Protein AF-A0A3R6DAA0-F1 (afdb_monomer_lite)

Sequence (620 aa):
MNKKFSTLMTGALLVGSITVASAQHANKSDWEVPFRTQDVTAAKLDQADVAKINKFDSNKYYQLVVNEKTGAEAEGAEVKVLVQDRDYTTGKLYLKVVALSEAEENGAKLTSSLWKIDVQPDASNGVNFKFVNKETGYPLTFDHENAVDGGTLTSESVKAGATKTLVDGCIDRWTWYNVAKLTKGTFGAQKLWAFVHDTKVAVALAQNDNGEVVAVKYSDADAGVNMADQNVIALTPVVAGAKVLSADDINSMIDADGSWEYGNSVAGDNWNKAMFDMFHSGKTAEVALADAYSYFVREKGYVAEEHTLLENGASTAYAGFNIVLNVKKVSTSEPDSVLMVSTEAYEADKLNPEKSPNLKLVNAPAPANYANLTAYNARSIFKFTYFPTQDSLVIEPLNASSMSVAEYQANTAWTATTLANATIDQFYNSVNEGKARGTGALTAADNTGVKKAAQEPVAITIAYLSDGSVVPTVGRARTYAGDEFANAGLTVQDKANGKAYVTNKQADMLIRIGFDHDYSYLARASKVDGTYFVRLSTTKAASQGEKRVDGSYIVSDFAGHMYYDVKENEQDFNHMPATQWVVKQLGCDNRTAPQDNETPRVKITNREFDNIAFEVSFTM

Radius of gyration: 29.08 Å; chains: 1; bounding box: 67×54×110 Å

Secondary structure (DSSP, 8-state):
----------------------SS-SS-TTSSSPPPP--SBPPP--GGG--B-SB--TT--EEEEES---GGGGTTPPPEEEEEEE-TTT--EEEEEEE--SS-TTSPBTTTTEEEEEEEEETTTEEEEEEEETTT--B--B-GGGPEE--SPPTT-B-TTPPPPBS-SSB--BB--S-SB-SSS----EE-EEEETTTTEEEEEEE-TTSBEEEEEEEHHHH-GGGTTS-PPEEEEEPPPPEEPPHHHHHTTTT--SGGGGS---TT-----B-EEEEE-S-TTS-PBPHHHHHHHTSS-EEEEE----SSS-SGGGTT--EEEEEPPSSTTSPPEEEEEEEEETTTTTS-TTT---EEEEEEEPPS-SSS--TTGGGGEEEEEEETTTTEEEEEES------HHHHHTT--GGGSGGGG--GGGS-SSSS-BEE--SS---SSEEESS-B-TT--EEEEEEE-TTS-EEEEEEEPB--SSS-----S---B--GGGPPPB-----B-SEEEEE--------B----SEEE--B----PPP-TT---STTPEEEE-TTS-EEEE---TT--GGG-GGG-EEEEE-S-TT--STTB-SS--EEEEETTT--EEEEE--B-

pLDDT: mean 76.22, std 17.66, range [22.09, 96.56]

Structure (mmCIF, N/CA/C/O backbone):
data_AF-A0A3R6DAA0-F1
#
_entry.id   AF-A0A3R6DAA0-F1
#
loop_
_atom_site.group_PDB
_atom_site.id
_atom_site.type_symbol
_atom_site.label_atom_id
_atom_site.label_alt_id
_atom_site.label_comp_id
_atom_site.label_asym_id
_atom_site.label_entity_id
_atom_site.label_seq_id
_atom_site.pdbx_PDB_ins_code
_atom_site.Cartn_x
_atom_site.Cartn_y
_atom_site.Cartn_z
_atom_site.occupancy
_atom_site.B_iso_or_equiv
_atom_site.auth_seq_id
_atom_site.auth_comp_id
_atom_site.auth_asym_id
_atom_site.auth_atom_id
_atom_site.pdbx_PDB_model_num
ATOM 1 N N . MET A 1 1 ? 29.980 26.574 66.756 1.00 28.38 1 MET A N 1
ATOM 2 C CA . MET A 1 1 ? 29.920 28.017 66.438 1.00 28.38 1 MET A CA 1
ATOM 3 C C . MET A 1 1 ? 29.654 28.190 64.946 1.00 28.38 1 MET A C 1
ATOM 5 O O . MET A 1 1 ? 30.472 27.774 64.151 1.00 28.38 1 MET A O 1
ATOM 9 N N . ASN A 1 2 ? 28.470 28.720 64.625 1.00 25.70 2 ASN A N 1
ATOM 10 C CA . ASN A 1 2 ? 28.070 29.574 63.492 1.00 25.70 2 ASN A CA 1
ATOM 11 C C . ASN A 1 2 ? 28.891 29.664 62.171 1.00 25.70 2 ASN A C 1
ATOM 13 O O . ASN A 1 2 ? 30.022 30.135 62.203 1.00 25.70 2 ASN A O 1
ATOM 17 N N . LYS A 1 3 ? 28.120 29.567 61.054 1.00 26.62 3 LYS A N 1
ATOM 18 C CA . LYS A 1 3 ? 28.036 30.507 59.887 1.00 26.62 3 LYS A CA 1
ATOM 19 C C . LYS A 1 3 ? 29.122 30.335 58.781 1.00 26.62 3 LYS A C 1
ATOM 21 O O . LYS A 1 3 ? 30.287 30.282 59.122 1.00 26.62 3 LYS A O 1
ATOM 26 N N . LYS A 1 4 ? 28.876 30.289 57.450 1.00 30.27 4 LYS A N 1
ATOM 27 C CA . LYS A 1 4 ? 27.830 30.833 56.540 1.00 30.27 4 LYS A CA 1
ATOM 28 C C . LYS A 1 4 ? 27.826 30.149 55.138 1.00 30.27 4 LYS A C 1
ATOM 30 O O . LYS A 1 4 ? 28.884 29.773 54.664 1.00 30.27 4 LYS A O 1
ATOM 35 N N . PHE A 1 5 ? 26.644 30.144 54.501 1.00 25.16 5 PHE A N 1
ATOM 36 C CA . PHE A 1 5 ? 26.274 30.494 53.103 1.00 25.16 5 PHE A CA 1
ATOM 37 C C . PHE A 1 5 ? 26.999 29.962 51.836 1.00 25.16 5 PHE A C 1
ATOM 39 O O . PHE A 1 5 ? 28.122 30.344 51.548 1.00 25.16 5 PHE A O 1
ATOM 46 N N . SER A 1 6 ? 26.172 29.302 51.000 1.00 26.77 6 SER A N 1
ATOM 47 C CA . SER A 1 6 ? 25.884 29.505 49.558 1.00 26.77 6 SER A CA 1
ATOM 48 C C . SER A 1 6 ? 27.003 29.439 48.509 1.00 26.77 6 SER A C 1
ATOM 50 O O . SER A 1 6 ? 27.845 30.326 48.422 1.00 26.77 6 SER A O 1
ATOM 52 N N . THR A 1 7 ? 26.863 28.510 47.556 1.00 27.19 7 THR A N 1
ATOM 53 C CA . THR A 1 7 ? 27.033 28.833 46.128 1.00 27.19 7 THR A CA 1
ATOM 54 C C . THR A 1 7 ? 26.031 28.028 45.301 1.00 27.19 7 THR A C 1
ATOM 56 O O . THR A 1 7 ? 26.192 26.840 45.048 1.00 27.19 7 THR A O 1
ATOM 59 N N . LEU A 1 8 ? 24.969 28.734 44.929 1.00 25.62 8 LEU A N 1
ATOM 60 C CA . LEU A 1 8 ? 24.084 28.483 43.804 1.00 25.62 8 LEU A CA 1
ATOM 61 C C . LEU A 1 8 ? 24.939 28.392 42.522 1.00 25.62 8 LEU A C 1
ATOM 63 O O . LEU A 1 8 ? 25.510 29.394 42.100 1.00 25.62 8 LEU A O 1
ATOM 67 N N . MET A 1 9 ? 25.051 27.210 41.918 1.00 24.20 9 MET A N 1
ATOM 68 C CA . MET A 1 9 ? 25.500 27.053 40.530 1.00 24.20 9 MET A CA 1
ATOM 69 C C . MET A 1 9 ? 24.263 26.752 39.696 1.00 24.20 9 MET A C 1
ATOM 71 O O . MET A 1 9 ? 23.814 25.616 39.571 1.00 24.20 9 MET A O 1
ATOM 75 N N . THR A 1 10 ? 23.698 27.831 39.168 1.00 26.36 10 THR A N 1
ATOM 76 C CA . THR A 1 10 ? 22.786 27.849 38.032 1.00 26.36 10 THR A CA 1
ATOM 77 C C . THR A 1 10 ? 23.538 27.297 36.818 1.00 26.36 10 THR A C 1
ATOM 79 O O . THR A 1 10 ? 24.140 28.046 36.056 1.00 26.36 10 THR A O 1
ATOM 82 N N . GLY A 1 11 ? 23.566 25.974 36.672 1.00 22.09 11 GLY A N 1
ATOM 83 C CA . GLY A 1 11 ? 23.908 25.300 35.425 1.00 22.09 11 GLY A CA 1
ATOM 84 C C . GLY A 1 11 ? 22.606 24.957 34.721 1.00 22.09 11 GLY A C 1
ATOM 85 O O . GLY A 1 11 ? 21.804 24.203 35.264 1.00 22.09 11 GLY A O 1
ATOM 86 N N . ALA A 1 12 ? 22.366 25.560 33.561 1.00 24.80 12 ALA A N 1
ATOM 87 C CA . ALA A 1 12 ? 21.200 25.297 32.731 1.00 24.80 12 ALA A CA 1
ATOM 88 C C . ALA A 1 12 ? 21.170 23.815 32.309 1.00 24.80 12 ALA A C 1
ATOM 90 O O . ALA A 1 12 ? 21.759 23.433 31.303 1.00 24.80 12 ALA A O 1
ATOM 91 N N . LEU A 1 13 ? 20.495 22.976 33.094 1.00 22.25 13 LEU A N 1
ATOM 92 C CA . LEU A 1 13 ? 20.001 21.686 32.634 1.00 22.25 13 LEU A CA 1
ATOM 93 C C . LEU A 1 13 ? 18.844 21.986 31.686 1.00 22.25 13 LEU A C 1
ATOM 95 O O . LEU A 1 13 ? 17.854 22.595 32.093 1.00 22.25 13 LEU A O 1
ATOM 99 N N . LEU A 1 14 ? 18.987 21.592 30.419 1.00 23.81 14 LEU A N 1
ATOM 100 C CA . LEU A 1 14 ? 17.857 21.508 29.503 1.00 23.81 14 LEU A CA 1
ATOM 101 C C . LEU A 1 14 ? 16.801 20.614 30.164 1.00 23.81 14 LEU A C 1
ATOM 103 O O . LEU A 1 14 ? 16.968 19.401 30.279 1.00 23.81 14 LEU A O 1
ATOM 107 N N . VAL A 1 15 ? 15.736 21.245 30.648 1.00 25.47 15 VAL A N 1
ATOM 108 C CA . VAL A 1 15 ? 14.577 20.588 31.241 1.00 25.47 15 VAL A CA 1
ATOM 109 C C . VAL A 1 15 ? 13.803 19.931 30.102 1.00 25.47 15 VAL A C 1
ATOM 111 O O . VAL A 1 15 ? 12.999 20.573 29.428 1.00 25.47 15 VAL A O 1
ATOM 114 N N . GLY A 1 16 ? 14.075 18.650 29.857 1.00 29.27 16 GLY A N 1
ATOM 115 C CA . GLY A 1 16 ? 13.236 17.796 29.022 1.00 29.27 16 GLY A CA 1
ATOM 116 C C . GLY A 1 16 ? 11.947 17.473 29.769 1.00 29.27 16 GLY A C 1
ATOM 117 O O . GLY A 1 16 ? 11.837 16.424 30.391 1.00 29.27 16 GLY A O 1
ATOM 118 N N . SER A 1 17 ? 11.003 18.411 29.767 1.00 25.98 17 SER A N 1
ATOM 119 C CA . SER A 1 17 ? 9.627 18.137 30.182 1.00 25.98 17 SER A CA 1
ATOM 120 C C . SER A 1 17 ? 9.001 17.137 29.204 1.00 25.98 17 SER A C 1
ATOM 122 O O . SER A 1 17 ? 9.190 17.255 27.994 1.00 25.98 17 SER A O 1
ATOM 124 N N . ILE A 1 18 ? 8.280 16.133 29.716 1.00 37.28 18 ILE A N 1
ATOM 125 C CA . ILE A 1 18 ? 7.509 15.205 28.878 1.00 37.28 18 ILE A CA 1
ATOM 126 C C . ILE A 1 18 ? 6.281 15.962 28.361 1.00 37.28 18 ILE A C 1
ATOM 128 O O . ILE A 1 18 ? 5.233 15.989 29.004 1.00 37.28 18 ILE A O 1
ATOM 132 N N . THR A 1 19 ? 6.412 16.631 27.218 1.00 32.34 19 THR A N 1
ATOM 133 C CA . THR A 1 19 ? 5.271 17.168 26.477 1.00 32.34 19 THR A CA 1
ATOM 134 C C . THR A 1 19 ? 4.796 16.120 25.479 1.00 32.34 19 THR A C 1
ATOM 136 O O . THR A 1 19 ? 5.378 15.936 24.415 1.00 32.34 19 THR A O 1
ATOM 139 N N . VAL A 1 20 ? 3.681 15.455 25.783 1.00 40.12 20 VAL A N 1
ATOM 140 C CA . VAL A 1 20 ? 2.864 14.821 24.738 1.00 40.12 20 VAL A CA 1
ATOM 141 C C . VAL A 1 20 ? 1.948 15.918 24.192 1.00 40.12 20 VAL A C 1
ATOM 143 O O . VAL A 1 20 ? 0.794 16.050 24.587 1.00 40.12 20 VAL A O 1
ATOM 146 N N . ALA A 1 21 ? 2.524 16.823 23.401 1.00 30.12 21 ALA A N 1
ATOM 147 C CA . ALA A 1 21 ? 1.805 17.923 22.766 1.00 30.12 21 ALA A CA 1
ATOM 148 C C . ALA A 1 21 ? 2.305 18.077 21.332 1.00 30.12 21 ALA A C 1
ATOM 150 O O . ALA A 1 21 ? 3.227 18.828 21.019 1.00 30.12 21 ALA A O 1
ATOM 151 N N . SER A 1 22 ? 1.686 17.290 20.470 1.00 46.78 22 SER A N 1
ATOM 152 C CA . SER A 1 22 ? 1.896 17.247 19.036 1.00 46.78 22 SER A CA 1
ATOM 153 C C . SER A 1 22 ? 1.081 18.337 18.363 1.00 46.78 22 SER A C 1
ATOM 155 O O . SER A 1 22 ? -0.149 18.323 18.361 1.00 46.78 22 SER A O 1
ATOM 157 N N . ALA A 1 23 ? 1.799 19.267 17.758 1.00 29.44 23 ALA A N 1
ATOM 158 C CA . ALA A 1 23 ? 1.349 20.056 16.631 1.00 29.44 23 ALA A CA 1
ATOM 159 C C . ALA A 1 23 ? 2.618 20.539 15.917 1.00 29.44 23 ALA A C 1
ATOM 161 O O . ALA A 1 23 ? 3.489 21.138 16.539 1.00 29.44 23 ALA A O 1
ATOM 162 N N . GLN A 1 24 ? 2.704 20.261 14.617 1.00 30.17 24 GLN A N 1
ATOM 163 C CA . GLN A 1 24 ? 3.666 20.776 13.627 1.00 30.17 24 GLN A CA 1
ATOM 164 C C . GLN A 1 24 ? 4.907 19.957 13.235 1.00 30.17 24 GLN A C 1
ATOM 166 O O . GLN A 1 24 ? 5.470 20.283 12.196 1.00 30.17 24 GLN A O 1
ATOM 171 N N . HIS A 1 25 ? 5.322 18.881 13.916 1.00 36.66 25 HIS A N 1
ATOM 172 C CA . HIS A 1 25 ? 6.495 18.104 13.456 1.00 36.66 25 HIS A CA 1
ATOM 173 C C . HIS A 1 25 ? 6.425 16.613 13.843 1.00 36.66 25 HIS A C 1
ATOM 175 O O . HIS A 1 25 ? 7.072 16.200 14.799 1.00 36.66 25 HIS A O 1
ATOM 181 N N . ALA A 1 26 ? 5.650 15.806 13.110 1.00 35.66 26 ALA A N 1
ATOM 182 C CA . ALA A 1 26 ? 5.449 14.375 13.389 1.00 35.66 26 ALA A CA 1
ATOM 183 C C . ALA A 1 26 ? 6.662 13.461 13.082 1.00 35.66 26 ALA A C 1
ATOM 185 O O . ALA A 1 26 ? 6.620 12.293 13.442 1.00 35.66 26 ALA A O 1
ATOM 186 N N . ASN A 1 27 ? 7.750 13.985 12.500 1.00 43.00 27 ASN A N 1
ATOM 187 C CA . ASN A 1 27 ? 8.922 13.215 12.051 1.00 43.00 27 ASN A CA 1
ATOM 188 C C . ASN A 1 27 ? 10.250 13.906 12.428 1.00 43.00 27 ASN A C 1
ATOM 190 O O . ASN A 1 27 ? 11.050 14.252 11.565 1.00 43.00 27 ASN A O 1
ATOM 194 N N . LYS A 1 28 ? 10.488 14.200 13.713 1.00 43.12 28 LYS A N 1
ATOM 195 C CA . LYS A 1 28 ? 11.811 14.666 14.180 1.00 43.12 28 LYS A CA 1
ATOM 196 C C . LYS A 1 28 ? 12.462 13.623 15.081 1.00 43.12 28 LYS A C 1
ATOM 198 O O . LYS A 1 28 ? 11.799 13.059 15.947 1.00 43.12 28 LYS A O 1
ATOM 203 N N . SER A 1 29 ? 13.779 13.470 14.929 1.00 41.44 29 SER A N 1
ATOM 204 C CA . SER A 1 29 ? 14.699 12.569 15.654 1.00 41.44 29 SER A CA 1
ATOM 205 C C . SER A 1 29 ? 14.660 12.642 17.188 1.00 41.44 29 SER A C 1
ATOM 207 O O . SER A 1 29 ? 15.349 11.878 17.860 1.00 41.44 29 SER A O 1
ATOM 209 N N . ASP A 1 30 ? 13.896 13.574 17.756 1.00 41.59 30 ASP A N 1
ATOM 210 C CA . ASP A 1 30 ? 13.834 13.807 19.196 1.00 41.59 30 ASP A CA 1
ATOM 211 C C . ASP A 1 30 ? 12.720 12.999 19.887 1.00 41.59 30 ASP A C 1
ATOM 213 O O . ASP A 1 30 ? 12.754 12.860 21.115 1.00 41.59 30 ASP A O 1
ATOM 217 N N . TRP A 1 31 ? 11.774 12.429 19.129 1.00 48.81 31 TRP A N 1
ATOM 218 C CA . TRP A 1 31 ? 10.646 11.646 19.653 1.00 48.81 31 TRP A CA 1
ATOM 219 C C . TRP A 1 31 ? 11.021 10.178 19.893 1.00 48.81 31 TRP A C 1
ATOM 221 O O . TRP A 1 31 ? 11.940 9.644 19.284 1.00 48.81 31 TRP A O 1
ATOM 231 N N . GLU A 1 32 ? 10.332 9.531 20.834 1.00 51.78 32 GLU A N 1
ATOM 232 C CA . GLU A 1 32 ? 10.636 8.149 21.253 1.00 51.78 32 GLU A CA 1
ATOM 233 C C . GLU A 1 32 ? 10.100 7.095 20.292 1.00 51.78 32 GLU A C 1
ATOM 235 O O . GLU A 1 32 ? 10.657 6.004 20.224 1.00 51.78 32 GLU A O 1
ATOM 240 N N . VAL A 1 33 ? 9.047 7.431 19.542 1.00 56.00 33 VAL A N 1
ATOM 241 C CA . VAL A 1 33 ? 8.439 6.561 18.537 1.00 56.00 33 VAL A CA 1
ATOM 242 C C . VAL A 1 33 ? 7.976 7.436 17.367 1.00 56.00 33 VAL A C 1
ATOM 244 O O . VAL A 1 33 ? 7.047 8.226 17.555 1.00 56.00 33 VAL A O 1
ATOM 247 N N . PRO A 1 34 ? 8.599 7.341 16.181 1.00 59.16 34 PRO A N 1
ATOM 248 C CA . PRO A 1 34 ? 8.074 7.989 14.986 1.00 59.16 34 PRO A CA 1
ATOM 249 C C . PRO A 1 34 ? 6.772 7.303 14.545 1.00 59.16 34 PRO A C 1
ATOM 251 O O . PRO A 1 34 ? 6.611 6.088 14.673 1.00 59.16 34 PRO A O 1
ATOM 254 N N . PHE A 1 35 ? 5.810 8.083 14.052 1.00 67.38 35 PHE A N 1
ATOM 255 C CA . PHE A 1 35 ? 4.592 7.533 13.456 1.00 67.38 35 PHE A CA 1
ATOM 256 C C . PHE A 1 35 ? 4.772 7.376 11.949 1.00 67.38 35 PHE A C 1
ATOM 258 O O . PHE A 1 35 ? 5.554 8.091 11.330 1.00 67.38 35 PHE A O 1
ATOM 265 N N . ARG A 1 36 ? 4.005 6.467 11.343 1.00 71.50 36 ARG A N 1
ATOM 266 C CA . ARG A 1 36 ? 3.973 6.357 9.883 1.00 71.50 36 ARG A CA 1
ATOM 267 C C . ARG A 1 36 ? 3.416 7.628 9.257 1.00 71.50 36 ARG A C 1
ATOM 269 O O . ARG A 1 36 ? 2.472 8.232 9.786 1.00 71.50 36 ARG A O 1
ATOM 276 N N . THR A 1 37 ? 3.965 7.978 8.102 1.00 67.69 37 THR A N 1
ATOM 277 C CA . THR A 1 37 ? 3.407 9.032 7.261 1.00 67.69 37 THR A CA 1
ATOM 278 C C . THR A 1 37 ? 2.054 8.600 6.687 1.00 67.69 37 THR A C 1
ATOM 280 O O . THR A 1 37 ? 1.789 7.422 6.429 1.00 67.69 37 THR A O 1
ATOM 283 N N . GLN A 1 38 ? 1.160 9.572 6.525 1.00 72.31 38 GLN A N 1
ATOM 284 C CA . GLN A 1 38 ? -0.165 9.410 5.917 1.00 72.31 38 GLN A CA 1
ATOM 285 C C . GLN A 1 38 ? -0.297 10.312 4.676 1.00 72.31 38 GLN A C 1
ATOM 287 O O . GLN A 1 38 ? -1.380 10.789 4.332 1.00 72.31 38 GLN A O 1
ATOM 292 N N . ASP A 1 39 ? 0.822 10.560 4.000 1.00 76.25 39 ASP A N 1
ATOM 293 C CA . ASP A 1 39 ? 0.898 11.552 2.924 1.00 76.25 39 ASP A CA 1
ATOM 294 C C . ASP A 1 39 ? 0.283 11.021 1.621 1.00 76.25 39 ASP A C 1
ATOM 296 O O . ASP A 1 39 ? -0.281 11.776 0.828 1.00 76.25 39 ASP A O 1
ATOM 300 N N . VAL A 1 40 ? 0.291 9.697 1.446 1.00 84.25 40 VAL A N 1
ATOM 301 C CA . VAL A 1 40 ? -0.200 9.027 0.242 1.00 84.25 40 VAL A CA 1
ATOM 302 C C . VAL A 1 40 ? -1.703 8.750 0.339 1.00 84.25 40 VAL A C 1
ATOM 304 O O . VAL A 1 40 ? -2.167 7.982 1.185 1.00 84.25 40 VAL A O 1
ATOM 307 N N . THR A 1 41 ? -2.489 9.332 -0.567 1.00 87.62 41 THR A N 1
ATOM 308 C CA . THR A 1 41 ? -3.933 9.061 -0.705 1.00 87.62 41 THR A CA 1
ATOM 309 C C . THR A 1 41 ? -4.201 7.751 -1.443 1.00 87.62 41 THR A C 1
ATOM 311 O O . THR A 1 41 ? -3.454 7.364 -2.347 1.00 87.62 41 THR A O 1
ATOM 314 N N . ALA A 1 42 ? -5.284 7.060 -1.083 1.00 85.19 42 ALA A N 1
ATOM 315 C CA . ALA A 1 42 ? -5.731 5.870 -1.793 1.00 85.19 42 ALA A CA 1
ATOM 316 C C . ALA A 1 42 ? -6.173 6.204 -3.226 1.00 85.19 42 ALA A C 1
ATOM 318 O O . ALA A 1 42 ? -6.752 7.259 -3.481 1.00 85.19 42 ALA A O 1
ATOM 319 N N . ALA A 1 43 ? -5.928 5.282 -4.160 1.00 79.44 43 ALA A N 1
ATOM 320 C CA . ALA A 1 43 ? -6.432 5.418 -5.520 1.00 79.44 43 ALA A CA 1
ATOM 321 C C . ALA A 1 43 ? -7.967 5.406 -5.529 1.00 79.44 43 ALA A C 1
ATOM 323 O O . ALA A 1 43 ? -8.599 4.643 -4.790 1.00 79.44 43 ALA A O 1
ATOM 324 N N . LYS A 1 44 ? -8.567 6.229 -6.393 1.00 73.56 44 LYS A N 1
ATOM 325 C CA . LYS A 1 44 ? -10.016 6.215 -6.595 1.00 73.56 44 LYS A CA 1
ATOM 326 C C . LYS A 1 44 ? -10.447 4.853 -7.149 1.00 73.56 44 LYS A C 1
ATOM 328 O O . LYS A 1 44 ? -9.829 4.332 -8.074 1.00 73.56 44 LYS A O 1
ATOM 333 N N . LEU A 1 45 ? -11.541 4.322 -6.614 1.00 65.88 45 LEU A N 1
ATOM 334 C CA . LEU A 1 45 ? -12.274 3.200 -7.191 1.00 65.88 45 LEU A CA 1
ATOM 335 C C . LEU A 1 45 ? -13.589 3.731 -7.762 1.00 65.88 45 LEU A C 1
ATOM 337 O O . LEU A 1 45 ? -14.301 4.458 -7.068 1.00 65.88 45 LEU A O 1
ATOM 341 N N . ASP A 1 46 ? -13.923 3.374 -8.998 1.00 57.28 46 ASP A N 1
ATOM 342 C CA . ASP A 1 46 ? -15.271 3.604 -9.516 1.00 57.28 46 ASP A CA 1
ATOM 343 C C . ASP A 1 46 ? -16.196 2.496 -8.986 1.00 57.28 46 ASP A C 1
ATOM 345 O O . ASP A 1 46 ? -15.829 1.321 -8.997 1.00 57.28 46 ASP A O 1
ATOM 349 N N . GLN A 1 47 ? -17.387 2.854 -8.483 1.00 54.62 47 GLN A N 1
ATOM 350 C CA . GLN A 1 47 ? -18.255 1.913 -7.752 1.00 54.62 47 GLN A CA 1
ATOM 351 C C . GLN A 1 47 ? -18.692 0.707 -8.602 1.00 54.62 47 GLN A C 1
ATOM 353 O O . GLN A 1 47 ? -18.865 -0.390 -8.073 1.00 54.62 47 GLN A O 1
ATOM 358 N N . ALA A 1 48 ? -18.810 0.892 -9.920 1.00 53.22 48 ALA A N 1
ATOM 359 C CA . ALA A 1 48 ? -19.110 -0.173 -10.876 1.00 53.22 48 ALA A CA 1
ATOM 360 C C . ALA A 1 48 ? -17.947 -1.170 -11.081 1.00 53.22 48 ALA A C 1
ATOM 362 O O . ALA A 1 48 ? -18.194 -2.310 -11.470 1.00 53.22 48 ALA A O 1
ATOM 363 N N . ASP A 1 49 ? -16.711 -0.765 -10.768 1.00 58.38 49 ASP A N 1
ATOM 364 C CA . ASP A 1 49 ? -15.469 -1.512 -11.015 1.00 58.38 49 ASP A CA 1
ATOM 365 C C . ASP A 1 49 ? -14.790 -1.999 -9.725 1.00 58.38 49 ASP A C 1
ATOM 367 O O . ASP A 1 49 ? -13.646 -2.465 -9.734 1.00 58.38 49 ASP A O 1
ATOM 371 N N . VAL A 1 50 ? -15.483 -1.900 -8.588 1.00 67.19 50 VAL A N 1
ATOM 372 C CA . VAL A 1 50 ? -14.986 -2.390 -7.303 1.00 67.19 50 VAL A CA 1
ATOM 373 C C . VAL A 1 50 ? -14.780 -3.906 -7.383 1.00 67.19 50 VAL A C 1
ATOM 375 O O . VAL A 1 50 ? -15.726 -4.698 -7.390 1.00 67.19 50 VAL A O 1
ATOM 378 N N . ALA A 1 51 ? -13.516 -4.325 -7.417 1.00 79.06 51 ALA A N 1
ATOM 379 C CA . ALA A 1 51 ? -13.140 -5.729 -7.494 1.00 79.06 51 ALA A CA 1
ATOM 380 C C . ALA A 1 51 ? -13.368 -6.426 -6.142 1.00 79.06 51 ALA A C 1
ATOM 382 O O . ALA A 1 51 ? -12.539 -6.383 -5.230 1.00 79.06 51 ALA A O 1
ATOM 383 N N . LYS A 1 52 ? -14.523 -7.082 -6.011 1.00 86.12 52 LYS A N 1
ATOM 384 C CA . LYS A 1 52 ? -14.897 -7.862 -4.825 1.00 86.12 52 LYS A CA 1
ATOM 385 C C . LYS A 1 52 ? -14.157 -9.191 -4.775 1.00 86.12 52 LYS A C 1
ATOM 387 O O . LYS A 1 52 ? -13.831 -9.793 -5.797 1.00 86.12 52 LYS A O 1
ATOM 392 N N . ILE A 1 53 ? -13.954 -9.690 -3.563 1.00 88.31 53 ILE A N 1
ATOM 393 C CA . ILE A 1 53 ? -13.267 -10.962 -3.334 1.00 88.31 53 ILE A CA 1
ATOM 394 C C . ILE A 1 53 ? -14.260 -12.103 -3.100 1.00 88.31 53 ILE A C 1
ATOM 396 O O . ILE A 1 53 ? -15.410 -11.894 -2.717 1.00 88.31 53 ILE A O 1
ATOM 400 N N . ASN A 1 54 ? -13.806 -13.338 -3.308 1.00 90.69 54 ASN A N 1
ATOM 401 C CA . ASN A 1 54 ? -14.560 -14.558 -2.990 1.00 90.69 54 ASN A CA 1
ATOM 402 C C . ASN A 1 54 ? -13.886 -15.422 -1.911 1.00 90.69 54 ASN A C 1
ATOM 404 O O . ASN A 1 54 ? -14.431 -16.448 -1.502 1.00 90.69 54 ASN A O 1
ATOM 408 N N . LYS A 1 55 ? -12.690 -15.026 -1.468 1.00 91.62 55 LYS A N 1
ATOM 409 C CA . LYS A 1 55 ? -11.873 -15.725 -0.481 1.00 91.62 55 LYS A CA 1
ATOM 410 C C . LYS A 1 55 ? -11.006 -14.709 0.254 1.00 91.62 55 LYS A C 1
ATOM 412 O O . LYS A 1 55 ? -10.343 -13.904 -0.398 1.00 91.62 55 LYS A O 1
ATOM 417 N N . PHE A 1 56 ? -10.961 -14.809 1.578 1.00 90.81 56 PHE A N 1
ATOM 418 C CA . PHE A 1 56 ? -10.001 -14.065 2.389 1.00 90.81 56 PHE A CA 1
ATOM 419 C C . PHE A 1 56 ? -8.614 -14.721 2.346 1.00 90.81 56 PHE A C 1
ATOM 421 O O . PHE A 1 56 ? -8.473 -15.948 2.337 1.00 90.81 56 PHE A O 1
ATOM 428 N N . ASP A 1 57 ? -7.585 -13.884 2.312 1.00 89.31 57 ASP A N 1
ATOM 429 C CA . ASP A 1 57 ? -6.175 -14.276 2.318 1.00 89.31 57 ASP A CA 1
ATOM 430 C C . ASP A 1 57 ? -5.462 -13.439 3.377 1.00 89.31 57 ASP A C 1
ATOM 432 O O . ASP A 1 57 ? -5.473 -12.210 3.291 1.00 89.31 57 ASP A O 1
ATOM 436 N N . SER A 1 58 ? -4.869 -14.108 4.365 1.00 85.50 58 SER A N 1
ATOM 437 C CA . SER A 1 58 ? -4.211 -13.481 5.516 1.00 85.50 58 SER A CA 1
ATOM 438 C C . SER A 1 58 ? -2.964 -12.678 5.137 1.00 85.50 58 SER A C 1
ATOM 440 O O . SER A 1 58 ? -2.505 -11.845 5.916 1.00 85.50 58 SER A O 1
ATOM 442 N N . ASN A 1 59 ? -2.407 -12.917 3.945 1.00 86.19 59 ASN A N 1
ATOM 443 C CA . ASN A 1 59 ? -1.221 -12.218 3.453 1.00 86.19 59 ASN A CA 1
ATOM 444 C C . ASN A 1 59 ? -1.556 -10.954 2.651 1.00 86.19 59 ASN A C 1
ATOM 446 O O . ASN A 1 59 ? -0.639 -10.272 2.198 1.00 86.19 59 ASN A O 1
ATOM 450 N N . LYS A 1 60 ? -2.843 -10.642 2.462 1.00 90.81 60 LYS A N 1
ATOM 451 C CA . LYS A 1 60 ? -3.307 -9.510 1.656 1.00 90.81 60 LYS A CA 1
ATOM 452 C C . LYS A 1 60 ? -3.990 -8.453 2.510 1.00 90.81 60 LYS A C 1
ATOM 454 O O . LYS A 1 60 ? -4.551 -8.749 3.565 1.00 90.81 60 LYS A O 1
ATOM 459 N N . TYR A 1 61 ? -3.972 -7.228 2.001 1.00 93.00 61 TYR A N 1
ATOM 460 C CA . TYR A 1 61 ? -4.726 -6.112 2.560 1.00 93.00 61 TYR A CA 1
ATOM 461 C C . TYR A 1 61 ? -5.970 -5.825 1.720 1.00 93.00 61 TYR A C 1
ATOM 463 O O . TYR A 1 61 ? -5.959 -5.946 0.495 1.00 93.00 61 TYR A O 1
ATOM 471 N N . TYR A 1 62 ? -7.046 -5.402 2.363 1.00 94.50 62 TYR A N 1
ATOM 472 C CA . TYR A 1 62 ? -8.301 -5.067 1.702 1.00 94.50 62 TYR A CA 1
ATOM 473 C C . TYR A 1 62 ? -8.756 -3.679 2.122 1.00 94.50 62 TYR A C 1
ATOM 475 O O . TYR A 1 62 ? -8.446 -3.224 3.223 1.00 94.50 62 TYR A O 1
ATOM 483 N N . GLN A 1 63 ? -9.512 -3.025 1.248 1.00 93.75 63 GLN A N 1
ATOM 484 C CA . GLN A 1 63 ? -10.324 -1.883 1.645 1.00 93.75 63 GLN A CA 1
ATOM 485 C C . GLN A 1 63 ? -11.718 -2.378 2.034 1.00 93.75 63 GLN A C 1
ATOM 487 O O . GLN A 1 63 ? -12.203 -3.395 1.529 1.00 93.75 63 GLN A O 1
ATOM 492 N N . LEU A 1 64 ? -12.349 -1.665 2.963 1.00 95.62 64 LEU A N 1
ATOM 493 C CA . LEU A 1 64 ? -13.684 -1.977 3.460 1.00 95.62 64 LEU A CA 1
ATOM 494 C C . LEU A 1 64 ? -14.630 -0.879 2.985 1.00 95.62 64 LEU A C 1
ATOM 496 O O . LEU A 1 64 ? -14.652 0.203 3.570 1.00 95.62 64 LEU A O 1
ATOM 500 N N . VAL A 1 65 ? -15.367 -1.140 1.903 1.00 93.75 65 VAL A N 1
ATOM 501 C CA . VAL A 1 65 ? -16.351 -0.192 1.361 1.00 93.75 65 VAL A CA 1
ATOM 502 C C . VAL A 1 65 ? -17.552 -0.139 2.293 1.00 93.75 65 VAL A C 1
ATOM 504 O O . VAL A 1 65 ? -18.089 -1.181 2.664 1.00 93.75 65 VAL A O 1
ATOM 507 N N . VAL A 1 66 ? -17.959 1.070 2.667 1.00 94.12 66 VAL A N 1
ATOM 508 C CA . VAL A 1 66 ? -19.043 1.331 3.618 1.00 94.12 66 VAL A CA 1
ATOM 509 C C . VAL A 1 66 ? -20.340 1.588 2.863 1.00 94.12 66 VAL A C 1
ATOM 511 O O . VAL A 1 66 ? -20.367 2.422 1.960 1.00 94.12 66 VAL A O 1
ATOM 514 N N . ASN A 1 67 ? -21.413 0.901 3.263 1.00 91.31 67 ASN A N 1
ATOM 515 C CA . ASN A 1 67 ? -22.773 1.071 2.745 1.00 91.31 67 ASN A CA 1
ATOM 516 C C . ASN A 1 67 ? -22.817 1.094 1.209 1.00 91.31 67 ASN A C 1
ATOM 518 O O . ASN A 1 67 ? -23.380 2.000 0.593 1.00 91.31 67 ASN A O 1
ATOM 522 N N . GLU A 1 68 ? -22.175 0.092 0.601 1.00 87.81 68 GLU A N 1
ATOM 523 C CA . GLU A 1 68 ? -22.045 -0.030 -0.848 1.00 87.81 68 GLU A CA 1
ATOM 524 C C . GLU A 1 68 ? -23.405 0.097 -1.559 1.00 87.81 68 GLU A C 1
ATOM 526 O O . GLU A 1 68 ? -24.348 -0.640 -1.263 1.00 87.81 68 GLU A O 1
ATOM 531 N N . LYS A 1 69 ? -23.489 1.014 -2.528 1.00 84.19 69 LYS A N 1
ATOM 532 C CA . LYS A 1 69 ? -24.669 1.215 -3.372 1.00 84.19 69 LYS A CA 1
ATOM 533 C C . LYS A 1 69 ? -24.634 0.252 -4.555 1.00 84.19 69 LYS A C 1
ATOM 535 O O . LYS A 1 69 ? -23.565 -0.111 -5.043 1.00 84.19 69 LYS A O 1
ATOM 540 N N . THR A 1 70 ? -25.805 -0.180 -5.021 1.00 80.12 70 THR A N 1
ATOM 541 C CA . THR A 1 70 ? -25.929 -1.133 -6.138 1.00 80.12 70 THR A CA 1
ATOM 542 C C . THR A 1 70 ? -27.005 -0.695 -7.129 1.00 80.12 70 THR A C 1
ATOM 544 O O . THR A 1 70 ? -27.909 0.067 -6.791 1.00 80.12 70 THR A O 1
ATOM 547 N N . GLY A 1 71 ? -26.917 -1.172 -8.374 1.00 78.06 71 GLY A N 1
ATOM 548 C CA . GLY A 1 71 ? -27.877 -0.818 -9.421 1.00 78.06 71 GLY A CA 1
ATOM 549 C C . GLY A 1 71 ? -27.828 0.671 -9.775 1.00 78.06 71 GLY A C 1
ATOM 550 O O . GLY A 1 71 ? -26.749 1.248 -9.862 1.00 78.06 71 GLY A O 1
ATOM 551 N N . ALA A 1 72 ? -28.994 1.292 -9.969 1.00 74.88 72 ALA A N 1
ATOM 552 C CA . ALA A 1 72 ? -29.097 2.707 -10.342 1.00 74.88 72 ALA A CA 1
ATOM 553 C C . ALA A 1 72 ? -28.529 3.667 -9.278 1.00 74.88 72 ALA A C 1
ATOM 555 O O . ALA A 1 72 ? -28.111 4.767 -9.615 1.00 74.88 72 ALA A O 1
ATOM 556 N N . GLU A 1 73 ? -28.473 3.256 -8.006 1.00 74.44 73 GLU A N 1
ATOM 557 C CA . GLU A 1 73 ? -27.913 4.077 -6.923 1.00 74.44 73 GLU A CA 1
ATOM 558 C C . GLU A 1 73 ? -26.378 4.136 -6.937 1.00 74.44 73 GLU A C 1
ATOM 560 O O . GLU A 1 73 ? -25.800 4.982 -6.262 1.00 74.44 73 GLU A O 1
ATOM 565 N N . ALA A 1 74 ? -25.713 3.240 -7.676 1.00 75.19 74 ALA A N 1
ATOM 566 C CA . ALA A 1 74 ? -24.255 3.222 -7.798 1.00 75.19 74 ALA A CA 1
ATOM 567 C C . ALA A 1 74 ? -23.732 4.206 -8.860 1.00 75.19 74 ALA A C 1
ATOM 569 O O . ALA A 1 74 ? -22.547 4.538 -8.871 1.00 75.19 74 ALA A O 1
ATOM 570 N N . GLU A 1 75 ? -24.587 4.658 -9.781 1.00 69.81 75 GLU A N 1
ATOM 571 C CA . GLU A 1 75 ? -24.167 5.521 -10.883 1.00 69.81 75 GLU A CA 1
ATOM 572 C C . GLU A 1 75 ? -23.828 6.927 -10.364 1.00 69.81 75 GLU A C 1
ATOM 574 O O . GLU A 1 75 ? -24.684 7.651 -9.861 1.00 69.81 75 GLU A O 1
ATOM 579 N N . GLY A 1 76 ? -22.550 7.308 -10.455 1.00 67.50 76 GLY A N 1
ATOM 580 C CA . GLY A 1 76 ? -22.051 8.599 -9.968 1.00 67.50 76 GLY A CA 1
ATOM 581 C C . GLY A 1 76 ? -21.907 8.706 -8.445 1.00 67.50 76 GLY A C 1
ATOM 582 O O . GLY A 1 76 ? -21.503 9.762 -7.957 1.00 67.50 76 GLY A O 1
ATOM 583 N N . ALA A 1 77 ? -22.201 7.640 -7.696 1.00 75.25 77 ALA A N 1
ATOM 584 C CA . ALA A 1 77 ? -22.017 7.612 -6.254 1.00 75.25 77 ALA A CA 1
ATOM 585 C C . ALA A 1 77 ? -20.531 7.500 -5.881 1.00 75.25 77 ALA A C 1
ATOM 587 O O . ALA A 1 77 ? -19.737 6.787 -6.499 1.00 75.25 77 ALA A O 1
ATOM 588 N N . GLU A 1 78 ? -20.151 8.244 -4.848 1.00 80.25 78 GLU A N 1
ATOM 589 C CA . GLU A 1 78 ? -18.793 8.243 -4.330 1.00 80.25 78 GLU A CA 1
ATOM 590 C C . GLU A 1 78 ? -18.548 7.009 -3.458 1.00 80.25 78 GLU A C 1
ATOM 592 O O . GLU A 1 78 ? -19.298 6.725 -2.520 1.00 80.25 78 GLU A O 1
ATOM 597 N N . VAL A 1 79 ? -17.465 6.284 -3.744 1.00 85.44 79 VAL A N 1
ATOM 598 C CA . VAL A 1 79 ? -17.061 5.133 -2.935 1.00 85.44 79 VAL A CA 1
ATOM 599 C C . VAL A 1 79 ? -16.425 5.627 -1.640 1.00 85.44 79 VAL A C 1
ATOM 601 O O . VAL A 1 79 ? -15.401 6.313 -1.659 1.00 85.44 79 VAL A O 1
ATOM 604 N N . LYS A 1 80 ? -17.012 5.232 -0.509 1.00 91.44 80 LYS A N 1
ATOM 605 C CA . LYS A 1 80 ? -16.494 5.519 0.832 1.00 91.44 80 LYS A CA 1
ATOM 606 C C . LYS A 1 80 ? -15.943 4.260 1.481 1.00 91.44 80 LYS A C 1
ATOM 608 O O . LYS A 1 80 ? -16.511 3.179 1.328 1.00 91.44 80 LYS A O 1
ATOM 613 N N . VAL A 1 81 ? -14.854 4.408 2.224 1.00 94.25 81 VAL A N 1
ATOM 614 C CA . VAL A 1 81 ? -14.156 3.315 2.902 1.00 94.25 81 VAL A CA 1
ATOM 615 C C . VAL A 1 81 ? -13.974 3.598 4.387 1.00 94.25 81 VAL A C 1
ATOM 617 O O . VAL A 1 81 ? -13.933 4.752 4.819 1.00 94.25 81 VAL A O 1
ATOM 620 N N . LEU A 1 82 ? -13.859 2.527 5.170 1.00 96.56 82 LEU A N 1
ATOM 621 C CA . LEU A 1 82 ? -13.537 2.601 6.589 1.00 96.56 82 LEU A CA 1
ATOM 622 C C . LEU A 1 82 ? -12.036 2.854 6.785 1.00 96.56 82 LEU A C 1
ATOM 624 O O . LEU A 1 82 ? -11.196 2.069 6.336 1.00 96.56 82 LEU A O 1
ATOM 628 N N . VAL A 1 83 ? -11.718 3.924 7.506 1.00 95.06 83 VAL A N 1
ATOM 629 C CA . VAL A 1 83 ? -10.358 4.374 7.808 1.00 95.06 83 VAL A CA 1
ATOM 630 C C . VAL A 1 83 ? -10.139 4.364 9.316 1.00 95.06 83 VAL A C 1
ATOM 632 O O . VAL A 1 83 ? -11.012 4.814 10.060 1.00 95.06 83 VAL A O 1
ATOM 635 N N . GLN A 1 84 ? -8.976 3.887 9.766 1.00 92.88 84 GLN A N 1
ATOM 636 C CA . GLN A 1 84 ? -8.519 4.103 11.138 1.00 92.88 84 GLN A CA 1
ATOM 637 C C . GLN A 1 84 ? -7.660 5.356 11.206 1.00 92.88 84 GLN A C 1
ATOM 639 O O . GLN A 1 84 ? -6.542 5.377 10.715 1.00 92.88 84 GLN A O 1
ATOM 644 N N . ASP A 1 85 ? -8.205 6.398 11.808 1.00 86.44 85 ASP A N 1
ATOM 645 C CA . ASP A 1 85 ? -7.550 7.686 11.938 1.00 86.44 85 ASP A CA 1
ATOM 646 C C . ASP A 1 85 ? -6.809 7.781 13.272 1.00 86.44 85 ASP A C 1
ATOM 648 O O . ASP A 1 85 ? -7.327 7.375 14.320 1.00 86.44 85 ASP A O 1
ATOM 652 N N . ARG A 1 86 ? -5.605 8.346 13.240 1.00 82.12 86 ARG A N 1
ATOM 653 C CA . ARG A 1 86 ? -4.801 8.602 14.431 1.00 82.12 86 ARG A CA 1
ATOM 654 C C . ARG A 1 86 ? -4.819 10.088 14.720 1.00 82.12 86 ARG A C 1
ATOM 656 O O . ARG A 1 86 ? -4.359 10.902 13.929 1.00 82.12 86 ARG A O 1
ATOM 663 N N . ASP A 1 87 ? -5.268 10.436 15.916 1.00 77.62 87 ASP A N 1
ATOM 664 C CA . ASP A 1 87 ? -5.005 11.759 16.454 1.00 77.62 87 ASP A CA 1
ATOM 665 C C . ASP A 1 87 ? -3.510 11.855 16.774 1.00 77.62 87 ASP A C 1
ATOM 667 O O . ASP A 1 87 ? -3.039 11.306 17.769 1.00 77.62 87 ASP A O 1
ATOM 671 N N . TYR A 1 88 ? -2.753 12.540 15.921 1.00 69.88 88 TYR A N 1
ATOM 672 C CA . TYR A 1 88 ? -1.318 12.726 16.109 1.00 69.88 88 TYR A CA 1
ATOM 673 C C . TYR A 1 88 ? -0.992 13.523 17.379 1.00 69.88 88 TYR A C 1
ATOM 675 O O . TYR A 1 88 ? 0.100 13.335 17.911 1.00 69.88 88 TYR A O 1
ATOM 683 N N . THR A 1 89 ? -1.916 14.345 17.906 1.00 65.69 89 THR A N 1
ATOM 684 C CA . THR A 1 89 ? -1.769 15.084 19.175 1.00 65.69 89 THR A CA 1
ATOM 685 C C . THR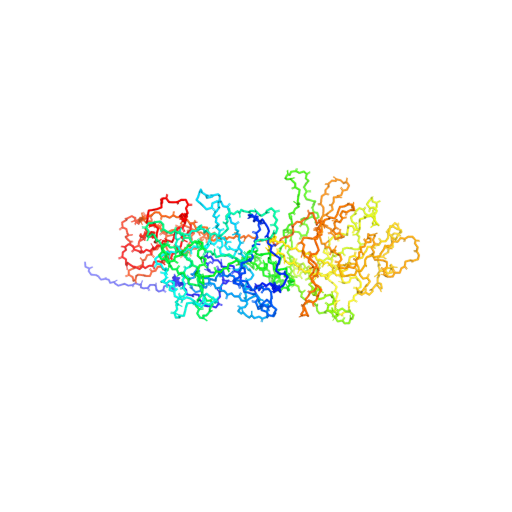 A 1 89 ? -1.776 14.161 20.389 1.00 65.69 89 THR A C 1
ATOM 687 O O . THR A 1 89 ? -0.994 14.341 21.320 1.00 65.69 89 THR A O 1
ATOM 690 N N . THR A 1 90 ? -2.652 13.159 20.388 1.00 68.12 90 THR A N 1
ATOM 691 C CA . THR A 1 90 ? -2.890 12.319 21.575 1.00 68.12 90 THR A CA 1
ATOM 692 C C . THR A 1 90 ? -2.483 10.856 21.401 1.00 68.12 90 THR A C 1
ATOM 694 O O . THR A 1 90 ? -2.480 10.096 22.367 1.00 68.12 90 THR A O 1
ATOM 697 N N . GLY A 1 91 ? -2.172 10.432 20.176 1.00 71.50 91 GLY A N 1
ATOM 698 C CA . GLY A 1 91 ? -1.953 9.039 19.785 1.00 71.50 91 GLY A CA 1
ATOM 699 C C . GLY A 1 91 ? -3.226 8.181 19.766 1.00 71.50 91 GLY A C 1
ATOM 700 O O . GLY A 1 91 ? -3.136 6.981 19.486 1.00 71.50 91 GLY A O 1
ATOM 701 N N . LYS A 1 92 ? -4.396 8.761 20.074 1.00 78.25 92 LYS A N 1
ATOM 702 C CA . LYS A 1 92 ? -5.683 8.055 20.129 1.00 78.25 92 LYS A CA 1
ATOM 703 C C . LYS A 1 92 ? -6.137 7.634 18.737 1.00 78.25 92 LYS A C 1
ATOM 705 O O . LYS A 1 92 ? -5.924 8.348 17.761 1.00 78.25 92 LYS A O 1
ATOM 710 N N . LEU A 1 93 ? -6.779 6.472 18.670 1.00 86.44 93 LEU A N 1
ATOM 711 C CA . LEU A 1 93 ? -7.247 5.876 17.424 1.00 86.44 93 LEU A CA 1
ATOM 712 C C . LEU A 1 93 ? -8.762 5.988 17.326 1.00 86.44 93 LEU A C 1
ATOM 714 O O . LEU A 1 93 ? -9.478 5.609 18.248 1.00 86.44 93 LEU A O 1
ATOM 718 N N . TYR A 1 94 ? -9.244 6.478 16.196 1.00 91.69 94 TYR A N 1
ATOM 719 C CA . TYR A 1 94 ? -10.657 6.627 15.878 1.00 91.69 94 TYR A CA 1
ATOM 720 C C . TYR A 1 94 ? -10.942 5.986 14.523 1.00 91.69 94 TYR A C 1
ATOM 722 O O . TYR A 1 94 ? -10.026 5.659 13.773 1.00 91.69 94 TYR A O 1
ATOM 730 N N . LEU A 1 95 ? -12.214 5.806 14.191 1.00 95.50 95 LEU A N 1
ATOM 731 C CA . LEU A 1 95 ? -12.621 5.365 12.861 1.00 95.50 95 LEU A CA 1
ATOM 732 C C . LEU A 1 95 ? -13.383 6.477 12.152 1.00 95.50 95 LEU A C 1
ATOM 734 O O . LEU A 1 95 ? -14.132 7.235 12.776 1.00 95.50 95 LEU A O 1
ATOM 738 N N . LYS A 1 96 ? -13.214 6.546 10.836 1.00 94.69 96 LYS A N 1
ATOM 739 C CA . LYS A 1 96 ? -13.921 7.475 9.956 1.00 94.69 96 LYS A CA 1
ATOM 740 C C . LYS A 1 96 ? -14.360 6.768 8.682 1.00 94.69 96 LYS A C 1
ATOM 742 O O . LYS A 1 96 ? -13.689 5.858 8.198 1.00 94.69 96 LYS A O 1
ATOM 747 N N . VAL A 1 97 ? -15.481 7.213 8.136 1.00 95.00 97 VAL A N 1
ATOM 748 C CA . VAL A 1 97 ? -15.974 6.843 6.813 1.00 95.00 97 VAL A CA 1
ATOM 749 C C . VAL A 1 97 ? -15.552 7.947 5.856 1.00 95.00 97 VAL A C 1
ATOM 751 O O . VAL A 1 97 ? -16.042 9.071 5.940 1.00 95.00 97 VAL A O 1
ATOM 754 N N . VAL A 1 98 ? -14.617 7.635 4.964 1.00 93.38 98 VAL A N 1
ATOM 755 C CA . VAL A 1 98 ? -13.952 8.636 4.124 1.00 93.38 98 VAL A CA 1
ATOM 756 C C . VAL A 1 98 ? -14.083 8.261 2.657 1.00 93.38 98 VAL A C 1
ATOM 758 O O . VAL A 1 98 ? -14.009 7.088 2.294 1.00 93.38 98 VAL A O 1
ATOM 761 N N . ALA A 1 99 ? -14.279 9.258 1.806 1.00 90.19 99 ALA A N 1
ATOM 762 C CA . ALA A 1 99 ? -14.300 9.090 0.364 1.00 90.19 99 ALA A CA 1
ATOM 763 C C . ALA A 1 99 ? -12.937 8.676 -0.213 1.00 90.19 99 ALA A C 1
ATOM 765 O O . ALA A 1 99 ? -11.883 9.157 0.216 1.00 90.19 99 ALA A O 1
ATOM 766 N N . LEU A 1 100 ? -12.955 7.833 -1.248 1.00 83.38 100 LEU A N 1
ATOM 767 C CA . LEU A 1 100 ? -11.786 7.568 -2.088 1.00 83.38 100 LEU A CA 1
ATOM 768 C C . LEU A 1 100 ? -11.590 8.713 -3.091 1.00 83.38 100 LEU A C 1
ATOM 770 O O . LEU A 1 100 ? -12.026 8.638 -4.241 1.00 83.38 100 LEU A O 1
ATOM 774 N N . SER A 1 101 ? -10.910 9.768 -2.646 1.00 79.38 101 SER A N 1
ATOM 775 C CA . SER A 1 101 ? -10.539 10.917 -3.471 1.00 79.38 101 SER A CA 1
ATOM 776 C C . SER A 1 101 ? -9.031 11.150 -3.427 1.00 79.38 101 SER A C 1
ATOM 778 O O . SER A 1 101 ? -8.429 11.209 -2.359 1.00 79.38 101 SER A O 1
ATOM 780 N N . GLU A 1 102 ? -8.415 11.286 -4.602 1.00 70.06 102 GLU A N 1
ATOM 781 C CA . GLU A 1 102 ? -6.974 11.550 -4.733 1.00 70.06 102 GLU A CA 1
ATOM 782 C C . GLU A 1 102 ? -6.639 13.046 -4.690 1.00 70.06 102 GLU A C 1
ATOM 784 O O . GLU A 1 102 ? -5.499 13.401 -4.411 1.00 70.06 102 GLU A O 1
ATOM 789 N N . ALA A 1 103 ? -7.614 13.912 -4.983 1.00 66.50 103 ALA A N 1
ATOM 790 C CA . ALA A 1 103 ? -7.419 15.359 -5.090 1.00 66.50 103 ALA A CA 1
ATOM 791 C C . ALA A 1 103 ? -7.750 16.110 -3.793 1.00 66.50 103 ALA A C 1
ATOM 793 O O . ALA A 1 103 ? -7.419 17.286 -3.657 1.00 66.50 103 ALA A O 1
ATOM 794 N N . GLU A 1 104 ? -8.432 15.453 -2.857 1.00 68.00 104 GLU A N 1
ATOM 795 C CA . GLU A 1 104 ? -8.868 16.072 -1.613 1.00 68.00 104 GLU A CA 1
ATOM 796 C C . GLU A 1 104 ? -7.881 15.791 -0.488 1.00 68.00 104 GLU A C 1
ATOM 798 O O . GLU A 1 104 ? -7.511 14.646 -0.230 1.00 68.00 104 GLU A O 1
ATOM 803 N N . GLU A 1 105 ? -7.518 16.842 0.244 1.00 70.00 105 GLU A N 1
ATOM 804 C CA . GLU A 1 105 ? -6.683 16.752 1.446 1.00 70.00 105 GLU A CA 1
ATOM 805 C C . GLU A 1 105 ? -7.257 15.748 2.464 1.00 70.00 105 GLU A C 1
ATOM 807 O O . GLU A 1 105 ? -6.514 14.973 3.072 1.00 70.00 105 GLU A O 1
ATOM 812 N N . ASN A 1 106 ? -8.592 15.703 2.555 1.00 76.62 106 ASN A N 1
ATOM 813 C CA . ASN A 1 106 ? -9.366 14.828 3.435 1.00 76.62 106 ASN A CA 1
ATOM 814 C C . ASN A 1 106 ? -9.730 13.469 2.812 1.00 76.62 106 ASN A C 1
ATOM 816 O O . ASN A 1 106 ? -10.485 12.716 3.424 1.00 76.62 106 ASN A O 1
ATOM 820 N N . GLY A 1 107 ? -9.235 13.152 1.612 1.00 85.00 107 GLY A N 1
ATOM 821 C CA . GLY A 1 107 ? -9.437 11.847 0.989 1.00 85.00 107 GLY A CA 1
ATOM 822 C C . GLY A 1 107 ? -8.833 10.719 1.827 1.00 85.00 107 GLY A C 1
ATOM 823 O O . GLY A 1 107 ? -7.903 10.929 2.612 1.00 85.00 107 GLY A O 1
ATOM 824 N N . ALA A 1 108 ? -9.361 9.504 1.673 1.00 89.94 108 ALA A N 1
ATOM 825 C CA . ALA A 1 108 ? -8.896 8.354 2.440 1.00 89.94 108 ALA A CA 1
ATOM 826 C C . ALA A 1 108 ? -7.395 8.128 2.211 1.00 89.94 108 ALA A C 1
ATOM 828 O O . ALA A 1 108 ? -6.947 7.912 1.080 1.00 89.94 108 ALA A O 1
ATOM 829 N N . LYS A 1 109 ? -6.609 8.164 3.291 1.00 90.00 109 LYS A N 1
ATOM 830 C CA . LYS A 1 109 ? -5.176 7.875 3.214 1.00 90.00 109 LYS A CA 1
ATOM 831 C C . LYS A 1 109 ? -4.973 6.383 2.977 1.00 90.00 109 LYS A C 1
ATOM 833 O O . LYS A 1 109 ? -5.745 5.541 3.446 1.00 90.00 109 LYS A O 1
ATOM 838 N N . LEU A 1 110 ? -3.953 6.052 2.194 1.00 88.81 110 LEU A N 1
ATOM 839 C CA . LEU A 1 110 ? -3.780 4.716 1.648 1.00 88.81 110 LEU A CA 1
ATOM 840 C C . LEU A 1 110 ? -3.636 3.678 2.762 1.00 88.81 110 LEU A C 1
ATOM 842 O O . LEU A 1 110 ? -4.429 2.745 2.834 1.00 88.81 110 LEU A O 1
ATOM 846 N N . THR A 1 111 ? -2.682 3.864 3.668 1.00 88.00 111 THR A N 1
ATOM 847 C CA . THR A 1 111 ? -2.367 2.893 4.725 1.00 88.00 111 THR A CA 1
ATOM 848 C C . THR A 1 111 ? -3.423 2.794 5.810 1.00 88.00 111 THR A C 1
ATOM 850 O O . THR A 1 111 ? -3.745 1.689 6.242 1.00 88.00 111 THR A O 1
ATOM 853 N N . SER A 1 112 ? -4.029 3.910 6.202 1.00 90.12 112 SER A N 1
ATOM 854 C CA . SER A 1 112 ? -5.087 3.915 7.213 1.00 90.12 112 SER A CA 1
ATOM 855 C C . SER A 1 112 ? -6.408 3.319 6.707 1.00 90.12 112 SER A C 1
ATOM 857 O O . SER A 1 112 ? -7.237 2.903 7.517 1.00 90.12 112 SER A O 1
ATOM 859 N N . SER A 1 113 ? -6.600 3.209 5.387 1.00 93.94 113 SER A N 1
ATOM 860 C CA . SER A 1 113 ? -7.761 2.545 4.767 1.00 93.94 113 SER A CA 1
ATOM 861 C C . SER A 1 113 ? -7.596 1.034 4.540 1.00 93.94 113 SER A C 1
ATOM 863 O O . SER A 1 113 ? -8.551 0.366 4.136 1.00 93.94 113 SER A O 1
ATOM 865 N N . LEU A 1 114 ? -6.396 0.486 4.758 1.00 94.25 114 LEU A N 1
ATOM 866 C CA . LEU A 1 114 ? -6.059 -0.902 4.439 1.00 94.25 114 LEU A CA 1
ATOM 867 C C . LEU A 1 114 ? -6.120 -1.804 5.670 1.00 94.25 114 LEU A C 1
ATOM 869 O O . LEU A 1 114 ? -5.553 -1.501 6.719 1.00 94.25 114 LEU A O 1
ATOM 873 N N . TRP A 1 115 ? -6.747 -2.966 5.504 1.00 96.50 115 TRP A N 1
ATOM 874 C CA . TRP A 1 115 ? -7.021 -3.912 6.582 1.00 96.50 115 TRP A CA 1
ATOM 875 C C . TRP A 1 115 ? -6.579 -5.327 6.205 1.00 96.50 115 TRP A C 1
ATOM 877 O O . TRP A 1 115 ? -6.985 -5.853 5.166 1.00 96.50 115 TRP A O 1
ATOM 887 N N . LYS A 1 116 ? -5.787 -5.982 7.061 1.00 95.44 116 LYS A N 1
ATOM 888 C CA . LYS A 1 116 ? -5.674 -7.448 7.054 1.00 95.44 116 LYS A CA 1
ATOM 889 C C . LYS A 1 116 ? -6.884 -8.038 7.754 1.00 95.44 116 LYS A C 1
ATOM 891 O O . LYS A 1 116 ? -7.301 -7.536 8.795 1.00 95.44 116 LYS A O 1
ATOM 896 N N . ILE A 1 117 ? -7.408 -9.121 7.197 1.00 95.75 117 ILE A N 1
ATOM 897 C CA . ILE A 1 117 ? -8.581 -9.810 7.732 1.00 95.75 117 ILE A CA 1
ATOM 898 C C . ILE A 1 117 ? -8.149 -11.217 8.141 1.00 95.75 117 ILE A C 1
ATOM 900 O O . ILE A 1 117 ? -7.883 -12.064 7.287 1.00 95.75 117 ILE A O 1
ATOM 904 N N . ASP A 1 118 ? -8.052 -11.440 9.448 1.00 92.50 118 ASP A N 1
ATOM 905 C CA . ASP A 1 118 ? -7.862 -12.761 10.046 1.00 92.50 118 ASP A CA 1
ATOM 906 C C . ASP A 1 118 ? -9.227 -13.430 10.227 1.00 92.50 118 ASP A C 1
ATOM 908 O O . ASP A 1 118 ? -10.157 -12.820 10.758 1.00 92.50 118 ASP A O 1
ATOM 912 N N . VAL A 1 119 ? -9.350 -14.676 9.769 1.00 92.75 119 VAL A N 1
ATOM 913 C CA . VAL A 1 119 ? -10.599 -15.445 9.817 1.00 92.75 119 VAL A CA 1
ATOM 914 C C . VAL A 1 119 ? -10.364 -16.696 10.639 1.00 92.75 119 VAL A C 1
ATOM 916 O O . VAL A 1 119 ? -9.513 -17.513 10.285 1.00 92.75 119 VAL A O 1
ATOM 919 N N . GLN A 1 120 ? -11.147 -16.877 11.700 1.00 88.62 120 GLN A N 1
ATOM 920 C CA . GLN A 1 120 ? -11.049 -18.059 12.553 1.00 88.62 120 GLN A CA 1
ATOM 921 C C . GLN A 1 120 ? -12.374 -18.814 12.636 1.00 88.62 120 GLN A C 1
ATOM 923 O O . GLN A 1 120 ? -13.433 -18.192 12.547 1.00 88.62 120 GLN A O 1
ATOM 928 N N . PRO A 1 121 ? -12.339 -20.150 12.797 1.00 83.38 121 PRO A N 1
ATOM 929 C CA . PRO A 1 121 ? -13.538 -20.935 13.048 1.00 83.38 121 PRO A CA 1
ATOM 930 C C . PRO A 1 121 ? -14.239 -20.496 14.333 1.00 83.38 121 PRO A C 1
ATOM 932 O O . PRO A 1 121 ? -13.594 -20.259 15.353 1.00 83.38 121 PRO A O 1
ATOM 935 N N . ASP A 1 122 ? -15.563 -20.460 14.286 1.00 77.06 122 ASP A N 1
ATOM 936 C CA . ASP A 1 122 ? -16.419 -20.158 15.426 1.00 77.06 122 ASP A CA 1
ATOM 937 C C . ASP A 1 122 ? -17.509 -21.231 15.532 1.00 77.06 122 ASP A C 1
ATOM 939 O O . ASP A 1 122 ? -18.177 -21.551 14.546 1.00 77.06 122 ASP A O 1
ATOM 943 N N . ALA A 1 123 ? -17.677 -21.815 16.719 1.00 66.75 123 ALA A N 1
ATOM 944 C CA . ALA A 1 123 ? -18.620 -22.914 16.929 1.00 66.75 123 ALA A CA 1
ATOM 945 C C . ALA A 1 123 ? -20.095 -22.488 16.795 1.00 66.75 123 ALA A C 1
ATOM 947 O O . ALA A 1 123 ? -20.945 -23.339 16.533 1.00 66.75 123 ALA A O 1
ATOM 948 N N . SER A 1 124 ? -20.394 -21.197 16.959 1.00 68.56 124 SER A N 1
ATOM 949 C CA . SER A 1 124 ? -21.749 -20.638 16.951 1.00 68.56 124 SER A CA 1
ATOM 950 C C . SER A 1 124 ? -22.109 -20.037 15.592 1.00 68.56 124 SER A C 1
ATOM 952 O O . SER A 1 124 ? -23.175 -20.328 15.054 1.00 68.56 124 SER A O 1
ATOM 954 N N . ASN A 1 125 ? -21.204 -19.241 15.009 1.00 66.69 125 ASN A N 1
ATOM 955 C CA . ASN A 1 125 ? -21.468 -18.461 13.789 1.00 66.69 125 ASN A CA 1
ATOM 956 C C . ASN A 1 125 ? -20.735 -18.990 12.540 1.00 66.69 125 ASN A C 1
ATOM 958 O O . ASN A 1 125 ? -20.824 -18.405 11.458 1.00 66.69 125 ASN A O 1
ATOM 962 N N . GLY A 1 126 ? -20.015 -20.108 12.667 1.00 79.25 126 GLY A N 1
ATOM 963 C CA . GLY A 1 126 ? -19.204 -20.716 11.612 1.00 79.25 126 GLY A CA 1
ATOM 964 C C . GLY A 1 126 ? -17.795 -20.129 11.557 1.00 79.25 126 GLY A C 1
ATOM 965 O O . GLY A 1 126 ? -16.818 -20.872 11.670 1.00 79.25 126 GLY A O 1
ATOM 966 N N . VAL A 1 127 ? -17.680 -18.805 11.421 1.00 88.00 127 VAL A N 1
ATOM 967 C CA . VAL A 1 127 ? -16.403 -18.074 11.489 1.00 88.00 127 VAL A CA 1
ATOM 968 C C . VAL A 1 127 ? -16.566 -16.706 12.157 1.00 88.00 127 VAL A C 1
ATOM 970 O O . VAL A 1 127 ? -17.651 -16.128 12.149 1.00 88.00 127 VAL A O 1
ATOM 973 N N . ASN A 1 128 ? -15.467 -16.169 12.682 1.00 90.31 128 ASN A N 1
ATOM 974 C CA . ASN A 1 128 ? -15.346 -14.789 13.147 1.00 90.31 128 ASN A CA 1
ATOM 975 C C . ASN A 1 128 ? -14.161 -14.083 12.465 1.00 90.31 128 ASN A C 1
ATOM 977 O O . ASN A 1 128 ? -13.276 -14.728 11.892 1.00 90.31 128 ASN A O 1
ATOM 981 N N . PHE A 1 129 ? -14.172 -12.750 12.504 1.00 93.25 129 PHE A N 1
ATOM 982 C CA . PHE A 1 129 ? -13.242 -11.901 11.760 1.00 93.25 129 PHE A CA 1
ATOM 983 C C . PHE A 1 129 ? -12.529 -10.920 12.679 1.00 93.25 129 PHE A C 1
ATOM 985 O O . PHE A 1 129 ? -13.168 -10.220 13.462 1.00 93.25 129 PHE A O 1
ATOM 992 N N . LYS A 1 130 ? -11.211 -10.816 12.526 1.00 92.94 130 LYS A N 1
ATOM 993 C CA . LYS A 1 130 ? -10.382 -9.789 13.158 1.00 92.94 130 LYS A CA 1
ATOM 994 C C . LYS A 1 130 ? -9.769 -8.911 12.074 1.00 92.94 130 LYS A C 1
ATOM 996 O O . LYS A 1 130 ? -9.178 -9.411 11.119 1.00 92.94 130 LYS A O 1
ATOM 1001 N N . PHE A 1 131 ? -9.916 -7.599 12.222 1.00 95.06 131 PHE A N 1
ATOM 1002 C CA . PHE A 1 131 ? -9.465 -6.611 11.242 1.00 95.06 131 PHE A CA 1
ATOM 1003 C C . PHE A 1 131 ? -8.263 -5.883 11.812 1.00 95.06 131 PHE A C 1
ATOM 1005 O O . PHE A 1 131 ? -8.398 -5.240 12.843 1.00 95.06 131 PHE A O 1
ATOM 1012 N N . VAL A 1 132 ? -7.105 -5.975 11.166 1.00 92.62 132 VAL A N 1
ATOM 1013 C CA . VAL A 1 132 ? -5.866 -5.323 11.608 1.00 92.62 132 VAL A CA 1
ATOM 1014 C C . VAL A 1 132 ? -5.480 -4.257 10.596 1.00 92.62 132 VAL A C 1
ATOM 1016 O O . VAL A 1 132 ? -5.289 -4.562 9.419 1.00 92.62 132 VAL A O 1
ATOM 1019 N N . ASN A 1 133 ? -5.380 -3.010 11.041 1.00 92.56 133 ASN A N 1
ATOM 1020 C CA . ASN A 1 133 ? -5.077 -1.889 10.163 1.00 92.56 133 ASN A CA 1
ATOM 1021 C C . ASN A 1 133 ? -3.601 -1.867 9.730 1.00 92.56 133 ASN A C 1
ATOM 1023 O O . ASN A 1 133 ? -2.717 -2.176 10.533 1.00 92.56 133 ASN A O 1
ATOM 1027 N N . LYS A 1 134 ? -3.324 -1.479 8.478 1.00 88.94 134 LYS A N 1
ATOM 1028 C CA . LYS A 1 134 ? -1.958 -1.423 7.937 1.00 88.94 134 LYS A CA 1
ATOM 1029 C C . LYS A 1 134 ? -1.118 -0.299 8.553 1.00 88.94 134 LYS A C 1
ATOM 1031 O O . LYS A 1 134 ? 0.058 -0.524 8.802 1.00 88.94 134 LYS A O 1
ATOM 1036 N N . GLU A 1 135 ? -1.679 0.882 8.808 1.00 85.12 135 GLU A N 1
ATOM 1037 C CA . GLU A 1 135 ? -0.920 2.000 9.393 1.00 85.12 135 GLU A CA 1
ATOM 1038 C C . GLU A 1 135 ? -0.528 1.707 10.844 1.00 85.12 135 GLU A C 1
ATOM 1040 O O . GLU A 1 135 ? 0.631 1.836 11.235 1.00 85.12 135 GLU A O 1
ATOM 1045 N N . THR A 1 136 ? -1.497 1.297 11.660 1.00 82.00 136 THR A N 1
ATOM 1046 C CA . THR A 1 136 ? -1.296 1.233 13.112 1.00 82.00 136 THR A CA 1
ATOM 1047 C C . THR A 1 136 ? -0.863 -0.146 13.609 1.00 82.00 136 THR A C 1
ATOM 1049 O O . THR A 1 136 ? -0.331 -0.251 14.716 1.00 82.00 136 THR A O 1
ATOM 1052 N N . GLY A 1 137 ? -1.140 -1.209 12.844 1.00 84.00 137 GLY A N 1
ATOM 1053 C CA . GLY A 1 137 ? -1.058 -2.596 13.312 1.00 84.00 137 GLY A CA 1
ATOM 1054 C C . GLY A 1 137 ? -2.074 -2.939 14.409 1.00 84.00 137 GLY A C 1
ATOM 1055 O O . GLY A 1 137 ? -2.032 -4.037 14.963 1.00 84.00 137 GLY A O 1
ATOM 1056 N N . TYR A 1 138 ? -2.977 -2.015 14.756 1.00 84.31 138 TYR A N 1
ATOM 1057 C CA . TYR A 1 138 ? -3.956 -2.192 15.818 1.00 84.31 138 TYR A CA 1
ATOM 1058 C C . TYR A 1 138 ? -5.242 -2.809 15.262 1.00 84.31 138 TYR A C 1
ATOM 1060 O O . TYR A 1 138 ? -5.719 -2.381 14.202 1.00 84.31 138 TYR A O 1
ATOM 1068 N N . PRO A 1 139 ? -5.813 -3.818 15.945 1.00 88.62 139 PRO A N 1
ATOM 1069 C CA . PRO A 1 139 ? -7.085 -4.363 15.531 1.00 88.62 139 PRO A CA 1
ATOM 1070 C C . PRO A 1 139 ? -8.230 -3.363 15.701 1.00 88.62 139 PRO A C 1
ATOM 1072 O O . PRO A 1 139 ? -8.182 -2.456 16.531 1.00 88.62 139 PRO A O 1
ATOM 1075 N N . LEU A 1 140 ? -9.284 -3.570 14.921 1.00 91.50 140 LEU A N 1
ATOM 1076 C CA . LEU A 1 140 ? -10.587 -2.970 15.150 1.00 91.50 140 LEU A CA 1
ATOM 1077 C C . LEU A 1 140 ? -11.155 -3.508 16.465 1.00 91.50 140 LEU A C 1
ATOM 1079 O O . LEU A 1 140 ? -11.665 -4.631 16.501 1.00 91.50 140 LEU A O 1
ATOM 1083 N N . THR A 1 141 ? -11.055 -2.702 17.520 1.00 86.88 141 THR A N 1
ATOM 1084 C CA . THR A 1 141 ? -11.570 -3.038 18.846 1.00 86.88 141 THR A CA 1
ATOM 1085 C C . THR A 1 141 ? -12.623 -2.056 19.318 1.00 86.88 141 THR A C 1
ATOM 1087 O O . THR A 1 141 ? -12.552 -0.868 18.998 1.00 86.88 141 THR A O 1
ATOM 1090 N N . PHE A 1 142 ? -13.609 -2.570 20.056 1.00 84.00 142 PHE A N 1
ATOM 1091 C CA . PHE A 1 142 ? -14.616 -1.743 20.715 1.00 84.00 142 PHE A CA 1
ATOM 1092 C C . PHE A 1 142 ? -14.914 -2.196 22.146 1.00 84.00 142 PHE A C 1
ATOM 1094 O O . PHE A 1 142 ? -14.959 -3.391 22.456 1.00 84.00 142 PHE A O 1
ATOM 1101 N N . ASP A 1 143 ? -15.136 -1.204 23.006 1.00 82.12 143 ASP A N 1
ATOM 1102 C CA . ASP A 1 143 ? -15.657 -1.366 24.349 1.00 82.12 143 ASP A CA 1
ATOM 1103 C C . ASP A 1 143 ? -17.157 -1.090 24.328 1.00 82.12 143 ASP A C 1
ATOM 1105 O O . ASP A 1 143 ? -17.621 -0.004 23.968 1.00 82.12 143 ASP A O 1
ATOM 1109 N N . HIS A 1 144 ? -17.924 -2.095 24.725 1.00 80.56 144 HIS A N 1
ATOM 1110 C CA . HIS A 1 144 ? -19.369 -2.006 24.835 1.00 80.56 144 HIS A CA 1
ATOM 1111 C C . HIS A 1 144 ? -19.847 -0.957 25.854 1.00 80.56 144 HIS A C 1
ATOM 1113 O O . HIS A 1 144 ? -20.962 -0.446 25.712 1.00 80.56 144 HIS A O 1
ATOM 1119 N N . GLU A 1 145 ? -19.023 -0.586 26.840 1.00 83.00 145 GLU A N 1
ATOM 1120 C CA . GLU A 1 145 ? -19.339 0.489 27.787 1.00 83.00 145 GLU A CA 1
ATOM 1121 C C . GLU A 1 145 ? -19.329 1.865 27.109 1.00 83.00 145 GLU A C 1
ATOM 1123 O O . GLU A 1 145 ? -20.149 2.727 27.432 1.00 83.00 145 GLU A O 1
ATOM 1128 N N . ASN A 1 146 ? -18.469 2.038 26.101 1.00 85.94 146 ASN A N 1
ATOM 1129 C CA . ASN A 1 146 ? -18.369 3.256 25.296 1.00 85.94 146 ASN A CA 1
ATOM 1130 C C . ASN A 1 146 ? -19.434 3.326 24.185 1.00 85.94 146 ASN A C 1
ATOM 1132 O O . ASN A 1 146 ? -19.545 4.350 23.502 1.00 85.94 146 ASN A O 1
ATOM 1136 N N . ALA A 1 147 ? -20.215 2.259 23.984 1.00 90.19 147 ALA A N 1
ATOM 1137 C CA . ALA A 1 147 ? -21.275 2.225 22.987 1.00 90.19 147 ALA A CA 1
ATOM 1138 C C . ALA A 1 147 ? -22.533 2.960 23.476 1.00 90.19 147 ALA A C 1
ATOM 1140 O O . ALA A 1 147 ? -23.040 2.728 24.583 1.00 90.19 147 ALA A O 1
ATOM 1141 N N . VAL A 1 148 ? -23.071 3.824 22.616 1.00 94.00 148 VAL A N 1
ATOM 1142 C CA . VAL A 1 148 ? -24.329 4.544 22.863 1.00 94.00 148 VAL A CA 1
ATOM 1143 C C . VAL A 1 148 ? -25.522 3.718 22.397 1.00 94.00 148 VAL A C 1
ATOM 1145 O O . VAL A 1 148 ? -25.383 2.832 21.556 1.00 94.00 148 VAL A O 1
ATOM 1148 N N . ASP A 1 149 ? -26.716 4.010 22.905 1.00 93.50 149 ASP A N 1
ATOM 1149 C CA . ASP A 1 149 ? -27.921 3.324 22.437 1.00 93.50 149 ASP A CA 1
ATOM 1150 C C . ASP A 1 149 ? -28.144 3.600 20.945 1.00 93.50 149 ASP A C 1
ATOM 1152 O O . ASP A 1 149 ? -28.176 4.759 20.505 1.00 93.50 149 ASP A O 1
ATOM 1156 N N . GLY A 1 150 ? -28.289 2.528 20.159 1.00 89.38 150 GLY A N 1
ATOM 1157 C CA . GLY A 1 150 ? -28.417 2.637 18.709 1.00 89.38 150 GLY A CA 1
ATOM 1158 C C . GLY A 1 150 ? -29.680 3.380 18.291 1.00 89.38 150 GLY A C 1
ATOM 1159 O O . GLY A 1 150 ? -29.617 4.289 17.462 1.00 89.38 150 GLY A O 1
ATOM 1160 N N . GLY A 1 151 ? -30.811 3.062 18.930 1.00 88.31 151 GLY A N 1
ATOM 1161 C CA . GLY A 1 151 ? -32.100 3.689 18.642 1.00 88.31 151 GLY A CA 1
ATOM 1162 C C . GLY A 1 151 ? -32.418 3.688 17.142 1.00 88.31 151 GLY A C 1
ATOM 1163 O O . GLY A 1 151 ? -32.077 2.753 16.419 1.00 88.31 151 GLY A O 1
ATOM 1164 N N . THR A 1 152 ? -33.063 4.753 16.663 1.00 87.38 152 THR A N 1
ATOM 1165 C CA . THR A 1 152 ? -33.331 4.936 15.231 1.00 87.38 152 THR A CA 1
ATOM 1166 C C . THR A 1 152 ? -32.158 5.632 14.541 1.00 87.38 152 THR A C 1
ATOM 1168 O O . THR A 1 152 ? -31.857 6.791 14.831 1.00 87.38 152 THR A O 1
ATOM 1171 N N . LEU A 1 153 ? -31.536 4.929 13.594 1.00 93.88 153 LEU A N 1
ATOM 1172 C CA . LEU A 1 153 ? -30.511 5.445 12.685 1.00 93.88 153 LEU A CA 1
ATOM 1173 C C . LEU A 1 153 ? -31.126 5.799 11.323 1.00 93.88 153 LEU A C 1
ATOM 1175 O O . LEU A 1 153 ? -32.119 5.192 10.905 1.00 93.88 153 LEU A O 1
ATOM 1179 N N . THR A 1 154 ? -30.522 6.747 10.602 1.00 93.81 154 THR A N 1
ATOM 1180 C CA . THR A 1 154 ? -30.907 7.033 9.205 1.00 93.81 154 THR A CA 1
ATOM 1181 C C . THR A 1 154 ? -30.587 5.847 8.287 1.00 93.81 154 THR A C 1
ATOM 1183 O O . THR A 1 154 ? -29.838 4.949 8.666 1.00 93.81 154 THR A O 1
ATOM 1186 N N . SER A 1 155 ? -31.101 5.845 7.052 1.00 89.06 155 SER A N 1
ATOM 1187 C CA . SER A 1 155 ? -30.761 4.825 6.041 1.00 89.06 155 SER A CA 1
ATOM 1188 C C . SER A 1 155 ? -29.275 4.796 5.671 1.00 89.06 155 SER A C 1
ATOM 1190 O O . SER A 1 155 ? -28.787 3.787 5.180 1.00 89.06 155 SER A O 1
ATOM 1192 N N . GLU A 1 156 ? -28.553 5.886 5.932 1.00 89.00 156 GLU A N 1
ATOM 1193 C CA . GLU A 1 156 ? -27.103 5.984 5.753 1.00 89.00 156 GLU A CA 1
ATOM 1194 C C . GLU A 1 156 ? -26.338 5.636 7.037 1.00 89.00 156 GLU A C 1
ATOM 1196 O O . GLU A 1 156 ? -25.161 5.950 7.153 1.00 89.00 156 GLU A O 1
ATOM 1201 N N . SER A 1 157 ? -26.980 5.024 8.033 1.00 95.12 157 SER A N 1
ATOM 1202 C CA . SER A 1 157 ? -26.346 4.663 9.307 1.00 95.12 157 SER A CA 1
ATOM 1203 C C . SER A 1 157 ? -25.882 5.841 10.156 1.00 95.12 157 SER A C 1
ATOM 1205 O O . SER A 1 157 ? -24.936 5.705 10.930 1.00 95.12 157 SER A O 1
ATOM 1207 N N . VAL A 1 158 ? -26.542 6.997 10.039 1.00 95.75 158 VAL A N 1
ATOM 1208 C CA . VAL A 1 158 ? -26.184 8.195 10.811 1.00 95.75 158 VAL A CA 1
ATOM 1209 C C . VAL A 1 158 ? -26.920 8.223 12.152 1.00 95.75 158 VAL A C 1
ATOM 1211 O O . VAL A 1 158 ? -28.150 8.124 12.203 1.00 95.75 158 VAL A O 1
ATOM 1214 N N . LYS A 1 159 ? -26.161 8.422 13.234 1.00 95.31 159 LYS A N 1
ATOM 1215 C CA . LYS A 1 159 ? -26.625 8.751 14.584 1.00 95.31 159 LYS A CA 1
ATOM 1216 C C . LYS A 1 159 ? -26.386 10.239 14.852 1.00 95.31 159 LYS A C 1
ATOM 1218 O O . LYS A 1 159 ? -25.291 10.642 15.243 1.00 95.31 159 LYS A O 1
ATOM 1223 N N . ALA A 1 160 ? -27.433 11.041 14.683 1.00 92.25 160 ALA A N 1
ATOM 1224 C CA . ALA A 1 160 ? -27.350 12.484 14.883 1.00 92.25 160 ALA A CA 1
ATOM 1225 C C . ALA A 1 160 ? -26.920 12.849 16.316 1.00 92.25 160 ALA A C 1
ATOM 1227 O O . ALA A 1 160 ? -27.410 12.263 17.293 1.00 92.25 160 ALA A O 1
ATOM 1228 N N . GLY A 1 161 ? -26.013 13.822 16.431 1.00 90.75 161 GLY A N 1
ATOM 1229 C CA . GLY A 1 161 ? -25.525 14.364 17.704 1.00 90.75 161 GLY A CA 1
ATOM 1230 C C . GLY A 1 161 ? -24.625 13.430 18.521 1.00 90.75 161 GLY A C 1
ATOM 1231 O O . GLY A 1 161 ? -24.319 13.747 19.670 1.00 90.75 161 GLY A O 1
ATOM 1232 N N . ALA A 1 162 ? -24.211 12.284 17.972 1.00 92.94 162 ALA A N 1
ATOM 1233 C CA . ALA A 1 162 ? -23.304 11.370 18.655 1.00 92.94 162 ALA A CA 1
ATOM 1234 C C . ALA A 1 162 ? -21.831 11.780 18.502 1.00 92.94 162 ALA A C 1
ATOM 1236 O O . ALA A 1 162 ? -21.389 12.274 17.462 1.00 92.94 162 ALA A O 1
ATOM 1237 N N . THR A 1 163 ? -21.047 11.532 19.547 1.00 93.12 163 THR A N 1
ATOM 1238 C CA . THR A 1 163 ? -19.595 11.728 19.545 1.00 93.12 163 THR A CA 1
ATOM 1239 C C . THR A 1 163 ? -18.890 10.467 19.069 1.00 93.12 163 THR A C 1
ATOM 1241 O O . THR A 1 163 ? -19.309 9.368 19.430 1.00 93.12 163 THR A O 1
ATOM 1244 N N . LYS A 1 164 ? -17.799 10.620 18.311 1.00 92.75 164 LYS A N 1
ATOM 1245 C CA . LYS A 1 164 ? -16.966 9.492 17.873 1.00 92.75 164 LYS A CA 1
ATOM 1246 C C . LYS A 1 164 ? -16.543 8.594 19.032 1.00 92.75 164 LYS A C 1
ATOM 1248 O O . LYS A 1 164 ? -16.208 9.082 20.115 1.00 92.75 164 LYS A O 1
ATOM 1253 N N . THR A 1 165 ? -16.507 7.293 18.776 1.00 92.00 165 THR A N 1
ATOM 1254 C CA . THR A 1 165 ? -16.060 6.305 19.761 1.00 92.00 165 THR A CA 1
ATOM 1255 C C . THR A 1 165 ? -14.580 6.007 19.556 1.00 92.00 165 THR A C 1
ATOM 1257 O O . THR A 1 165 ? -14.102 5.896 18.426 1.00 92.00 165 THR A O 1
ATOM 1260 N N . LEU A 1 166 ? -13.841 5.915 20.660 1.00 87.75 166 LEU A N 1
ATOM 1261 C CA . LEU A 1 166 ? -12.440 5.513 20.649 1.00 87.75 166 LEU A CA 1
ATOM 1262 C C . LEU A 1 166 ? -12.324 4.050 20.192 1.00 87.75 166 LEU A C 1
ATOM 1264 O O . LEU A 1 166 ? -13.150 3.224 20.568 1.00 87.75 166 LEU A O 1
ATOM 1268 N N . VAL A 1 167 ? -11.315 3.733 19.377 1.00 87.50 167 VAL A N 1
ATOM 1269 C CA . VAL A 1 167 ? -10.987 2.342 19.032 1.00 87.50 167 VAL A CA 1
ATOM 1270 C C . VAL A 1 167 ? -10.192 1.758 20.187 1.00 87.50 167 VAL A C 1
ATOM 1272 O O . VAL A 1 167 ? -8.967 1.897 20.262 1.00 87.50 167 VAL A O 1
ATOM 1275 N N . ASP A 1 168 ? -10.915 1.180 21.131 1.00 79.06 168 ASP A N 1
ATOM 1276 C CA . ASP A 1 168 ? -10.390 0.471 22.282 1.00 79.06 168 ASP A CA 1
ATOM 1277 C C . ASP A 1 168 ? -11.386 -0.564 22.790 1.00 79.06 168 ASP A C 1
ATOM 1279 O O . ASP A 1 168 ? -12.512 -0.601 22.330 1.00 79.06 168 ASP A O 1
ATOM 1283 N N . GLY A 1 169 ? -10.978 -1.420 23.723 1.00 75.88 169 GLY A N 1
ATOM 1284 C CA . GLY A 1 169 ? -11.872 -2.383 24.365 1.00 75.88 169 GLY A CA 1
ATOM 1285 C C . GLY A 1 169 ? -11.556 -3.838 24.050 1.00 75.88 169 GLY A C 1
ATOM 1286 O O . GLY A 1 169 ? -10.482 -4.170 23.535 1.00 75.88 169 GLY A O 1
ATOM 1287 N N . CYS A 1 170 ? -12.486 -4.707 24.439 1.00 74.12 170 CYS A N 1
ATOM 1288 C CA . CYS A 1 170 ? -12.263 -6.150 24.527 1.00 74.12 170 CYS A CA 1
ATOM 1289 C C . CYS A 1 170 ? -12.761 -6.914 23.311 1.00 74.12 170 CYS A C 1
ATOM 1291 O O . CYS A 1 170 ? -12.334 -8.036 23.098 1.00 74.12 170 CYS A O 1
ATOM 1293 N N . ILE A 1 171 ? -13.640 -6.329 22.505 1.00 80.38 171 ILE A N 1
ATOM 1294 C CA . ILE A 1 171 ? -14.169 -7.005 21.325 1.00 80.38 171 ILE A CA 1
ATOM 1295 C C . ILE A 1 171 ? -13.161 -6.809 20.199 1.00 80.38 171 ILE A C 1
ATOM 1297 O O . ILE A 1 171 ? -13.107 -5.719 19.640 1.00 80.38 171 ILE A O 1
ATOM 1301 N N . ASP A 1 172 ? -12.363 -7.822 19.859 1.00 83.56 172 ASP A N 1
ATOM 1302 C CA . ASP A 1 172 ? -11.448 -7.774 18.702 1.00 83.56 172 ASP A CA 1
ATOM 1303 C C . ASP A 1 172 ? -11.816 -8.766 17.584 1.00 83.56 172 ASP A C 1
ATOM 1305 O O . ASP A 1 172 ? -11.225 -8.741 16.496 1.00 83.56 172 ASP A O 1
ATOM 1309 N N . ARG A 1 173 ? -12.838 -9.593 17.833 1.00 87.50 173 ARG A N 1
ATOM 1310 C CA . ARG A 1 173 ? -13.441 -10.524 16.879 1.00 87.50 173 ARG A CA 1
ATOM 1311 C C . ARG A 1 173 ? -14.901 -10.182 16.638 1.00 87.50 173 ARG A C 1
ATOM 1313 O O . ARG A 1 173 ? -15.689 -10.020 17.563 1.00 87.50 173 ARG A O 1
ATOM 1320 N N . TRP A 1 174 ? -15.256 -10.117 15.363 1.00 91.50 174 TRP A N 1
ATOM 1321 C CA . TRP A 1 174 ? -16.552 -9.657 14.891 1.00 91.50 174 TRP A CA 1
ATOM 1322 C C . TRP A 1 174 ? -17.271 -10.740 14.096 1.00 91.50 174 TRP A C 1
ATOM 1324 O O . TRP A 1 174 ? -16.654 -11.537 13.382 1.00 91.50 174 TRP A O 1
ATOM 1334 N N . THR A 1 175 ? -18.597 -10.724 14.175 1.00 91.69 175 THR A N 1
ATOM 1335 C CA . THR A 1 175 ? -19.485 -11.495 13.309 1.00 91.69 175 THR A CA 1
ATOM 1336 C C . THR A 1 175 ? -19.799 -10.685 12.053 1.00 91.69 175 THR A C 1
ATOM 1338 O O . THR A 1 175 ? -20.137 -9.502 12.127 1.00 91.69 175 THR A O 1
ATOM 1341 N N . TRP A 1 176 ? -19.673 -11.327 10.887 1.00 93.69 176 TRP A N 1
ATOM 1342 C CA . TRP A 1 176 ? -19.874 -10.681 9.588 1.00 93.69 176 TRP A CA 1
ATOM 1343 C C . TRP A 1 176 ? -20.488 -11.647 8.565 1.00 93.69 176 TRP A C 1
ATOM 1345 O O . TRP A 1 176 ? -21.705 -11.663 8.372 1.00 93.69 176 TRP A O 1
ATOM 1355 N N . TYR A 1 177 ? -19.662 -12.502 7.958 1.00 92.56 177 TYR A N 1
ATOM 1356 C CA . TYR A 1 177 ? -20.092 -13.648 7.152 1.00 92.56 177 TYR A CA 1
ATOM 1357 C C . TYR A 1 177 ? -20.029 -14.944 7.969 1.00 92.56 177 TYR A C 1
ATOM 1359 O O . TYR A 1 177 ? -19.449 -14.987 9.045 1.00 92.56 177 TYR A O 1
ATOM 1367 N N . ASN A 1 178 ? -20.585 -16.032 7.443 1.00 91.06 178 ASN A N 1
ATOM 1368 C CA . ASN A 1 178 ? -20.519 -17.357 8.073 1.00 91.06 178 ASN A CA 1
ATOM 1369 C C . ASN A 1 178 ? -19.474 -18.290 7.432 1.00 91.06 178 ASN A C 1
ATOM 1371 O O . ASN A 1 178 ? -19.331 -19.440 7.845 1.00 91.06 178 ASN A O 1
ATOM 1375 N N . VAL A 1 179 ? -18.745 -17.818 6.413 1.00 91.00 179 VAL A N 1
ATOM 1376 C CA . VAL A 1 179 ? -17.734 -18.595 5.683 1.00 91.00 179 VAL A CA 1
ATOM 1377 C C . VAL A 1 179 ? -16.517 -17.745 5.318 1.00 91.00 179 VAL A C 1
ATOM 1379 O O . VAL A 1 179 ? -16.631 -16.559 5.023 1.00 91.00 179 VAL A O 1
ATOM 1382 N N . ALA A 1 180 ? -15.345 -18.383 5.255 1.00 88.94 180 ALA A N 1
ATOM 1383 C CA . ALA A 1 180 ? -14.094 -17.752 4.817 1.00 88.94 180 ALA A CA 1
ATOM 1384 C C . ALA A 1 180 ? -13.920 -17.714 3.281 1.00 88.94 180 ALA A C 1
ATOM 1386 O O . ALA A 1 180 ? -13.038 -17.032 2.751 1.00 88.94 180 ALA A O 1
ATOM 1387 N N . LYS A 1 181 ? -14.722 -18.500 2.552 1.00 91.75 181 LYS A N 1
ATOM 1388 C CA . LYS A 1 181 ? -14.648 -18.646 1.095 1.00 91.75 181 LYS A CA 1
ATOM 1389 C C . LYS A 1 181 ? -16.015 -18.995 0.516 1.00 91.75 181 LYS A C 1
ATOM 1391 O O . LYS A 1 181 ? -16.678 -19.903 1.011 1.00 91.75 181 LYS A O 1
ATOM 1396 N N . LEU A 1 182 ? -16.371 -18.348 -0.588 1.00 87.69 182 LEU A N 1
ATOM 1397 C CA . LEU A 1 182 ? -17.528 -18.697 -1.405 1.00 87.69 182 LEU A CA 1
ATOM 1398 C C . LEU A 1 182 ? -17.139 -19.691 -2.505 1.00 87.69 182 LEU A C 1
ATOM 1400 O O . LEU A 1 182 ? -16.063 -19.613 -3.101 1.00 87.69 182 LEU A O 1
ATOM 1404 N N . THR A 1 183 ? -18.032 -20.636 -2.796 1.00 88.00 183 THR A N 1
ATOM 1405 C CA . THR A 1 183 ? -17.880 -21.568 -3.928 1.00 88.00 183 THR A CA 1
ATOM 1406 C C . THR A 1 183 ? -18.268 -20.927 -5.261 1.00 88.00 183 THR A C 1
ATOM 1408 O O . THR A 1 183 ? -17.751 -21.328 -6.301 1.00 88.00 183 THR A O 1
ATOM 1411 N N . LYS A 1 184 ? -19.150 -19.919 -5.236 1.00 88.00 184 LYS A N 1
ATOM 1412 C CA . LYS A 1 184 ? -19.605 -19.144 -6.395 1.00 88.00 184 LYS A CA 1
ATOM 1413 C C . LYS A 1 184 ? -19.866 -17.692 -5.984 1.00 88.00 184 LYS A C 1
ATOM 1415 O O . LYS A 1 184 ? -20.378 -17.452 -4.896 1.00 88.00 184 LYS A O 1
ATOM 1420 N N . GLY A 1 185 ? -19.581 -16.751 -6.884 1.00 88.06 185 GLY A N 1
ATOM 1421 C CA . GLY A 1 185 ? -19.814 -15.321 -6.663 1.00 88.06 185 GLY A CA 1
ATOM 1422 C C . GLY A 1 185 ? -18.760 -14.665 -5.770 1.00 88.06 185 GLY A C 1
ATOM 1423 O O . GLY A 1 185 ? -17.696 -15.234 -5.528 1.00 88.06 185 GLY A O 1
ATOM 1424 N N . THR A 1 186 ? -19.067 -13.457 -5.307 1.00 90.62 186 THR A N 1
ATOM 1425 C CA . THR A 1 186 ? -18.214 -12.620 -4.454 1.00 90.62 186 THR A CA 1
ATOM 1426 C C . THR A 1 186 ? -18.978 -12.186 -3.208 1.00 90.62 186 THR A C 1
ATOM 1428 O O . THR A 1 186 ? -20.210 -12.182 -3.203 1.00 90.62 186 THR A O 1
ATOM 1431 N N . PHE A 1 187 ? -18.261 -11.802 -2.154 1.00 91.12 187 PHE A N 1
ATOM 1432 C CA . PHE A 1 187 ? -18.877 -11.240 -0.954 1.00 91.12 187 PHE A CA 1
ATOM 1433 C C . PHE A 1 187 ? -19.535 -9.890 -1.275 1.00 91.12 187 PHE A C 1
ATOM 1435 O O . PHE A 1 187 ? -18.956 -9.077 -1.991 1.00 91.12 187 PHE A O 1
ATOM 1442 N N . GLY A 1 188 ? -20.755 -9.672 -0.781 1.00 91.31 188 GLY A N 1
ATOM 1443 C CA . GLY A 1 188 ? -21.483 -8.401 -0.886 1.00 91.31 188 GLY A CA 1
ATOM 1444 C C . GLY A 1 188 ? -21.539 -7.663 0.450 1.00 91.31 188 GLY A C 1
ATOM 1445 O O . GLY A 1 188 ? -21.031 -8.174 1.448 1.00 91.31 188 GLY A O 1
ATOM 1446 N N . ALA A 1 189 ? -22.176 -6.493 0.475 1.00 92.75 189 ALA A N 1
ATOM 1447 C CA . ALA A 1 189 ? -22.318 -5.691 1.687 1.00 92.75 189 ALA A CA 1
ATOM 1448 C C . ALA A 1 189 ? -22.995 -6.481 2.815 1.00 92.75 189 ALA A C 1
ATOM 1450 O O . ALA A 1 189 ? -24.045 -7.090 2.612 1.00 92.75 189 ALA A O 1
ATOM 1451 N N . GLN A 1 190 ? -22.386 -6.466 4.000 1.00 94.44 190 GLN A N 1
ATOM 1452 C CA . GLN A 1 190 ? -22.876 -7.191 5.168 1.00 94.44 190 GLN A CA 1
ATOM 1453 C C . GLN A 1 190 ? -22.554 -6.419 6.452 1.00 94.44 190 GLN A C 1
ATOM 1455 O O . GLN A 1 190 ? -21.504 -5.783 6.558 1.00 94.44 190 GLN A O 1
ATOM 1460 N N . LYS A 1 191 ? -23.468 -6.457 7.425 1.00 94.44 191 LYS A N 1
ATOM 1461 C CA . LYS A 1 191 ? -23.353 -5.720 8.694 1.00 94.44 191 LYS A CA 1
ATOM 1462 C C . LYS A 1 191 ? -22.318 -6.360 9.612 1.00 94.44 191 LYS A C 1
ATOM 1464 O O . LYS A 1 191 ? -22.279 -7.584 9.740 1.00 94.44 191 LYS A O 1
ATOM 1469 N N . LEU A 1 192 ? -21.505 -5.522 10.248 1.00 92.25 192 LEU A N 1
ATOM 1470 C CA . LEU A 1 192 ? -20.483 -5.939 11.204 1.00 92.25 192 LEU A CA 1
ATOM 1471 C C . LEU A 1 192 ? -20.998 -5.748 12.635 1.00 92.25 192 LEU A C 1
ATOM 1473 O O . LEU A 1 192 ? -21.432 -4.649 12.985 1.00 92.25 192 LEU A O 1
ATOM 1477 N N . TRP A 1 193 ? -20.954 -6.798 13.454 1.00 92.62 193 TRP A N 1
ATOM 1478 C CA . TRP A 1 193 ? -21.457 -6.744 14.830 1.00 92.62 193 TRP A CA 1
ATOM 1479 C C . TRP A 1 193 ? -20.796 -7.784 15.741 1.00 92.62 193 TRP A C 1
ATOM 1481 O O . TRP A 1 193 ? -20.169 -8.730 15.269 1.00 92.62 193 TRP A O 1
ATOM 1491 N N . ALA A 1 194 ? -20.942 -7.619 17.051 1.00 89.31 194 ALA A N 1
ATOM 1492 C CA . ALA A 1 194 ? -20.477 -8.567 18.058 1.00 89.31 194 ALA A CA 1
ATOM 1493 C C . ALA A 1 194 ? -21.491 -8.681 19.199 1.00 89.31 194 ALA A C 1
ATOM 1495 O O . ALA A 1 194 ? -22.142 -7.697 19.552 1.00 89.31 194 ALA A O 1
ATOM 1496 N N . PHE A 1 195 ? -21.631 -9.876 19.774 1.00 86.06 195 PHE A N 1
ATOM 1497 C CA . PHE A 1 195 ? -22.509 -10.110 20.918 1.00 86.06 195 PHE A CA 1
ATOM 1498 C C . PHE A 1 195 ? -21.703 -10.137 22.211 1.00 86.06 195 PHE A C 1
ATOM 1500 O O . PHE A 1 195 ? -20.738 -10.889 22.327 1.00 86.06 195 PHE A O 1
ATOM 1507 N N . VAL A 1 196 ? -22.126 -9.358 23.200 1.00 82.94 196 VAL A N 1
ATOM 1508 C CA . VAL A 1 196 ? -21.518 -9.334 24.530 1.00 82.94 196 VAL A CA 1
ATOM 1509 C C . VAL A 1 196 ? -22.385 -10.166 25.463 1.00 82.94 196 VAL A C 1
ATOM 1511 O O . VAL A 1 196 ? -23.470 -9.749 25.869 1.00 82.94 196 VAL A O 1
ATOM 1514 N N . HIS A 1 197 ? -21.917 -11.373 25.781 1.00 76.31 197 HIS A N 1
ATOM 1515 C CA . HIS A 1 197 ? -22.711 -12.370 26.501 1.00 76.31 197 HIS A CA 1
ATOM 1516 C C . HIS A 1 197 ? -23.079 -11.953 27.930 1.00 76.31 197 HIS A C 1
ATOM 1518 O O . HIS A 1 197 ? -24.217 -12.181 28.346 1.00 76.31 197 HIS A O 1
ATOM 1524 N N . ASP A 1 198 ? -22.160 -11.311 28.652 1.00 73.50 198 ASP A N 1
ATOM 1525 C CA . ASP A 1 198 ? -22.353 -10.950 30.062 1.00 73.50 198 ASP A CA 1
ATOM 1526 C C . ASP A 1 198 ? -23.457 -9.906 30.249 1.00 73.50 198 ASP A C 1
ATOM 1528 O O . ASP A 1 198 ? -24.284 -10.006 31.157 1.00 73.50 198 ASP A O 1
ATOM 1532 N N . THR A 1 199 ? -23.511 -8.927 29.346 1.00 75.56 199 THR A N 1
ATOM 1533 C CA . THR A 1 199 ? -24.485 -7.829 29.372 1.00 75.56 199 THR A CA 1
ATOM 1534 C C . THR A 1 199 ? -25.677 -8.053 28.440 1.00 75.56 199 THR A C 1
ATOM 1536 O O . THR A 1 199 ? -26.643 -7.294 28.502 1.00 75.56 199 THR A O 1
ATOM 1539 N N . LYS A 1 200 ? -25.661 -9.122 27.628 1.00 84.94 200 LYS A N 1
ATOM 1540 C CA . LYS A 1 200 ? -26.704 -9.490 26.647 1.00 84.94 200 LYS A CA 1
ATOM 1541 C C . LYS A 1 200 ? -27.057 -8.356 25.683 1.00 84.94 200 LYS A C 1
ATOM 1543 O O . LYS A 1 200 ? -28.230 -8.109 25.387 1.00 84.94 200 LYS A O 1
ATOM 1548 N N . VAL A 1 201 ? -26.031 -7.660 25.209 1.00 88.06 201 VAL A N 1
ATOM 1549 C CA . VAL A 1 201 ? -26.162 -6.600 24.208 1.00 88.06 201 VAL A CA 1
ATOM 1550 C C . VAL A 1 201 ? -25.380 -6.963 22.962 1.00 88.06 201 VAL A C 1
ATOM 1552 O O . VAL A 1 201 ? -24.348 -7.629 23.028 1.00 88.06 201 VAL A O 1
ATOM 1555 N N . ALA A 1 202 ? -25.857 -6.487 21.823 1.00 90.50 202 ALA A N 1
ATOM 1556 C CA . ALA A 1 202 ? -25.144 -6.595 20.568 1.00 90.50 202 ALA A CA 1
ATOM 1557 C C . ALA A 1 202 ? -24.607 -5.217 20.166 1.00 90.50 202 ALA A C 1
ATOM 1559 O O . ALA A 1 202 ? -25.349 -4.232 20.152 1.00 90.50 202 ALA A O 1
ATOM 1560 N N . VAL A 1 203 ? -23.314 -5.153 19.861 1.00 92.38 203 VAL A N 1
ATOM 1561 C CA . VAL A 1 203 ? -22.597 -3.935 19.471 1.00 92.38 203 VAL A CA 1
ATOM 1562 C C . VAL A 1 203 ? -22.379 -3.940 17.962 1.00 92.38 203 VAL A C 1
ATOM 1564 O O . VAL A 1 203 ? -22.016 -4.961 17.382 1.00 92.38 203 VAL A O 1
ATOM 1567 N N . ALA A 1 204 ? -22.593 -2.795 17.326 1.00 94.81 204 ALA A N 1
ATOM 1568 C CA . ALA A 1 204 ? -22.379 -2.565 15.903 1.00 94.81 204 ALA A CA 1
ATOM 1569 C C . ALA A 1 204 ? -21.842 -1.145 15.665 1.00 94.81 204 ALA A C 1
ATOM 1571 O O . ALA A 1 204 ? -21.660 -0.368 16.604 1.00 94.81 204 ALA A O 1
ATOM 1572 N N . LEU A 1 205 ? -21.578 -0.805 14.403 1.00 95.50 205 LEU A N 1
ATOM 1573 C CA . LEU A 1 205 ? -21.007 0.486 14.018 1.00 95.50 205 LEU A CA 1
ATOM 1574 C C . LEU A 1 205 ? -22.044 1.368 13.325 1.00 95.50 205 LEU A C 1
ATOM 1576 O O . LEU A 1 205 ? -22.795 0.911 12.469 1.00 95.50 205 LEU A O 1
ATOM 1580 N N . ALA A 1 206 ? -22.048 2.648 13.663 1.00 96.06 206 ALA A N 1
ATOM 1581 C CA . ALA A 1 206 ? -22.777 3.707 12.978 1.00 96.06 206 ALA A CA 1
ATOM 1582 C C . ALA A 1 206 ? -21.814 4.865 12.684 1.00 96.06 206 ALA A C 1
ATOM 1584 O O . ALA A 1 206 ? -20.664 4.847 13.119 1.00 96.06 206 ALA A O 1
ATOM 1585 N N . GLN A 1 207 ? -22.268 5.882 11.963 1.00 96.00 207 GLN A N 1
ATOM 1586 C CA . GLN A 1 207 ? -21.531 7.133 11.779 1.00 96.00 207 GLN A CA 1
ATOM 1587 C C . GLN A 1 207 ? -22.265 8.294 12.452 1.00 96.00 207 GLN A C 1
ATOM 1589 O O . GLN A 1 207 ? -23.477 8.240 12.640 1.00 96.00 207 GLN A O 1
ATOM 1594 N N . ASN A 1 208 ? -21.550 9.344 12.836 1.00 94.75 208 ASN A N 1
ATOM 1595 C CA . ASN A 1 208 ? -22.156 10.614 13.223 1.00 94.75 208 ASN A CA 1
ATOM 1596 C C . ASN A 1 208 ? -22.352 11.522 11.998 1.00 94.75 208 ASN A C 1
ATOM 1598 O O . ASN A 1 208 ? -22.052 11.146 10.863 1.00 94.75 208 ASN A O 1
ATOM 1602 N N . ASP A 1 209 ? -22.841 12.738 12.235 1.00 92.62 209 ASP A N 1
ATOM 1603 C CA . ASP A 1 209 ? -23.111 13.730 11.186 1.00 92.62 209 ASP A CA 1
ATOM 1604 C C . ASP A 1 209 ? -21.851 14.153 10.397 1.00 92.62 209 ASP A C 1
ATOM 1606 O O . ASP A 1 209 ? -21.962 14.684 9.294 1.00 92.62 209 ASP A O 1
ATOM 1610 N N . ASN A 1 210 ? -20.654 13.879 10.933 1.00 91.38 210 ASN A N 1
ATOM 1611 C CA . ASN A 1 210 ? -19.358 14.213 10.336 1.00 91.38 210 ASN A CA 1
ATOM 1612 C C . ASN A 1 210 ? -18.667 13.009 9.667 1.00 91.38 210 ASN A C 1
ATOM 1614 O O . ASN A 1 210 ? -17.512 13.122 9.260 1.00 91.38 210 ASN A O 1
ATOM 1618 N N . GLY A 1 211 ? -19.324 11.845 9.593 1.00 92.00 211 GLY A N 1
ATOM 1619 C CA . GLY A 1 211 ? -18.719 10.614 9.070 1.00 92.00 211 GLY A CA 1
ATOM 1620 C C . GLY A 1 211 ? -17.701 9.963 10.015 1.00 92.00 211 GLY A C 1
ATOM 1621 O O . GLY A 1 211 ? -17.001 9.032 9.620 1.00 92.00 211 GLY A O 1
ATOM 1622 N N . GLU A 1 212 ? -17.594 10.413 11.267 1.00 95.25 212 GLU A N 1
ATOM 1623 C CA . GLU A 1 212 ? -16.815 9.714 12.291 1.00 95.25 212 GLU A CA 1
ATOM 1624 C C . GLU A 1 212 ? -17.639 8.547 12.839 1.00 95.25 212 GLU A C 1
ATOM 1626 O O . GLU A 1 212 ? -18.853 8.653 13.017 1.00 95.25 212 GLU A O 1
ATOM 1631 N N . VAL A 1 213 ? -16.993 7.422 13.115 1.00 95.94 213 VAL A N 1
ATOM 1632 C CA . VAL A 1 213 ? -17.698 6.209 13.532 1.00 95.94 213 VAL A CA 1
ATOM 1633 C C . VAL A 1 213 ? -17.996 6.236 15.027 1.00 95.94 213 VAL A C 1
ATOM 1635 O O . VAL A 1 213 ? -17.192 6.671 15.858 1.00 95.94 213 VAL A O 1
ATOM 1638 N N . VAL A 1 214 ? -19.175 5.723 15.355 1.00 95.44 214 VAL A N 1
ATOM 1639 C CA . VAL A 1 214 ? -19.715 5.589 16.703 1.00 95.44 214 VAL A CA 1
ATOM 1640 C C . VAL A 1 214 ? -20.097 4.129 16.921 1.00 95.44 214 VAL A C 1
ATOM 1642 O O . VAL A 1 214 ? -20.756 3.524 16.073 1.00 95.44 214 VAL A O 1
ATOM 1645 N N . ALA A 1 215 ? -19.709 3.564 18.060 1.00 94.12 215 ALA A N 1
ATOM 1646 C CA . ALA A 1 215 ? -20.204 2.264 18.488 1.00 94.12 215 ALA A CA 1
ATOM 1647 C C . ALA A 1 215 ? -21.629 2.415 19.025 1.00 94.12 215 ALA A C 1
ATOM 1649 O O . ALA A 1 215 ? -21.900 3.250 19.893 1.00 94.12 215 ALA A O 1
ATOM 1650 N N . VAL A 1 216 ? -22.536 1.592 18.515 1.00 95.25 216 VAL A N 1
ATOM 1651 C CA . VAL A 1 216 ? -23.933 1.549 18.943 1.00 95.25 216 VAL A CA 1
ATOM 1652 C C . VAL A 1 216 ? -24.266 0.189 19.526 1.00 95.25 216 VAL A C 1
ATOM 1654 O O . VAL A 1 216 ? -23.759 -0.829 19.058 1.00 95.25 216 VAL A O 1
ATOM 1657 N N . LYS A 1 217 ? -25.131 0.168 20.538 1.00 93.75 217 LYS A N 1
ATOM 1658 C CA . LYS A 1 217 ? -25.608 -1.063 21.169 1.00 93.75 217 LYS A CA 1
ATOM 1659 C C . LYS A 1 217 ? -27.117 -1.224 21.058 1.00 93.75 217 LYS A C 1
ATOM 1661 O O . LYS A 1 217 ? -27.867 -0.246 21.086 1.00 93.75 217 LYS A O 1
ATOM 1666 N N . TYR A 1 218 ? -27.528 -2.482 20.974 1.00 94.00 218 TYR A N 1
ATOM 1667 C CA . TYR A 1 218 ? -28.914 -2.930 20.955 1.00 94.00 218 TYR A CA 1
ATOM 1668 C C . TYR A 1 218 ? -29.105 -4.040 21.985 1.00 94.00 218 TYR A C 1
ATOM 1670 O O . TYR A 1 218 ? -28.177 -4.804 22.264 1.00 94.00 218 TYR A O 1
ATOM 1678 N N . SER A 1 219 ? -30.312 -4.141 22.541 1.00 91.38 219 SER A N 1
ATOM 1679 C CA . SER A 1 219 ? -30.687 -5.329 23.307 1.00 91.38 219 SER A CA 1
ATOM 1680 C C . SER A 1 219 ? -30.695 -6.557 22.388 1.00 91.38 219 SER A C 1
ATOM 1682 O O . SER A 1 219 ? -30.875 -6.422 21.178 1.00 91.38 219 SER A O 1
ATOM 1684 N N . ASP A 1 220 ? -30.536 -7.756 22.952 1.00 85.25 220 ASP A N 1
ATOM 1685 C CA . ASP A 1 220 ? -30.654 -9.018 22.203 1.00 85.25 220 ASP A CA 1
ATOM 1686 C C . ASP A 1 220 ? -31.960 -9.100 21.381 1.00 85.25 220 ASP A C 1
ATOM 1688 O O . ASP A 1 220 ? -31.963 -9.512 20.224 1.00 85.25 220 ASP A O 1
ATOM 1692 N N . ALA A 1 221 ? -33.071 -8.607 21.941 1.00 86.12 221 ALA A N 1
ATOM 1693 C CA . ALA A 1 221 ? -34.361 -8.586 21.257 1.00 86.12 221 ALA A CA 1
ATOM 1694 C C . ALA A 1 221 ? -34.404 -7.594 20.081 1.00 86.12 221 ALA A C 1
ATOM 1696 O O . ALA A 1 221 ? -34.970 -7.914 19.037 1.00 86.12 221 ALA A O 1
ATOM 1697 N N . ASP A 1 222 ? -33.807 -6.409 20.239 1.00 89.56 222 ASP A N 1
ATOM 1698 C CA . ASP A 1 222 ? -33.844 -5.352 19.220 1.00 89.56 222 ASP A CA 1
ATOM 1699 C C . ASP A 1 222 ? -32.815 -5.575 18.109 1.00 89.56 222 ASP A C 1
ATOM 1701 O O . ASP A 1 222 ? -33.038 -5.172 16.970 1.00 89.56 222 ASP A O 1
ATOM 1705 N N . ALA A 1 223 ? -31.687 -6.222 18.414 1.00 87.94 223 ALA A N 1
ATOM 1706 C CA . ALA A 1 223 ? -30.651 -6.524 17.430 1.00 87.94 223 ALA A CA 1
ATOM 1707 C C . ALA A 1 223 ? -31.191 -7.392 16.281 1.00 87.94 223 ALA A C 1
ATOM 1709 O O . ALA A 1 223 ? -30.786 -7.227 15.129 1.00 87.94 223 ALA A O 1
ATOM 1710 N N . GLY A 1 224 ? -32.130 -8.293 16.584 1.00 85.81 224 GLY A N 1
ATOM 1711 C CA . GLY A 1 224 ? -32.688 -9.226 15.613 1.00 85.81 224 GLY A CA 1
ATOM 1712 C C . GLY A 1 224 ? -31.636 -10.185 15.046 1.00 85.81 224 GLY A C 1
ATOM 1713 O O . GLY A 1 224 ? -30.507 -10.298 15.525 1.00 85.81 224 GLY A O 1
ATOM 1714 N N . VAL A 1 225 ? -31.998 -10.910 13.987 1.00 85.44 225 VAL A N 1
ATOM 1715 C CA . VAL A 1 225 ? -31.082 -11.873 13.359 1.00 85.44 225 VAL A CA 1
ATOM 1716 C C . VAL A 1 225 ? -30.065 -11.124 12.499 1.00 85.44 225 VAL A C 1
ATOM 1718 O O . VAL A 1 225 ? -30.434 -10.487 11.515 1.00 85.44 225 VAL A O 1
ATOM 1721 N N . ASN A 1 226 ? -28.776 -11.225 12.842 1.00 85.69 226 ASN A N 1
ATOM 1722 C CA . ASN A 1 226 ? -27.662 -10.618 12.098 1.00 85.69 226 ASN A CA 1
ATOM 1723 C C . ASN A 1 226 ? -27.815 -9.103 11.851 1.00 85.69 226 ASN A C 1
ATOM 1725 O O . ASN A 1 226 ? -27.395 -8.608 10.803 1.00 85.69 226 ASN A O 1
ATOM 1729 N N . MET A 1 227 ? -28.443 -8.368 12.776 1.00 90.38 227 MET A N 1
ATOM 1730 C CA . MET A 1 227 ? -28.714 -6.930 12.626 1.00 90.38 227 MET A CA 1
ATOM 1731 C C . MET A 1 227 ? -29.587 -6.580 11.411 1.00 90.38 227 MET A C 1
ATOM 1733 O O . MET A 1 227 ? -29.528 -5.450 10.925 1.00 90.38 227 MET A O 1
ATOM 1737 N N . ALA A 1 228 ? -30.383 -7.518 10.877 1.00 88.56 228 ALA A N 1
ATOM 1738 C CA . ALA A 1 228 ? -31.118 -7.342 9.619 1.00 88.56 228 ALA A CA 1
ATOM 1739 C C . ALA A 1 228 ? -31.991 -6.075 9.596 1.00 88.56 228 ALA A C 1
ATOM 1741 O O . ALA A 1 228 ? -31.951 -5.343 8.608 1.00 88.56 228 ALA A O 1
ATOM 1742 N N . ASP A 1 229 ? -32.654 -5.758 10.708 1.00 89.19 229 ASP A N 1
ATOM 1743 C CA . ASP A 1 229 ? -33.589 -4.631 10.816 1.00 89.19 229 ASP A CA 1
ATOM 1744 C C . ASP A 1 229 ? -32.925 -3.302 11.223 1.00 89.19 229 ASP A C 1
ATOM 1746 O O . ASP A 1 229 ? -33.565 -2.253 11.208 1.00 89.19 229 ASP A O 1
ATOM 1750 N N . GLN A 1 230 ? -31.631 -3.318 11.561 1.00 93.81 230 GLN A N 1
ATOM 1751 C CA . GLN A 1 230 ? -30.914 -2.134 12.043 1.00 93.81 230 GLN A CA 1
ATOM 1752 C C . GLN A 1 230 ? -30.151 -1.434 10.924 1.00 93.81 230 GLN A C 1
ATOM 1754 O O . GLN A 1 230 ? -29.386 -2.076 10.209 1.00 93.81 230 GLN A O 1
ATOM 1759 N N . ASN A 1 231 ? -30.256 -0.112 10.796 1.00 94.06 231 ASN A N 1
ATOM 1760 C CA . ASN A 1 231 ? -29.498 0.643 9.786 1.00 94.06 231 ASN A CA 1
ATOM 1761 C C . ASN A 1 231 ? -28.038 0.890 10.208 1.00 94.06 231 ASN A C 1
ATOM 1763 O O . ASN A 1 231 ? -27.527 1.988 10.049 1.00 94.06 231 ASN A O 1
ATOM 1767 N N . VAL A 1 232 ? -27.355 -0.098 10.779 1.00 95.75 232 VAL A N 1
ATOM 1768 C CA . VAL A 1 232 ? -25.922 -0.014 11.114 1.00 95.75 232 VAL A CA 1
ATOM 1769 C C . VAL A 1 232 ? -25.058 -0.152 9.858 1.00 95.75 232 VAL A C 1
ATOM 1771 O O . VAL A 1 232 ? -25.533 -0.628 8.825 1.00 95.75 232 VAL A O 1
ATOM 1774 N N . ILE A 1 233 ? -23.792 0.255 9.952 1.00 95.62 233 ILE A N 1
ATOM 1775 C CA . ILE A 1 233 ? -22.821 0.201 8.858 1.00 95.62 233 ILE A CA 1
ATOM 1776 C C . ILE A 1 233 ? -22.716 -1.229 8.311 1.00 95.62 233 ILE A C 1
ATOM 1778 O O . ILE A 1 233 ? -22.434 -2.188 9.038 1.00 95.62 233 ILE A O 1
ATOM 1782 N N . ALA A 1 234 ? -22.894 -1.349 6.999 1.00 95.50 234 ALA A N 1
ATOM 1783 C CA . ALA A 1 234 ? -22.556 -2.533 6.230 1.00 95.50 234 ALA A CA 1
ATOM 1784 C C . ALA A 1 234 ? -21.202 -2.335 5.542 1.00 95.50 234 ALA A C 1
ATOM 1786 O O . ALA A 1 234 ? -20.921 -1.269 4.995 1.00 95.50 234 ALA A O 1
ATOM 1787 N N . LEU A 1 235 ? -20.370 -3.373 5.555 1.00 96.12 235 LEU A N 1
ATOM 1788 C CA . LEU A 1 235 ? -19.058 -3.381 4.918 1.00 96.12 235 LEU A CA 1
ATOM 1789 C C . LEU A 1 235 ? -19.038 -4.377 3.755 1.00 96.12 235 LEU A C 1
ATOM 1791 O O . LEU A 1 235 ? -19.637 -5.451 3.853 1.00 96.12 235 LEU A O 1
ATOM 1795 N N . THR A 1 236 ? -18.292 -4.053 2.700 1.00 94.06 236 THR A N 1
ATOM 1796 C CA . THR A 1 236 ? -17.917 -4.976 1.617 1.00 94.06 236 THR A CA 1
ATOM 1797 C C . THR A 1 236 ? -16.386 -5.054 1.536 1.00 94.06 236 THR A C 1
ATOM 1799 O O . THR A 1 236 ? -15.748 -4.002 1.436 1.00 94.06 236 THR A O 1
ATOM 1802 N N . PRO A 1 237 ? -15.762 -6.251 1.550 1.00 93.62 237 PRO A N 1
ATOM 1803 C CA . PRO A 1 237 ? -14.323 -6.395 1.358 1.00 93.62 237 PRO A CA 1
ATOM 1804 C C . PRO A 1 237 ? -13.970 -6.317 -0.126 1.00 93.62 237 PRO A C 1
ATOM 1806 O O . PRO A 1 237 ? -14.506 -7.069 -0.949 1.00 93.62 237 PRO A O 1
ATOM 1809 N N . VAL A 1 238 ? -13.032 -5.436 -0.464 1.00 89.00 238 VAL A N 1
ATOM 1810 C CA . VAL A 1 238 ? -12.673 -5.162 -1.858 1.00 89.00 238 VAL A CA 1
ATOM 1811 C C . VAL A 1 238 ? -11.162 -5.116 -2.038 1.00 89.00 238 VAL A C 1
ATOM 1813 O O . VAL A 1 238 ? -10.406 -4.801 -1.112 1.00 89.00 238 VAL A O 1
ATOM 1816 N N . VAL A 1 239 ? -10.715 -5.448 -3.246 1.00 86.00 239 VAL A N 1
ATOM 1817 C CA . VAL A 1 239 ? -9.338 -5.206 -3.677 1.00 86.00 239 VAL A CA 1
ATOM 1818 C C . VAL A 1 239 ? -9.142 -3.697 -3.789 1.00 86.00 239 VAL A C 1
ATOM 1820 O O . VAL A 1 239 ? -9.935 -3.008 -4.428 1.00 86.00 239 VAL A O 1
ATOM 1823 N N . ALA A 1 240 ? -8.091 -3.190 -3.151 1.00 84.69 240 ALA A N 1
ATOM 1824 C CA . ALA A 1 240 ? -7.740 -1.782 -3.205 1.00 84.69 240 ALA A CA 1
ATOM 1825 C C . ALA A 1 240 ? -7.314 -1.383 -4.623 1.00 84.69 240 ALA A C 1
ATOM 1827 O O . ALA A 1 240 ? -6.639 -2.153 -5.315 1.00 84.69 240 ALA A O 1
ATOM 1828 N N . GLY A 1 241 ? -7.671 -0.165 -5.032 1.00 79.19 241 GLY A N 1
ATOM 1829 C CA . GLY A 1 241 ? -7.280 0.378 -6.330 1.00 79.19 241 GLY A CA 1
ATOM 1830 C C . GLY A 1 241 ? -5.762 0.457 -6.473 1.00 79.19 241 GLY A C 1
ATOM 1831 O O . GLY A 1 241 ? -5.056 0.804 -5.524 1.00 79.19 241 GLY A O 1
ATOM 1832 N N . ALA A 1 242 ? -5.252 0.130 -7.659 1.00 81.38 242 ALA A N 1
ATOM 1833 C CA . ALA A 1 242 ? -3.842 0.320 -7.967 1.00 81.38 242 ALA A CA 1
ATOM 1834 C C . ALA A 1 242 ? -3.536 1.822 -8.081 1.00 81.38 242 ALA A C 1
ATOM 1836 O O . ALA A 1 242 ? -4.262 2.551 -8.759 1.00 81.38 242 ALA A O 1
ATOM 1837 N N . LYS A 1 243 ? -2.464 2.279 -7.428 1.00 83.44 243 LYS A N 1
ATOM 1838 C CA . LYS A 1 243 ? -2.050 3.686 -7.414 1.00 83.44 243 LYS A CA 1
ATOM 1839 C C . LYS A 1 243 ? -0.816 3.876 -8.285 1.00 83.44 243 LYS A C 1
ATOM 1841 O O . LYS A 1 243 ? 0.199 3.224 -8.054 1.00 83.44 243 LYS A O 1
ATOM 1846 N N . VAL A 1 244 ? -0.888 4.792 -9.249 1.00 85.19 244 VAL A N 1
ATOM 1847 C CA . VAL A 1 244 ? 0.313 5.305 -9.921 1.00 85.19 244 VAL A CA 1
ATOM 1848 C C . VAL A 1 244 ? 0.974 6.313 -8.990 1.00 85.19 244 VAL A C 1
ATOM 1850 O O . VAL A 1 244 ? 0.308 7.235 -8.526 1.00 85.19 244 VAL A O 1
ATOM 1853 N N . LEU A 1 245 ? 2.247 6.092 -8.680 1.00 87.94 245 LEU A N 1
ATOM 1854 C CA . LEU A 1 245 ? 2.977 6.865 -7.681 1.00 87.94 245 LEU A CA 1
ATOM 1855 C C . LEU A 1 245 ? 3.646 8.092 -8.299 1.00 87.94 245 LEU A C 1
ATOM 1857 O O . LEU A 1 245 ? 4.233 7.991 -9.380 1.00 87.94 245 LEU A O 1
ATOM 1861 N N . SER A 1 246 ? 3.597 9.211 -7.580 1.00 88.44 246 SER A N 1
ATOM 1862 C CA . SER A 1 246 ? 4.451 10.373 -7.841 1.00 88.44 246 SER A CA 1
ATOM 1863 C C . SER A 1 246 ? 5.875 10.146 -7.323 1.00 88.44 246 SER A C 1
ATOM 1865 O O . SER A 1 246 ? 6.146 9.187 -6.591 1.00 88.44 246 SER A O 1
ATOM 1867 N N . ALA A 1 247 ? 6.799 11.050 -7.655 1.00 89.50 247 ALA A N 1
ATOM 1868 C CA . ALA A 1 247 ? 8.123 11.030 -7.030 1.00 89.50 247 ALA A CA 1
ATOM 1869 C C . ALA A 1 247 ? 8.043 11.170 -5.502 1.00 89.50 247 ALA A C 1
ATOM 1871 O O . ALA A 1 247 ? 8.766 10.466 -4.804 1.00 89.50 247 ALA A O 1
ATOM 1872 N N . ASP A 1 248 ? 7.146 12.010 -4.980 1.00 87.00 248 ASP A N 1
ATOM 1873 C CA . ASP A 1 248 ? 6.963 12.209 -3.535 1.00 87.00 248 ASP A CA 1
ATOM 1874 C C . ASP A 1 248 ? 6.424 10.945 -2.844 1.00 87.00 248 ASP A C 1
ATOM 1876 O O . ASP A 1 248 ? 6.914 10.557 -1.781 1.00 87.00 248 ASP A O 1
ATOM 1880 N N . ASP A 1 249 ? 5.483 10.237 -3.477 1.00 87.62 249 ASP A N 1
ATOM 1881 C CA . ASP A 1 249 ? 4.980 8.950 -2.980 1.00 87.62 249 ASP A CA 1
ATOM 1882 C C . ASP A 1 249 ? 6.107 7.897 -2.904 1.00 87.62 249 ASP A C 1
ATOM 1884 O O . ASP A 1 249 ? 6.194 7.128 -1.946 1.00 87.62 249 ASP A O 1
ATOM 1888 N N . ILE A 1 250 ? 6.986 7.852 -3.913 1.00 89.25 250 ILE A N 1
ATOM 1889 C CA . ILE A 1 250 ? 8.121 6.913 -3.975 1.00 89.25 250 ILE A CA 1
ATOM 1890 C C . ILE A 1 250 ? 9.181 7.279 -2.936 1.00 89.25 250 ILE A C 1
ATOM 1892 O O . ILE A 1 250 ? 9.692 6.413 -2.226 1.00 89.25 250 ILE A O 1
ATOM 1896 N N . ASN A 1 251 ? 9.501 8.566 -2.847 1.00 86.31 251 ASN A N 1
ATOM 1897 C CA . ASN A 1 251 ? 10.519 9.111 -1.963 1.00 86.31 251 ASN A CA 1
ATOM 1898 C C . ASN A 1 251 ? 10.123 9.015 -0.489 1.00 86.31 251 ASN A C 1
ATOM 1900 O O . ASN A 1 251 ? 10.996 8.808 0.340 1.00 86.31 251 ASN A O 1
ATOM 1904 N N . SER A 1 252 ? 8.829 9.100 -0.167 1.00 80.69 252 SER A N 1
ATOM 1905 C CA . SER A 1 252 ? 8.304 8.825 1.180 1.00 80.69 252 SER A CA 1
ATOM 1906 C C . SER A 1 252 ? 8.261 7.330 1.528 1.00 80.69 252 SER A C 1
ATOM 1908 O O . SER A 1 252 ? 7.968 6.973 2.671 1.00 80.69 252 SER A O 1
ATOM 1910 N N . MET A 1 253 ? 8.548 6.452 0.555 1.00 81.12 253 MET A N 1
ATOM 1911 C CA . MET A 1 253 ? 8.391 4.996 0.634 1.00 81.12 253 MET A CA 1
ATOM 1912 C C . MET A 1 253 ? 6.977 4.557 1.045 1.00 81.12 253 MET A C 1
ATOM 1914 O O . MET A 1 253 ? 6.815 3.518 1.676 1.00 81.12 253 MET A O 1
ATOM 1918 N N . ILE A 1 254 ? 5.962 5.349 0.665 1.00 79.00 254 ILE A N 1
ATOM 1919 C CA . ILE A 1 254 ? 4.512 5.185 0.890 1.00 79.00 254 ILE A CA 1
ATOM 1920 C C . ILE A 1 254 ? 4.048 5.127 2.352 1.00 79.00 254 ILE A C 1
ATOM 1922 O O . ILE A 1 254 ? 2.981 5.659 2.667 1.00 79.00 254 ILE A O 1
ATOM 1926 N N . ASP A 1 255 ? 4.774 4.445 3.231 1.00 73.94 255 ASP A N 1
ATOM 1927 C CA . ASP A 1 255 ? 4.359 4.192 4.606 1.00 73.94 255 ASP A CA 1
ATOM 1928 C C . ASP A 1 255 ? 5.510 3.950 5.582 1.00 73.94 255 ASP A C 1
ATOM 1930 O O . ASP A 1 255 ? 5.353 3.248 6.588 1.00 73.94 255 ASP A O 1
ATOM 1934 N N . ALA A 1 256 ? 6.663 4.547 5.290 1.00 74.00 256 ALA A N 1
ATOM 1935 C CA . ALA A 1 256 ? 7.775 4.602 6.219 1.00 74.00 256 ALA A CA 1
ATOM 1936 C C . ALA A 1 256 ? 7.513 5.589 7.374 1.00 74.00 256 ALA A C 1
ATOM 1938 O O . ALA A 1 256 ? 6.682 6.495 7.302 1.00 74.00 256 ALA A O 1
ATOM 1939 N N . ASP A 1 257 ? 8.258 5.413 8.457 1.00 67.69 257 ASP A N 1
ATOM 1940 C CA . ASP A 1 257 ? 8.268 6.270 9.650 1.00 67.69 257 ASP A CA 1
ATOM 1941 C C . ASP A 1 257 ? 9.312 7.407 9.557 1.00 67.69 257 ASP A C 1
ATOM 1943 O O . ASP A 1 257 ? 9.648 8.047 10.551 1.00 67.69 257 ASP A O 1
ATOM 1947 N N . GLY A 1 258 ? 9.875 7.627 8.363 1.00 66.12 258 GLY A N 1
ATOM 1948 C CA . GLY A 1 258 ? 10.930 8.613 8.113 1.00 66.12 258 GLY A CA 1
ATOM 1949 C C . GLY A 1 258 ? 12.310 8.237 8.669 1.00 66.12 258 GLY A C 1
ATOM 1950 O O . GLY A 1 258 ? 13.260 8.992 8.482 1.00 66.12 258 GLY A O 1
ATOM 1951 N N . SER A 1 259 ? 12.480 7.072 9.311 1.00 62.47 259 SER A N 1
ATOM 1952 C CA . SER A 1 259 ? 13.770 6.646 9.892 1.00 62.47 259 SER A CA 1
ATOM 1953 C C . SER A 1 259 ? 14.915 6.581 8.871 1.00 62.47 259 SER A C 1
ATOM 1955 O O . SER A 1 259 ? 16.077 6.829 9.202 1.00 62.47 259 SER A O 1
ATOM 1957 N N . TRP A 1 260 ? 14.583 6.318 7.609 1.00 63.53 260 TRP A N 1
ATOM 1958 C CA . TRP A 1 260 ? 15.507 6.281 6.478 1.00 63.53 260 TRP A CA 1
ATOM 1959 C C . TRP A 1 260 ? 16.109 7.655 6.125 1.00 63.53 260 TRP A C 1
ATOM 1961 O O . TRP A 1 260 ? 17.190 7.715 5.531 1.00 63.53 260 TRP A O 1
ATOM 1971 N N . GLU A 1 261 ? 15.468 8.763 6.513 1.00 61.31 261 GLU A N 1
ATOM 1972 C CA . GLU A 1 261 ? 15.977 10.123 6.278 1.00 61.31 261 GLU A CA 1
ATOM 1973 C C . GLU A 1 261 ? 17.238 10.415 7.110 1.00 61.31 261 GLU A C 1
ATOM 1975 O O . GLU A 1 261 ? 18.036 11.284 6.755 1.00 61.31 261 GLU A O 1
ATOM 1980 N N . TYR A 1 262 ? 17.465 9.670 8.201 1.00 54.69 262 TYR A N 1
ATOM 1981 C CA . TYR A 1 262 ? 18.436 10.033 9.239 1.00 54.69 262 TYR A CA 1
ATOM 1982 C C . TYR A 1 262 ? 19.811 9.324 9.141 1.00 54.69 262 TYR A C 1
ATOM 1984 O O . TYR A 1 262 ? 20.620 9.363 10.068 1.00 54.69 262 TYR A O 1
ATOM 1992 N N . GLY A 1 263 ? 20.138 8.701 8.004 1.00 50.09 263 GLY A N 1
ATOM 1993 C CA . GLY A 1 263 ? 21.401 7.975 7.800 1.00 50.09 263 GLY A CA 1
ATOM 1994 C C . GLY A 1 263 ? 22.452 8.719 6.959 1.00 50.09 263 GLY A C 1
ATOM 1995 O O . GLY A 1 263 ? 22.385 8.701 5.732 1.00 50.09 263 GLY A O 1
ATOM 1996 N N . ASN A 1 264 ? 23.490 9.262 7.613 1.00 46.12 264 ASN A N 1
ATOM 1997 C CA . ASN A 1 264 ? 24.722 9.836 7.033 1.00 46.12 264 ASN A CA 1
ATOM 1998 C C . ASN A 1 264 ? 24.543 11.080 6.140 1.00 46.12 264 ASN A C 1
ATOM 2000 O O . ASN A 1 264 ? 24.543 11.014 4.912 1.00 46.12 264 ASN A O 1
ATOM 2004 N N . SER A 1 265 ? 24.490 12.248 6.778 1.00 46.34 265 SER A N 1
ATOM 2005 C CA . SER A 1 265 ? 24.580 13.549 6.117 1.00 46.34 265 SER A CA 1
ATOM 2006 C C . SER A 1 265 ? 26.011 13.807 5.630 1.00 46.34 265 SER A C 1
ATOM 2008 O O . SER A 1 265 ? 26.872 14.238 6.397 1.00 46.34 265 SER A O 1
ATOM 2010 N N . VAL A 1 266 ? 26.275 13.596 4.342 1.00 51.91 266 VAL A N 1
ATOM 2011 C CA . VAL A 1 266 ? 27.343 14.332 3.654 1.00 51.91 266 VAL A CA 1
ATOM 2012 C C . VAL A 1 266 ? 26.709 15.612 3.103 1.00 51.91 266 VAL A C 1
ATOM 2014 O O . VAL A 1 266 ? 25.623 15.575 2.528 1.00 51.91 266 VAL A O 1
ATOM 2017 N N . ALA A 1 267 ? 27.326 16.773 3.327 1.00 44.97 267 ALA A N 1
ATOM 2018 C CA . ALA A 1 267 ? 26.812 18.027 2.777 1.00 44.97 267 ALA A CA 1
ATOM 2019 C C . ALA A 1 267 ? 26.817 17.957 1.235 1.00 44.97 267 ALA A C 1
ATOM 2021 O O . ALA A 1 267 ? 27.885 17.829 0.636 1.00 44.97 267 ALA A O 1
ATOM 2022 N N . GLY A 1 268 ? 25.636 18.036 0.607 1.00 51.81 268 GLY A N 1
ATOM 2023 C CA . GLY A 1 268 ? 25.462 17.904 -0.847 1.00 51.81 268 GLY A CA 1
ATOM 2024 C C . GLY A 1 268 ? 24.897 16.559 -1.328 1.00 51.81 268 GLY A C 1
ATOM 2025 O O . GLY A 1 268 ? 24.827 16.350 -2.537 1.00 51.81 268 GLY A O 1
ATOM 2026 N N . ASP A 1 269 ? 24.493 15.664 -0.422 1.00 56.47 269 ASP A N 1
ATOM 2027 C CA . ASP A 1 269 ? 23.734 14.456 -0.765 1.00 56.47 269 ASP A CA 1
ATOM 2028 C C . ASP A 1 269 ? 22.306 14.803 -1.227 1.00 56.47 269 ASP A C 1
ATOM 2030 O O . ASP A 1 269 ? 21.620 15.606 -0.595 1.00 56.47 269 ASP A O 1
ATOM 2034 N N . ASN A 1 270 ? 21.824 14.146 -2.291 1.00 52.31 270 ASN A N 1
ATOM 2035 C CA . ASN A 1 270 ? 20.401 14.161 -2.644 1.00 52.31 270 ASN A CA 1
ATOM 2036 C C . ASN A 1 270 ? 19.615 13.480 -1.505 1.00 52.31 270 ASN A C 1
ATOM 2038 O O . ASN A 1 270 ? 19.761 12.269 -1.269 1.00 52.31 270 ASN A O 1
ATOM 2042 N N . TRP A 1 271 ? 18.832 14.262 -0.761 1.00 62.50 271 TRP A N 1
ATOM 2043 C CA . TRP A 1 271 ? 17.986 13.767 0.323 1.00 62.50 271 TRP A CA 1
ATOM 2044 C C . TRP A 1 271 ? 16.583 13.452 -0.191 1.00 62.50 271 TRP A C 1
ATOM 2046 O O . TRP A 1 271 ? 15.941 14.314 -0.784 1.00 62.50 271 TRP A O 1
ATOM 2056 N N . ASN A 1 272 ? 16.216 12.185 0.042 1.00 64.19 272 ASN A N 1
ATOM 2057 C CA . ASN A 1 272 ? 14.976 11.440 -0.205 1.00 64.19 272 ASN A CA 1
ATOM 2058 C C . ASN A 1 272 ? 15.316 10.123 -0.917 1.00 64.19 272 ASN A C 1
ATOM 2060 O O . ASN A 1 272 ? 15.547 10.129 -2.119 1.00 64.19 272 ASN A O 1
ATOM 2064 N N . LYS A 1 273 ? 15.471 9.015 -0.171 1.00 75.81 273 LYS A N 1
ATOM 2065 C CA . LYS A 1 273 ? 15.986 7.741 -0.698 1.00 75.81 273 LYS A CA 1
ATOM 2066 C C . LYS A 1 273 ? 14.891 6.681 -0.698 1.00 75.81 273 LYS A C 1
ATOM 2068 O O . LYS A 1 273 ? 14.588 6.107 0.340 1.00 75.81 273 LYS A O 1
ATOM 2073 N N . ALA A 1 274 ? 14.387 6.369 -1.883 1.00 81.19 274 ALA A N 1
ATOM 2074 C CA . ALA A 1 274 ? 13.617 5.170 -2.140 1.00 81.19 274 ALA A CA 1
ATOM 2075 C C . ALA A 1 274 ? 14.548 3.956 -2.232 1.00 81.19 274 ALA A C 1
ATOM 2077 O O . ALA A 1 274 ? 15.530 3.944 -2.987 1.00 81.19 274 ALA A O 1
ATOM 2078 N N . MET A 1 275 ? 14.226 2.926 -1.462 1.00 81.06 275 MET A N 1
ATOM 2079 C CA . MET A 1 275 ? 14.892 1.630 -1.491 1.00 81.06 275 MET A CA 1
ATOM 2080 C C . MET A 1 275 ? 13.858 0.571 -1.860 1.00 81.06 275 MET A C 1
ATOM 2082 O O . MET A 1 275 ? 12.684 0.688 -1.505 1.00 81.06 275 MET A O 1
ATOM 2086 N N . PHE A 1 276 ? 14.275 -0.436 -2.622 1.00 82.88 276 PHE A N 1
ATOM 2087 C CA . PHE A 1 276 ? 13.370 -1.452 -3.145 1.00 82.88 276 PHE A CA 1
ATOM 2088 C C . PHE A 1 276 ? 13.870 -2.828 -2.778 1.00 82.88 276 PHE A C 1
ATOM 2090 O O . PHE A 1 276 ? 15.019 -3.152 -3.057 1.00 82.88 276 PHE A O 1
ATOM 2097 N N . ASP A 1 277 ? 12.960 -3.641 -2.265 1.00 77.00 277 ASP A N 1
ATOM 2098 C CA . ASP A 1 277 ? 13.186 -5.034 -1.940 1.00 77.00 277 ASP A CA 1
ATOM 2099 C C . ASP A 1 277 ? 12.533 -5.935 -2.985 1.00 77.00 277 ASP A C 1
ATOM 2101 O O . ASP A 1 277 ? 11.466 -5.643 -3.533 1.00 77.00 277 ASP A O 1
ATOM 2105 N N . MET A 1 278 ? 13.180 -7.055 -3.283 1.00 75.06 278 MET A N 1
ATOM 2106 C CA . MET A 1 278 ? 12.782 -7.946 -4.366 1.00 75.06 278 MET A CA 1
ATOM 2107 C C . MET A 1 278 ? 12.709 -9.393 -3.872 1.00 75.06 278 MET A C 1
ATOM 2109 O O . MET A 1 278 ? 13.706 -10.080 -3.676 1.00 75.06 278 MET A O 1
ATOM 2113 N N . PHE A 1 279 ? 11.497 -9.914 -3.741 1.00 70.25 279 PHE A N 1
ATOM 2114 C CA . PHE A 1 279 ? 11.259 -11.290 -3.322 1.00 70.25 279 PHE A CA 1
ATOM 2115 C C . PHE A 1 279 ? 11.003 -12.161 -4.552 1.00 70.25 279 PHE A C 1
ATOM 2117 O O . PHE A 1 279 ? 10.027 -11.959 -5.280 1.00 70.25 279 PHE A O 1
ATOM 2124 N N . HIS A 1 280 ? 11.862 -13.150 -4.801 1.00 66.69 280 HIS A N 1
ATOM 2125 C CA . HIS A 1 280 ? 11.604 -14.127 -5.856 1.00 66.69 280 HIS A CA 1
ATOM 2126 C C . HIS A 1 280 ? 10.591 -15.172 -5.367 1.00 66.69 280 HIS A C 1
ATOM 2128 O O . HIS A 1 280 ? 10.651 -15.649 -4.237 1.00 66.69 280 HIS A O 1
ATOM 2134 N N . SER A 1 281 ? 9.657 -15.562 -6.232 1.00 54.09 281 SER A N 1
ATOM 2135 C CA . SER A 1 281 ? 8.551 -16.484 -5.908 1.00 54.09 281 SER A CA 1
ATOM 2136 C C . SER A 1 281 ? 8.961 -17.961 -5.714 1.00 54.09 281 SER A C 1
ATOM 2138 O O . SER A 1 281 ? 8.112 -18.853 -5.688 1.00 54.09 281 SER A O 1
ATOM 2140 N N . GLY A 1 282 ? 10.261 -18.245 -5.583 1.00 51.81 282 GLY A N 1
ATOM 2141 C CA . GLY A 1 282 ? 10.777 -19.608 -5.460 1.00 51.81 282 GLY A CA 1
ATOM 2142 C C . GLY A 1 282 ? 10.493 -20.201 -4.082 1.00 51.81 282 GLY A C 1
ATOM 2143 O O . GLY A 1 282 ? 10.633 -19.523 -3.066 1.00 51.81 282 GLY A O 1
ATOM 2144 N N . LYS A 1 283 ? 10.133 -21.490 -4.028 1.00 47.22 283 LYS A N 1
ATOM 2145 C CA . LYS A 1 283 ? 10.178 -22.234 -2.765 1.00 47.22 283 LYS A CA 1
ATOM 2146 C C . LYS A 1 283 ? 11.611 -22.154 -2.233 1.00 47.22 283 LYS A C 1
ATOM 2148 O O . LYS A 1 283 ? 12.567 -22.416 -2.954 1.00 47.22 283 LYS A O 1
ATOM 2153 N N . THR A 1 284 ? 11.719 -21.726 -0.985 1.00 46.69 284 THR A N 1
ATOM 2154 C CA . THR A 1 284 ? 12.936 -21.606 -0.180 1.00 46.69 284 THR A CA 1
ATOM 2155 C C . THR A 1 284 ? 13.998 -22.669 -0.509 1.00 46.69 284 THR A C 1
ATOM 2157 O O . THR A 1 284 ? 13.720 -23.855 -0.342 1.00 46.69 284 THR A O 1
ATOM 2160 N N . ALA A 1 285 ? 15.198 -22.194 -0.889 1.00 47.34 285 ALA A N 1
ATOM 2161 C CA . ALA A 1 285 ? 16.525 -22.848 -0.883 1.00 47.34 285 ALA A CA 1
ATOM 2162 C C . ALA A 1 285 ? 17.251 -23.179 -2.213 1.00 47.34 285 ALA A C 1
ATOM 2164 O O . ALA A 1 285 ? 18.394 -23.616 -2.124 1.00 47.34 285 ALA A O 1
ATOM 2165 N N . GLU A 1 286 ? 16.713 -22.950 -3.419 1.00 49.41 286 GLU A N 1
ATOM 2166 C CA . GLU A 1 286 ? 17.381 -23.505 -4.626 1.00 49.41 286 GLU A CA 1
ATOM 2167 C C . GLU A 1 286 ? 18.306 -22.579 -5.434 1.00 49.41 286 GLU A C 1
ATOM 2169 O O . GLU A 1 286 ? 19.178 -23.096 -6.126 1.00 49.41 286 GLU A O 1
ATOM 2174 N N . VAL A 1 287 ? 18.210 -21.248 -5.350 1.00 55.62 287 VAL A N 1
ATOM 2175 C CA . VAL A 1 287 ? 19.102 -20.362 -6.126 1.00 55.62 287 VAL A CA 1
ATOM 2176 C C . VAL A 1 287 ? 19.395 -19.078 -5.356 1.00 55.62 287 VAL A C 1
ATOM 2178 O O . VAL A 1 287 ? 18.472 -18.370 -4.961 1.00 55.62 287 VAL A O 1
ATOM 2181 N N . ALA A 1 288 ? 20.677 -18.763 -5.154 1.00 59.22 288 ALA A N 1
ATOM 2182 C CA . ALA A 1 288 ? 21.084 -17.453 -4.657 1.00 59.22 288 ALA A CA 1
ATOM 2183 C C . ALA A 1 288 ? 20.829 -16.391 -5.736 1.00 59.22 288 ALA A C 1
ATOM 2185 O O . ALA A 1 288 ? 21.159 -16.591 -6.907 1.00 59.22 288 ALA A O 1
ATOM 2186 N N . LEU A 1 289 ? 20.254 -15.257 -5.343 1.00 63.12 289 LEU A N 1
ATOM 2187 C CA . LEU A 1 289 ? 20.176 -14.088 -6.214 1.00 63.12 289 LEU A CA 1
ATOM 2188 C C . LEU A 1 289 ? 21.600 -13.687 -6.624 1.00 63.12 289 LEU A C 1
ATOM 2190 O O . LEU A 1 289 ? 22.491 -13.636 -5.777 1.00 63.12 289 LEU A O 1
ATOM 2194 N N . ALA A 1 290 ? 21.825 -13.461 -7.920 1.00 63.44 290 ALA A N 1
ATOM 2195 C CA . ALA A 1 290 ? 23.156 -13.124 -8.426 1.00 63.44 290 ALA A CA 1
ATOM 2196 C C . ALA A 1 290 ? 23.638 -11.774 -7.868 1.00 63.44 290 ALA A C 1
ATOM 2198 O O . ALA A 1 290 ? 22.815 -10.923 -7.558 1.00 63.44 290 ALA A O 1
ATOM 2199 N N . ASP A 1 291 ? 24.945 -11.495 -7.856 1.00 59.22 291 ASP A N 1
ATOM 2200 C CA . ASP A 1 291 ? 25.488 -10.193 -7.409 1.00 59.22 291 ASP A CA 1
ATOM 2201 C C . ASP A 1 291 ? 24.865 -8.980 -8.139 1.00 59.22 291 ASP A C 1
ATOM 2203 O O . ASP A 1 291 ? 24.739 -7.893 -7.576 1.00 59.22 291 ASP A O 1
ATOM 2207 N N . ALA A 1 292 ? 24.393 -9.172 -9.377 1.00 54.62 292 ALA A N 1
ATOM 2208 C CA . ALA A 1 292 ? 23.641 -8.171 -10.139 1.00 54.62 292 ALA A CA 1
ATOM 2209 C C . ALA A 1 292 ? 22.312 -7.744 -9.472 1.00 54.62 292 ALA A C 1
ATOM 2211 O O . ALA A 1 292 ? 21.820 -6.648 -9.729 1.00 54.62 292 ALA A O 1
ATOM 2212 N N . TYR A 1 293 ? 21.738 -8.578 -8.602 1.00 59.44 293 TYR A N 1
ATOM 2213 C CA . TYR A 1 293 ? 20.613 -8.235 -7.728 1.00 59.44 293 TYR A CA 1
ATOM 2214 C C . TYR A 1 293 ? 21.019 -7.203 -6.668 1.00 59.44 293 TYR A C 1
ATOM 2216 O O . TYR A 1 293 ? 20.333 -6.199 -6.483 1.00 59.44 293 TYR A O 1
ATOM 2224 N N . SER A 1 294 ? 22.165 -7.411 -6.012 1.00 53.00 294 SER A N 1
ATOM 2225 C CA . SER A 1 294 ? 22.702 -6.511 -4.981 1.00 53.00 294 SER A CA 1
ATOM 2226 C C . SER A 1 294 ? 22.937 -5.098 -5.523 1.00 53.00 294 SER A C 1
ATOM 2228 O O . SER A 1 294 ? 22.715 -4.118 -4.812 1.00 53.00 294 SER A O 1
ATOM 2230 N N . TYR A 1 295 ? 23.300 -5.000 -6.805 1.00 53.47 295 TYR A N 1
ATOM 2231 C CA . TYR A 1 295 ? 23.487 -3.741 -7.525 1.00 53.47 295 TYR A CA 1
ATOM 2232 C C . TYR A 1 295 ? 22.192 -2.921 -7.687 1.00 53.47 295 TYR A C 1
ATOM 2234 O O . TYR A 1 295 ? 22.245 -1.694 -7.639 1.00 53.47 295 TYR A O 1
ATOM 2242 N N . PHE A 1 296 ? 21.033 -3.575 -7.843 1.00 59.19 296 PHE A N 1
ATOM 2243 C CA . PHE A 1 296 ? 19.728 -2.905 -7.921 1.00 59.19 296 PHE A CA 1
ATOM 2244 C C . PHE A 1 296 ? 19.138 -2.590 -6.533 1.00 59.19 296 PHE A C 1
ATOM 2246 O O . PHE A 1 296 ? 18.530 -1.534 -6.371 1.00 59.19 296 PHE A O 1
ATOM 2253 N N . VAL A 1 297 ? 19.331 -3.487 -5.553 1.00 55.59 297 VAL A N 1
ATOM 2254 C CA . VAL A 1 297 ? 18.583 -3.529 -4.275 1.00 55.59 297 VAL A CA 1
ATOM 2255 C C . VAL A 1 297 ? 19.334 -2.908 -3.088 1.00 55.59 297 VAL A C 1
ATOM 2257 O O . VAL A 1 297 ? 18.702 -2.255 -2.268 1.00 55.59 297 VAL A O 1
ATOM 2260 N N . ARG A 1 298 ? 20.664 -3.072 -2.952 1.00 51.34 298 ARG A N 1
ATOM 2261 C CA . ARG A 1 298 ? 21.329 -2.869 -1.639 1.00 51.34 298 ARG A CA 1
ATOM 2262 C C . ARG A 1 298 ? 22.297 -1.703 -1.496 1.00 51.34 298 ARG A C 1
ATOM 2264 O O . ARG A 1 298 ? 22.436 -1.204 -0.385 1.00 51.34 298 ARG A O 1
ATOM 2271 N N . GLU A 1 299 ? 23.003 -1.276 -2.540 1.00 53.97 299 GLU A N 1
ATOM 2272 C CA . GLU A 1 299 ? 24.188 -0.429 -2.300 1.00 53.97 299 GLU A CA 1
ATOM 2273 C C . GLU A 1 299 ? 23.988 1.083 -2.445 1.00 53.97 299 GLU A C 1
ATOM 2275 O O . GLU A 1 299 ? 24.829 1.830 -1.941 1.00 53.97 299 GLU A O 1
ATOM 2280 N N . LYS A 1 300 ? 22.918 1.576 -3.090 1.00 60.31 300 LYS A N 1
ATOM 2281 C CA . LYS A 1 300 ? 22.808 3.025 -3.366 1.00 60.31 300 LYS A CA 1
ATOM 2282 C C . LYS A 1 300 ? 21.501 3.687 -2.935 1.00 60.31 300 LYS A C 1
ATOM 2284 O O . LYS A 1 300 ? 21.561 4.774 -2.368 1.00 60.31 300 LYS A O 1
ATOM 2289 N N . GLY A 1 301 ? 20.340 3.058 -3.097 1.00 79.00 301 GLY A N 1
ATOM 2290 C CA . GLY A 1 301 ? 19.071 3.784 -2.967 1.00 79.00 301 GLY A CA 1
ATOM 2291 C C . GLY A 1 301 ? 18.928 4.858 -4.056 1.00 79.00 301 GLY A C 1
ATOM 2292 O O . GLY A 1 301 ? 19.904 5.271 -4.698 1.00 79.00 301 GLY A O 1
ATOM 2293 N N . TYR A 1 302 ? 17.701 5.296 -4.294 1.00 85.88 302 TYR A N 1
ATOM 2294 C CA . TYR A 1 302 ? 17.370 6.180 -5.407 1.00 85.88 302 TYR A CA 1
ATOM 2295 C C . TYR A 1 302 ? 16.624 7.411 -4.925 1.00 85.88 302 TYR A C 1
ATOM 2297 O O . TYR A 1 302 ? 15.870 7.336 -3.967 1.00 85.88 302 TYR A O 1
ATOM 2305 N N . VAL A 1 303 ? 16.792 8.527 -5.619 1.00 88.31 303 VAL A N 1
ATOM 2306 C CA . VAL A 1 303 ? 15.928 9.699 -5.479 1.00 88.31 303 VAL A CA 1
ATOM 2307 C C . VAL A 1 303 ? 15.037 9.739 -6.707 1.00 88.31 303 VAL A C 1
ATOM 2309 O O . VAL A 1 303 ? 15.533 9.863 -7.830 1.00 88.31 303 VAL A O 1
ATOM 2312 N N . ALA A 1 304 ? 13.734 9.587 -6.501 1.00 91.56 304 ALA A N 1
ATOM 2313 C CA . ALA A 1 304 ? 12.768 9.730 -7.574 1.00 91.56 304 ALA A CA 1
ATOM 2314 C C . ALA A 1 304 ? 12.617 11.211 -7.935 1.00 91.56 304 ALA A C 1
ATOM 2316 O O . ALA A 1 304 ? 12.496 12.064 -7.054 1.00 91.56 304 ALA A O 1
ATOM 2317 N N . GLU A 1 305 ? 12.617 11.503 -9.230 1.00 91.12 305 GLU A N 1
ATOM 2318 C CA . GLU A 1 305 ? 12.379 12.832 -9.787 1.00 91.12 305 GLU A CA 1
ATOM 2319 C C . GLU A 1 305 ? 11.346 12.734 -10.910 1.00 91.12 305 GLU A C 1
ATOM 2321 O O . GLU A 1 305 ? 11.372 11.795 -11.713 1.00 91.12 305 GLU A O 1
ATOM 2326 N N . GLU A 1 306 ? 10.431 13.702 -10.961 1.00 90.31 306 GLU A N 1
ATOM 2327 C CA . GLU A 1 306 ? 9.454 13.797 -12.039 1.00 90.31 306 GLU A CA 1
ATOM 2328 C C . GLU A 1 306 ? 9.975 14.672 -13.175 1.00 90.31 306 GLU A C 1
ATOM 2330 O O . GLU A 1 306 ? 10.410 15.805 -12.968 1.00 90.31 306 GLU A O 1
ATOM 2335 N N . HIS A 1 307 ? 9.839 14.183 -14.404 1.00 87.25 307 HIS A N 1
ATOM 2336 C CA . HIS A 1 307 ? 10.130 14.956 -15.602 1.00 87.25 307 HIS A CA 1
ATOM 2337 C C . HIS A 1 307 ? 8.892 15.114 -16.476 1.00 87.25 307 HIS A C 1
ATOM 2339 O O . HIS A 1 307 ? 8.216 14.150 -16.840 1.00 87.25 307 HIS A O 1
ATOM 2345 N N . THR A 1 308 ? 8.632 16.353 -16.884 1.00 78.44 308 THR A N 1
ATOM 2346 C CA . THR A 1 308 ? 7.600 16.651 -17.875 1.00 78.44 308 THR A CA 1
ATOM 2347 C C . THR A 1 308 ? 8.069 16.218 -19.259 1.00 78.44 308 THR A C 1
ATOM 2349 O O . THR A 1 308 ? 9.056 16.737 -19.782 1.00 78.44 308 THR A O 1
ATOM 2352 N N . LEU A 1 309 ? 7.325 15.311 -19.888 1.00 74.38 309 LEU A N 1
ATOM 2353 C CA . LEU A 1 309 ? 7.552 14.927 -21.279 1.00 74.38 309 LEU A CA 1
ATOM 2354 C C . LEU A 1 309 ? 6.930 15.981 -22.214 1.00 74.38 309 LE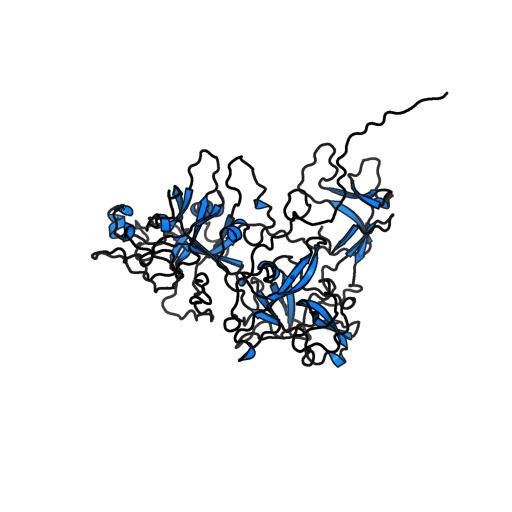U A C 1
ATOM 2356 O O . LEU A 1 309 ? 5.707 16.068 -22.331 1.00 74.38 309 LEU A O 1
ATOM 2360 N N . LEU A 1 310 ? 7.761 16.795 -22.873 1.00 63.88 310 LEU A N 1
ATOM 2361 C CA . LEU A 1 310 ? 7.332 17.799 -23.858 1.00 63.88 310 LEU A CA 1
ATOM 2362 C C . LEU A 1 310 ? 7.455 17.234 -25.287 1.00 63.88 310 LEU A C 1
ATOM 2364 O O . LEU A 1 310 ? 8.397 16.506 -25.567 1.00 63.88 310 LEU A O 1
ATOM 2368 N N . GLU A 1 311 ? 6.495 17.574 -26.163 1.00 52.00 311 GLU A N 1
ATOM 2369 C CA . GLU A 1 311 ? 6.336 17.114 -27.566 1.00 52.00 311 GLU A CA 1
ATOM 2370 C C . GLU A 1 311 ? 6.295 15.580 -27.786 1.00 52.00 311 GLU A C 1
ATOM 2372 O O . GLU A 1 311 ? 7.151 14.824 -27.345 1.00 52.00 311 GLU A O 1
ATOM 2377 N N . ASN A 1 312 ? 5.260 15.079 -28.480 1.00 49.06 312 ASN A N 1
ATOM 2378 C CA . ASN A 1 312 ? 4.938 13.646 -28.670 1.00 49.06 312 ASN A CA 1
ATOM 2379 C C . ASN A 1 312 ? 4.725 12.802 -27.383 1.00 49.06 312 ASN A C 1
ATOM 2381 O O . ASN A 1 312 ? 3.980 11.830 -27.441 1.00 49.06 312 ASN A O 1
ATOM 2385 N N . GLY A 1 313 ? 5.266 13.178 -26.218 1.00 47.50 313 GLY A N 1
ATOM 2386 C CA . GLY A 1 313 ? 5.113 12.495 -24.922 1.00 47.50 313 GLY A CA 1
ATOM 2387 C C . GLY A 1 313 ? 4.021 13.039 -23.994 1.00 47.50 313 GLY A C 1
ATOM 2388 O O . GLY A 1 313 ? 3.680 12.391 -23.013 1.00 47.50 313 GLY A O 1
ATOM 2389 N N . ALA A 1 314 ? 3.400 14.170 -24.337 1.00 45.06 314 ALA A N 1
ATOM 2390 C CA . ALA A 1 314 ? 2.305 14.788 -23.576 1.00 45.06 314 ALA A CA 1
ATOM 2391 C C . ALA A 1 314 ? 0.924 14.142 -23.833 1.00 45.06 314 ALA A C 1
ATOM 2393 O O . ALA A 1 314 ? -0.119 14.743 -23.569 1.00 45.06 314 ALA A O 1
ATOM 2394 N N . SER A 1 315 ? 0.886 12.935 -24.408 1.00 58.53 315 SER A N 1
ATOM 2395 C CA . SER A 1 315 ? -0.375 12.224 -24.606 1.00 58.53 315 SER A CA 1
ATOM 2396 C C . SER A 1 315 ? -0.804 11.563 -23.295 1.00 58.53 315 SER A C 1
ATOM 2398 O O . SER A 1 315 ? -0.003 10.920 -22.616 1.00 58.53 315 SER A O 1
ATOM 2400 N N . THR A 1 316 ? -2.098 11.620 -22.980 1.00 65.06 316 THR A N 1
ATOM 2401 C CA . THR A 1 316 ? -2.674 10.903 -21.830 1.00 65.06 316 THR A CA 1
ATOM 2402 C C . THR A 1 316 ? -2.468 9.382 -21.892 1.00 65.06 316 THR A C 1
ATOM 2404 O O . THR A 1 316 ? -2.747 8.701 -20.914 1.00 65.06 316 THR A O 1
ATOM 2407 N N . ALA A 1 317 ? -1.997 8.814 -23.015 1.00 76.06 317 ALA A N 1
ATOM 2408 C CA . ALA A 1 317 ? -1.699 7.383 -23.120 1.00 76.06 317 ALA A CA 1
ATOM 2409 C C . ALA A 1 317 ? -0.435 6.960 -22.348 1.00 76.06 317 ALA A C 1
ATOM 2411 O O . ALA A 1 317 ? -0.354 5.810 -21.934 1.00 76.06 31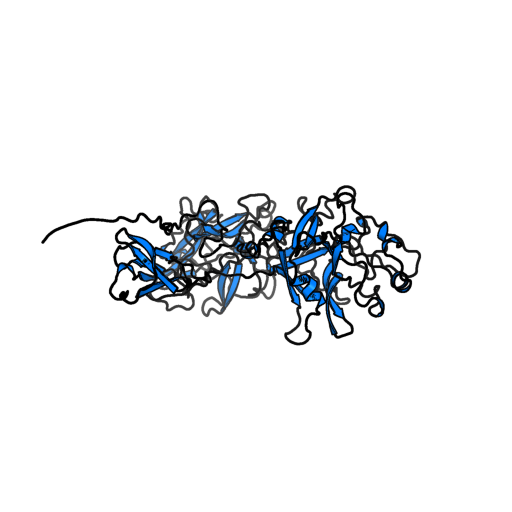7 ALA A O 1
ATOM 2412 N N . TYR A 1 318 ? 0.515 7.877 -22.120 1.00 81.50 318 TYR A N 1
ATOM 2413 C CA . TYR A 1 318 ? 1.753 7.612 -21.367 1.00 81.50 318 TYR A CA 1
ATOM 2414 C C . TYR A 1 318 ? 1.766 8.297 -19.997 1.00 81.50 318 TYR A C 1
ATOM 2416 O O . TYR A 1 318 ? 2.812 8.418 -19.366 1.00 81.50 318 TYR A O 1
ATOM 2424 N N . ALA A 1 319 ? 0.609 8.762 -19.525 1.00 79.00 319 ALA A N 1
ATOM 2425 C CA . ALA A 1 319 ? 0.502 9.394 -18.220 1.00 79.00 319 ALA A CA 1
ATOM 2426 C C . ALA A 1 319 ? 0.983 8.434 -17.112 1.00 79.00 319 ALA A C 1
ATOM 2428 O O . ALA A 1 319 ? 0.615 7.256 -17.099 1.00 79.00 319 ALA A O 1
ATOM 2429 N N . GLY A 1 320 ? 1.824 8.952 -16.213 1.00 81.88 320 GLY A N 1
ATOM 2430 C CA . GLY A 1 320 ? 2.534 8.189 -15.181 1.00 81.88 320 GLY A CA 1
ATOM 2431 C C . GLY A 1 320 ? 3.945 7.726 -15.571 1.00 81.88 320 GLY A C 1
ATOM 2432 O O . GLY A 1 320 ? 4.713 7.354 -14.692 1.00 81.88 320 GLY A O 1
ATOM 2433 N N . PHE A 1 321 ? 4.324 7.750 -16.856 1.00 88.62 321 PHE A N 1
ATOM 2434 C CA . PHE A 1 321 ? 5.718 7.542 -17.271 1.00 88.62 321 PHE A CA 1
ATOM 2435 C C . PHE A 1 321 ? 6.493 8.857 -17.192 1.00 88.62 321 PHE A C 1
ATOM 2437 O O . PHE A 1 321 ? 6.752 9.502 -18.203 1.00 88.62 321 PHE A O 1
ATOM 2444 N N . ASN A 1 322 ? 6.833 9.274 -15.983 1.00 89.50 322 ASN A N 1
ATOM 2445 C CA . ASN A 1 322 ? 7.529 10.533 -15.718 1.00 89.50 322 ASN A CA 1
ATOM 2446 C C . ASN A 1 322 ? 8.616 10.394 -14.650 1.00 89.50 322 ASN A C 1
ATOM 2448 O O . ASN A 1 322 ? 9.270 11.385 -14.348 1.00 89.50 322 ASN A O 1
ATOM 2452 N N . ILE A 1 323 ? 8.821 9.197 -14.094 1.00 93.44 323 ILE A N 1
ATOM 2453 C CA . ILE A 1 323 ? 9.740 8.993 -12.978 1.00 93.44 323 ILE A CA 1
ATOM 2454 C C . ILE A 1 323 ? 11.119 8.603 -13.491 1.00 93.44 323 ILE A C 1
ATOM 2456 O O . ILE A 1 323 ? 11.274 7.600 -14.189 1.00 93.44 323 ILE A O 1
ATOM 2460 N N . VAL A 1 324 ? 12.131 9.356 -13.084 1.00 93.75 324 VAL A N 1
ATOM 2461 C CA . VAL A 1 324 ? 13.540 8.981 -13.206 1.00 93.75 324 VAL A CA 1
ATOM 2462 C C . VAL A 1 324 ? 14.064 8.665 -11.813 1.00 93.75 324 VAL A C 1
ATOM 2464 O O . VAL A 1 324 ? 13.828 9.406 -10.862 1.00 93.75 324 VAL A O 1
ATOM 2467 N N . LEU A 1 325 ? 14.776 7.547 -11.684 1.00 91.88 325 LEU A N 1
ATOM 2468 C CA . LEU A 1 325 ? 15.441 7.171 -10.441 1.00 91.88 325 LEU A CA 1
ATOM 2469 C C . LEU A 1 325 ? 16.907 7.602 -10.491 1.00 91.88 325 LEU A C 1
ATOM 2471 O O . LEU A 1 325 ? 17.746 6.910 -11.076 1.00 91.88 325 LEU A O 1
ATOM 2475 N N . ASN A 1 326 ? 17.213 8.738 -9.868 1.00 89.81 326 ASN A N 1
ATOM 2476 C CA . ASN A 1 326 ? 18.579 9.214 -9.689 1.00 89.81 326 ASN A CA 1
ATOM 2477 C C . ASN A 1 326 ? 19.283 8.358 -8.638 1.00 89.81 326 ASN A C 1
ATOM 2479 O O . ASN A 1 326 ? 18.801 8.192 -7.521 1.00 89.81 326 ASN A O 1
ATOM 2483 N N . VAL A 1 327 ? 20.439 7.810 -8.979 1.00 85.81 327 VAL A N 1
ATOM 2484 C CA . VAL A 1 327 ? 21.217 6.967 -8.072 1.00 85.81 327 VAL A CA 1
ATOM 2485 C C . VAL A 1 327 ? 21.858 7.852 -7.009 1.00 85.81 327 VAL A C 1
ATOM 2487 O O . VAL A 1 327 ? 22.468 8.876 -7.327 1.00 85.81 327 VAL A O 1
ATOM 2490 N N . LYS A 1 328 ? 21.762 7.457 -5.736 1.00 79.56 328 LYS A N 1
ATOM 2491 C CA . LYS A 1 328 ? 22.468 8.160 -4.660 1.00 79.56 328 LYS A CA 1
ATOM 2492 C C . LYS A 1 328 ? 23.970 8.208 -4.952 1.00 79.56 328 LYS A C 1
ATOM 2494 O O . LYS A 1 328 ? 24.615 7.176 -5.147 1.00 79.56 328 LYS A O 1
ATOM 2499 N N . LYS A 1 329 ? 24.538 9.408 -4.860 1.00 76.19 329 LYS A N 1
ATOM 2500 C CA . LYS A 1 329 ? 25.986 9.610 -4.860 1.00 76.19 329 LYS A CA 1
ATOM 2501 C C . LYS A 1 329 ? 26.597 9.158 -3.538 1.00 76.19 329 LYS A C 1
ATOM 2503 O O . LYS A 1 329 ? 26.080 9.464 -2.467 1.00 76.19 329 LYS A O 1
ATOM 2508 N N . VAL A 1 330 ? 27.729 8.466 -3.608 1.00 69.31 330 VAL A N 1
ATOM 2509 C CA . VAL A 1 330 ? 28.554 8.161 -2.425 1.00 69.31 330 VAL A CA 1
ATOM 2510 C C . VAL A 1 330 ? 29.428 9.369 -2.051 1.00 69.31 330 VAL A C 1
ATOM 2512 O O . VAL A 1 330 ? 29.884 9.495 -0.917 1.00 69.31 330 VAL A O 1
ATOM 2515 N N . SER A 1 331 ? 29.667 10.275 -3.004 1.00 71.19 331 SER A N 1
ATOM 2516 C CA . SER A 1 331 ? 30.448 11.501 -2.836 1.00 71.19 331 SER A CA 1
ATOM 2517 C C . SER A 1 331 ? 30.022 12.555 -3.858 1.00 71.19 331 SER A C 1
ATOM 2519 O O . SER A 1 331 ? 29.657 12.218 -4.981 1.00 71.19 331 SER A O 1
ATOM 2521 N N . THR A 1 332 ? 30.185 13.838 -3.533 1.00 70.62 332 THR A N 1
ATOM 2522 C CA . THR A 1 332 ? 29.969 14.963 -4.464 1.00 70.62 332 THR A CA 1
ATOM 2523 C C . THR A 1 332 ? 30.868 14.932 -5.708 1.00 70.62 332 THR A C 1
ATOM 2525 O O . THR A 1 332 ? 30.598 15.641 -6.673 1.00 70.62 332 THR A O 1
ATOM 2528 N N . SER A 1 333 ? 31.924 14.112 -5.704 1.00 77.06 333 SER A N 1
ATOM 2529 C CA . SER A 1 333 ? 32.803 13.890 -6.862 1.00 77.06 333 SER A CA 1
ATOM 2530 C C . SER A 1 333 ? 32.303 12.811 -7.834 1.00 77.06 333 SER A C 1
ATOM 2532 O O . SER A 1 333 ? 32.821 12.710 -8.946 1.00 77.06 333 SER A O 1
ATOM 2534 N N . GLU A 1 334 ? 31.305 12.011 -7.443 1.00 77.31 334 GLU A N 1
ATOM 2535 C CA . GLU A 1 334 ? 30.716 10.982 -8.302 1.00 77.31 334 GLU A CA 1
ATOM 2536 C C . GLU A 1 334 ? 29.803 11.625 -9.367 1.00 77.31 334 GLU A C 1
ATOM 2538 O O . GLU A 1 334 ? 29.002 12.509 -9.034 1.00 77.31 334 GLU A O 1
ATOM 2543 N N . PRO A 1 335 ? 29.905 11.219 -10.649 1.00 81.88 335 PRO A N 1
ATOM 2544 C CA . PRO A 1 335 ? 29.018 11.727 -11.689 1.00 81.88 335 PRO A CA 1
ATOM 2545 C C . PRO A 1 335 ? 27.560 11.333 -11.426 1.00 81.88 335 PRO A C 1
ATOM 2547 O O . PRO A 1 335 ? 27.276 10.287 -10.841 1.00 81.88 335 PRO A O 1
ATOM 2550 N N . ASP A 1 336 ? 26.629 12.162 -11.898 1.00 85.81 336 ASP A N 1
ATOM 2551 C CA . ASP A 1 336 ? 25.203 11.843 -11.864 1.00 85.81 336 ASP A CA 1
ATOM 2552 C C . ASP A 1 336 ? 24.907 10.589 -12.687 1.00 85.81 336 ASP A C 1
ATOM 2554 O O . ASP A 1 336 ? 25.319 10.458 -13.846 1.00 85.81 336 ASP A O 1
ATOM 2558 N N . SER A 1 337 ? 24.180 9.659 -12.076 1.00 88.25 337 SER A N 1
ATOM 2559 C CA . SER A 1 337 ? 23.738 8.436 -12.731 1.00 88.25 337 SER A CA 1
ATOM 2560 C C . SER A 1 337 ? 22.281 8.145 -12.415 1.00 88.25 337 SER A C 1
ATOM 2562 O O . SER A 1 337 ? 21.757 8.555 -11.380 1.00 88.25 337 SER A O 1
ATOM 2564 N N . VAL A 1 338 ? 21.628 7.448 -13.337 1.00 91.06 338 VAL A N 1
ATOM 2565 C CA . VAL A 1 338 ? 20.218 7.066 -13.255 1.00 91.06 338 VAL A CA 1
ATOM 2566 C C . VAL A 1 338 ? 20.078 5.573 -13.494 1.00 91.06 338 VAL A C 1
ATOM 2568 O O . VAL A 1 338 ? 20.864 4.982 -14.243 1.00 91.06 338 VAL A O 1
ATOM 2571 N N . LEU A 1 339 ? 19.052 4.969 -12.899 1.00 91.06 339 LEU A N 1
ATOM 2572 C CA . LEU A 1 339 ? 18.626 3.636 -13.301 1.00 91.06 339 LEU A CA 1
ATOM 2573 C C . LEU A 1 339 ? 18.175 3.677 -14.766 1.00 91.06 339 LEU A C 1
ATOM 2575 O O . LEU A 1 339 ? 17.407 4.549 -15.172 1.00 91.06 339 LEU A O 1
ATOM 2579 N N . MET A 1 340 ? 18.630 2.715 -15.561 1.00 91.88 340 MET A N 1
ATOM 2580 C CA . MET A 1 340 ? 18.327 2.654 -16.983 1.00 91.88 340 MET A CA 1
ATOM 2581 C C . MET A 1 340 ? 18.179 1.210 -17.462 1.00 91.88 340 MET A C 1
ATOM 2583 O O . MET A 1 340 ? 18.920 0.313 -17.048 1.00 91.88 340 MET A O 1
ATOM 2587 N N . VAL A 1 341 ? 17.254 0.986 -18.396 1.00 92.56 341 VAL A N 1
ATOM 2588 C CA . VAL A 1 341 ? 17.196 -0.255 -19.174 1.00 92.56 341 VAL A CA 1
ATOM 2589 C C . VAL A 1 341 ? 18.356 -0.269 -20.171 1.00 92.56 341 VAL A C 1
ATOM 2591 O O . VAL A 1 341 ? 18.415 0.547 -21.092 1.00 92.56 341 VAL A O 1
ATOM 2594 N N . SER A 1 342 ? 19.281 -1.213 -20.020 1.00 89.69 342 SER A N 1
ATOM 2595 C CA . SER A 1 342 ? 20.454 -1.354 -20.888 1.00 89.69 342 SER A CA 1
ATOM 2596 C C . SER A 1 342 ? 20.061 -1.664 -22.328 1.00 89.69 342 SER A C 1
ATOM 2598 O O . SER A 1 342 ? 19.033 -2.292 -22.578 1.00 89.69 342 SER A O 1
ATOM 2600 N N . THR A 1 343 ? 20.889 -1.266 -23.293 1.00 87.75 343 THR A N 1
ATOM 2601 C CA . THR A 1 343 ? 20.760 -1.684 -24.700 1.00 87.75 343 THR A CA 1
ATOM 2602 C C . THR A 1 343 ? 21.135 -3.154 -24.915 1.00 87.75 343 THR A C 1
ATOM 2604 O O . THR A 1 343 ? 20.879 -3.698 -25.986 1.00 87.75 343 THR A O 1
ATOM 2607 N N . GLU A 1 344 ? 21.724 -3.799 -23.906 1.00 82.19 344 GLU A N 1
ATOM 2608 C CA . GLU A 1 344 ? 22.140 -5.198 -23.927 1.00 82.19 344 GLU A CA 1
ATOM 2609 C C . GLU A 1 344 ? 21.181 -6.105 -23.145 1.00 82.19 344 GLU A C 1
ATOM 2611 O O . GLU A 1 344 ? 20.729 -5.769 -22.046 1.00 82.19 344 GLU A O 1
ATOM 2616 N N . ALA A 1 345 ? 20.942 -7.305 -23.680 1.00 80.56 345 ALA A N 1
ATOM 2617 C CA . ALA A 1 345 ? 20.258 -8.384 -22.974 1.00 80.56 345 ALA A CA 1
ATOM 2618 C C . ALA A 1 345 ? 21.236 -9.262 -22.176 1.00 80.56 345 ALA A C 1
ATOM 2620 O O . ALA A 1 345 ? 22.433 -9.329 -22.475 1.00 80.56 345 ALA A O 1
ATOM 2621 N N . TYR A 1 346 ? 20.727 -9.944 -21.151 1.00 77.88 346 TYR A N 1
ATOM 2622 C CA . TYR A 1 346 ? 21.445 -11.022 -20.479 1.00 77.88 346 TYR A CA 1
ATOM 2623 C C . TYR A 1 346 ? 21.641 -12.205 -21.428 1.00 77.88 346 TYR A C 1
ATOM 2625 O O . TYR A 1 346 ? 20.699 -12.633 -22.088 1.00 77.88 346 TYR A O 1
ATOM 2633 N N . GLU A 1 347 ? 22.875 -12.716 -21.473 1.00 73.06 347 GLU A N 1
ATOM 2634 C CA . GLU A 1 347 ? 23.285 -13.865 -22.292 1.00 73.06 347 GLU A CA 1
ATOM 2635 C C . GLU A 1 347 ? 22.791 -13.803 -23.746 1.00 73.06 347 GLU A C 1
ATOM 2637 O O . GLU A 1 347 ? 22.371 -14.813 -24.293 1.00 73.06 347 GLU A O 1
ATOM 2642 N N . ALA A 1 348 ? 22.817 -12.632 -24.388 1.00 69.50 348 ALA A N 1
ATOM 2643 C CA . ALA A 1 348 ? 22.295 -12.435 -25.748 1.00 69.50 348 ALA A CA 1
ATOM 2644 C C . ALA A 1 348 ? 22.914 -13.370 -26.816 1.00 69.50 348 ALA A C 1
ATOM 2646 O O . ALA A 1 348 ? 22.331 -13.601 -27.873 1.00 69.50 348 ALA A O 1
ATOM 2647 N N . ASP A 1 349 ? 24.094 -13.922 -26.552 1.00 65.31 349 ASP A N 1
ATOM 2648 C CA . ASP A 1 349 ? 24.773 -14.931 -27.363 1.00 65.31 349 ASP A CA 1
ATOM 2649 C C . ASP A 1 349 ? 24.222 -16.358 -27.161 1.00 65.31 349 ASP A C 1
ATOM 2651 O O . ASP A 1 349 ? 24.274 -17.171 -28.087 1.00 65.31 349 ASP A O 1
ATOM 2655 N N . LYS A 1 350 ? 23.661 -16.663 -25.983 1.00 63.69 350 LYS A N 1
ATOM 2656 C CA . LYS A 1 350 ? 23.113 -17.984 -25.615 1.00 63.69 350 LYS A CA 1
ATOM 2657 C C . LYS A 1 350 ? 21.580 -18.019 -25.627 1.00 63.69 350 LYS A C 1
ATOM 2659 O O . LYS A 1 350 ? 20.970 -18.949 -26.154 1.00 63.69 350 LYS A O 1
ATOM 2664 N N . LEU A 1 351 ? 20.954 -17.005 -25.039 1.00 58.47 351 LEU A N 1
ATOM 2665 C CA . LEU A 1 351 ? 19.524 -16.747 -24.989 1.00 58.47 351 LEU A CA 1
ATOM 2666 C C . LEU A 1 351 ? 19.192 -15.831 -26.162 1.00 58.47 351 LEU A C 1
ATOM 2668 O O . LEU A 1 351 ? 19.320 -14.617 -26.070 1.00 58.47 351 LEU A O 1
ATOM 2672 N N . ASN A 1 352 ? 18.801 -16.430 -27.287 1.00 63.53 352 ASN A N 1
ATOM 2673 C CA . ASN A 1 352 ? 18.347 -15.716 -28.480 1.00 63.53 352 ASN A CA 1
ATOM 2674 C C . ASN A 1 352 ? 17.487 -14.479 -28.091 1.00 63.53 352 ASN A C 1
ATOM 2676 O O . ASN A 1 352 ? 16.380 -14.678 -27.573 1.00 63.53 352 ASN A O 1
ATOM 2680 N N . PRO A 1 353 ? 17.953 -13.235 -28.354 1.00 60.97 353 PRO A N 1
ATOM 2681 C CA . PRO A 1 353 ? 17.241 -12.007 -27.990 1.00 60.97 353 PRO A CA 1
ATOM 2682 C C . PRO A 1 353 ? 15.823 -11.925 -28.564 1.00 60.97 353 PRO A C 1
ATOM 2684 O O . PRO A 1 353 ? 14.959 -11.273 -27.986 1.00 60.97 353 PRO A O 1
ATOM 2687 N N . GLU A 1 354 ? 15.549 -12.640 -29.659 1.00 63.41 354 GLU A N 1
ATOM 2688 C CA . GLU A 1 354 ? 14.224 -12.749 -30.274 1.00 63.41 354 GLU A CA 1
ATOM 2689 C C . GLU A 1 354 ? 13.275 -13.698 -29.524 1.00 63.41 354 GLU A C 1
ATOM 2691 O O . GLU A 1 354 ? 12.061 -13.633 -29.687 1.00 63.41 354 GLU A O 1
ATOM 2696 N N . LYS A 1 355 ? 13.799 -14.575 -28.661 1.00 58.62 355 LYS A N 1
ATOM 2697 C CA . LYS A 1 355 ? 13.002 -15.523 -27.864 1.00 58.62 355 LYS A CA 1
ATOM 2698 C C . LYS A 1 355 ? 12.757 -15.052 -26.435 1.00 58.62 355 LYS A C 1
ATOM 2700 O O . LYS A 1 355 ? 11.741 -15.429 -25.858 1.00 58.62 355 LYS A O 1
ATOM 2705 N N . SER A 1 356 ? 13.660 -14.249 -25.871 1.00 62.38 356 SER A N 1
ATOM 2706 C CA . SER A 1 356 ? 13.481 -13.619 -24.558 1.00 62.38 356 SER A CA 1
ATOM 2707 C C . SER A 1 356 ? 14.407 -12.399 -24.433 1.00 62.38 356 SER A C 1
ATOM 2709 O O . SER A 1 356 ? 15.553 -12.566 -24.016 1.00 62.38 356 SER A O 1
ATOM 2711 N N . PRO A 1 357 ? 13.966 -11.178 -24.800 1.00 66.75 357 PRO A N 1
ATOM 2712 C CA . PRO A 1 357 ? 14.772 -9.961 -24.714 1.00 66.75 357 PRO A CA 1
ATOM 2713 C C . PRO A 1 357 ? 14.879 -9.497 -23.256 1.00 66.75 357 PRO A C 1
ATOM 2715 O O . PRO A 1 357 ? 14.348 -8.457 -22.880 1.00 66.75 357 PRO A O 1
ATOM 2718 N N . ASN A 1 358 ? 15.532 -10.301 -22.422 1.00 77.81 358 ASN A N 1
ATOM 2719 C CA . ASN A 1 358 ? 15.738 -10.024 -21.008 1.00 77.81 358 ASN A CA 1
ATOM 2720 C C . ASN A 1 358 ? 16.827 -8.952 -20.882 1.00 77.81 358 ASN A C 1
ATOM 2722 O O . ASN A 1 358 ? 18.013 -9.262 -20.767 1.00 77.81 358 ASN A O 1
ATOM 2726 N N . LEU A 1 359 ? 16.430 -7.680 -20.948 1.00 87.12 359 LEU A N 1
ATOM 2727 C CA . LEU A 1 359 ? 17.342 -6.538 -20.891 1.00 87.12 359 LEU A CA 1
ATOM 2728 C C . LEU A 1 359 ? 17.899 -6.322 -19.484 1.00 87.12 359 LEU A C 1
ATOM 2730 O O . LEU A 1 359 ? 17.186 -6.477 -18.487 1.00 87.12 359 LEU A O 1
ATOM 2734 N N . LYS A 1 360 ? 19.181 -5.953 -19.403 1.00 86.38 360 LYS A N 1
ATOM 2735 C CA . LYS A 1 360 ? 19.836 -5.639 -18.127 1.00 86.38 360 LYS A CA 1
ATOM 2736 C C . LYS A 1 360 ? 19.302 -4.323 -17.558 1.00 86.38 360 LYS A C 1
ATOM 2738 O O . LYS A 1 360 ? 18.967 -3.412 -18.314 1.00 86.38 360 LYS A O 1
ATOM 2743 N N . LEU A 1 361 ? 19.303 -4.201 -16.237 1.00 86.94 361 LEU A N 1
ATOM 2744 C CA . LEU A 1 361 ? 19.160 -2.923 -15.538 1.00 86.94 361 LEU A CA 1
ATOM 2745 C C . LEU A 1 361 ? 20.548 -2.445 -15.110 1.00 86.94 361 LEU A C 1
ATOM 2747 O O . LEU A 1 361 ? 21.343 -3.239 -14.609 1.00 86.94 361 LEU A O 1
ATOM 2751 N N . VAL A 1 362 ? 20.860 -1.174 -15.354 1.00 86.81 362 VAL A N 1
ATOM 2752 C CA . VAL A 1 362 ? 22.187 -0.595 -15.095 1.00 86.81 362 VAL A CA 1
ATOM 2753 C C . VAL A 1 362 ? 22.064 0.811 -14.516 1.00 86.81 362 VAL A C 1
ATOM 2755 O O . VAL A 1 362 ? 21.090 1.503 -14.805 1.00 86.81 362 VAL A O 1
ATOM 2758 N N . ASN A 1 363 ? 23.078 1.259 -13.770 1.00 87.06 363 ASN A N 1
ATOM 2759 C CA . ASN A 1 363 ? 23.244 2.680 -13.478 1.00 87.06 363 ASN A CA 1
ATOM 2760 C C . ASN A 1 363 ? 24.074 3.284 -14.607 1.00 87.06 363 ASN A C 1
ATOM 2762 O O . ASN A 1 363 ? 25.244 2.939 -14.788 1.00 87.06 363 ASN A O 1
ATOM 2766 N N . ALA A 1 364 ? 23.447 4.146 -15.396 1.00 88.12 364 ALA A N 1
ATOM 2767 C CA . ALA A 1 364 ? 24.066 4.805 -16.537 1.00 88.12 364 ALA A CA 1
ATOM 2768 C C . ALA A 1 364 ? 24.258 6.300 -16.246 1.00 88.12 364 ALA A C 1
ATOM 2770 O O . ALA A 1 364 ? 23.529 6.847 -15.416 1.00 88.12 364 ALA A O 1
ATOM 2771 N N . PRO A 1 365 ? 25.201 6.984 -16.921 1.00 90.69 365 PRO A N 1
ATOM 2772 C CA . PRO A 1 365 ? 25.311 8.436 -16.837 1.00 90.69 365 PRO A CA 1
ATOM 2773 C C . PRO A 1 365 ? 23.963 9.108 -17.103 1.00 90.69 365 PRO A C 1
ATOM 2775 O O . PRO A 1 365 ? 23.279 8.760 -18.071 1.00 90.69 365 PRO A O 1
ATOM 2778 N N . ALA A 1 366 ? 23.591 10.061 -16.248 1.00 89.00 366 ALA A N 1
ATOM 2779 C CA . ALA A 1 366 ? 22.327 10.771 -16.375 1.00 89.00 366 ALA A CA 1
ATOM 2780 C C . ALA A 1 366 ? 22.240 11.485 -17.743 1.00 89.00 366 ALA A C 1
ATOM 2782 O O . ALA A 1 366 ? 23.176 12.195 -18.130 1.00 89.00 366 ALA A O 1
ATOM 2783 N N . PRO A 1 367 ? 21.138 11.320 -18.499 1.00 87.56 367 PRO A N 1
ATOM 2784 C CA . PRO A 1 367 ? 20.875 12.119 -19.687 1.00 87.56 367 PRO A CA 1
ATOM 2785 C C . PRO A 1 367 ? 20.919 13.618 -19.376 1.00 87.56 367 PRO A C 1
ATOM 2787 O O . PRO A 1 367 ? 20.363 14.070 -18.382 1.00 87.56 367 PRO A O 1
ATOM 2790 N N . ALA A 1 368 ? 21.528 14.408 -20.264 1.00 82.88 368 ALA A N 1
ATOM 2791 C CA . ALA A 1 368 ? 21.674 15.852 -20.058 1.00 82.88 368 ALA A CA 1
ATOM 2792 C C . ALA A 1 368 ? 20.336 16.619 -20.051 1.00 82.88 368 ALA A C 1
ATOM 2794 O O . ALA A 1 368 ? 20.266 17.726 -19.524 1.00 82.88 368 ALA A O 1
ATOM 2795 N N . ASN A 1 369 ? 19.294 16.073 -20.690 1.00 81.69 369 ASN A N 1
ATOM 2796 C CA . ASN A 1 369 ? 17.966 16.678 -20.753 1.00 81.69 369 ASN A CA 1
ATOM 2797 C C . ASN A 1 369 ? 16.885 15.616 -21.046 1.00 81.69 369 ASN A C 1
ATOM 2799 O O . ASN A 1 369 ? 17.084 14.741 -21.895 1.00 81.69 369 ASN A O 1
ATOM 2803 N N . TYR A 1 370 ? 15.729 15.746 -20.393 1.00 83.31 370 TYR A N 1
ATOM 2804 C CA . TYR A 1 370 ? 14.521 14.944 -20.621 1.00 83.31 370 TYR A CA 1
ATOM 2805 C C . TYR A 1 370 ? 13.415 15.684 -21.394 1.00 83.31 370 TYR A C 1
ATOM 2807 O O . TYR A 1 370 ? 12.477 15.047 -21.861 1.00 83.31 370 TYR A O 1
ATOM 2815 N N . ALA A 1 371 ? 13.541 17.000 -21.602 1.00 75.38 371 ALA A N 1
ATOM 2816 C CA . ALA A 1 371 ? 12.587 17.800 -22.375 1.00 75.38 371 ALA A CA 1
ATOM 2817 C C . ALA A 1 371 ? 12.542 17.404 -23.860 1.00 75.38 371 ALA A C 1
ATOM 2819 O O . ALA A 1 371 ? 11.490 17.487 -24.480 1.00 75.38 371 ALA A O 1
ATOM 2820 N N . ASN A 1 372 ? 13.669 16.943 -24.415 1.00 80.81 372 ASN A N 1
ATOM 2821 C CA . ASN A 1 372 ? 13.729 16.352 -25.751 1.00 80.81 372 ASN A CA 1
ATOM 2822 C C . ASN A 1 372 ? 13.750 14.829 -25.603 1.00 80.81 372 ASN A C 1
ATOM 2824 O O . ASN A 1 372 ? 14.811 14.230 -25.391 1.00 80.81 372 ASN A O 1
ATOM 2828 N N . LEU A 1 373 ? 12.578 14.199 -25.671 1.00 86.00 373 LEU A N 1
ATOM 2829 C CA . LEU A 1 373 ? 12.477 12.751 -25.547 1.00 86.00 373 LEU A CA 1
ATOM 2830 C C . LEU A 1 373 ? 13.125 12.068 -26.761 1.00 86.00 373 LEU A C 1
ATOM 2832 O O . LEU A 1 373 ? 12.769 12.307 -27.911 1.00 86.00 373 LEU A O 1
ATOM 2836 N N . THR A 1 374 ? 14.075 11.186 -26.488 1.00 90.12 374 THR A N 1
ATOM 2837 C CA . THR A 1 374 ? 14.758 10.332 -27.462 1.00 90.12 374 THR A CA 1
ATOM 2838 C C . THR A 1 374 ? 14.510 8.877 -27.098 1.00 90.12 374 THR A C 1
ATOM 2840 O O . THR A 1 374 ? 14.237 8.540 -25.946 1.00 90.12 374 THR A O 1
ATOM 2843 N N . ALA A 1 375 ? 14.687 7.972 -28.055 1.00 91.81 375 ALA A N 1
ATOM 2844 C CA . ALA A 1 375 ? 14.596 6.549 -27.765 1.00 91.81 375 ALA A CA 1
ATOM 2845 C C . ALA A 1 375 ? 15.619 6.089 -26.700 1.00 91.81 375 ALA A C 1
ATOM 2847 O O . ALA A 1 375 ? 15.360 5.110 -26.003 1.00 91.81 375 ALA A O 1
ATOM 2848 N N . TYR A 1 376 ? 16.755 6.785 -26.549 1.00 91.25 376 TYR A N 1
ATOM 2849 C CA . TYR A 1 376 ? 17.780 6.449 -25.558 1.00 91.25 376 TYR A CA 1
ATOM 2850 C C . TYR A 1 376 ? 17.405 6.923 -24.147 1.00 91.25 376 TYR A C 1
ATOM 2852 O O . TYR A 1 376 ? 17.304 6.091 -23.251 1.00 91.25 376 TYR A O 1
ATOM 2860 N N . ASN A 1 377 ? 17.141 8.220 -23.933 1.00 91.06 377 ASN A N 1
ATOM 2861 C CA . ASN A 1 377 ? 16.789 8.728 -22.593 1.00 91.06 377 ASN A CA 1
ATOM 2862 C C . ASN A 1 377 ? 15.434 8.194 -22.083 1.00 91.06 377 ASN A C 1
ATOM 2864 O O . ASN A 1 377 ? 15.257 8.052 -20.881 1.00 91.06 377 ASN A O 1
ATOM 2868 N N . ALA A 1 378 ? 14.514 7.779 -22.963 1.00 93.12 378 ALA A N 1
ATOM 2869 C CA . ALA A 1 378 ? 13.278 7.102 -22.562 1.00 93.12 378 ALA A CA 1
ATOM 2870 C C . ALA A 1 378 ? 13.511 5.787 -21.790 1.00 93.12 378 ALA A C 1
ATOM 2872 O O . ALA A 1 378 ? 12.611 5.302 -21.110 1.00 93.12 378 ALA A O 1
ATOM 2873 N N . ARG A 1 379 ? 14.709 5.193 -21.871 1.00 93.94 379 ARG A N 1
ATOM 2874 C CA . ARG A 1 379 ? 15.054 3.951 -21.160 1.00 93.94 379 ARG A CA 1
ATOM 2875 C C . ARG A 1 379 ? 15.354 4.165 -19.672 1.00 93.94 379 ARG A C 1
ATOM 2877 O O . ARG A 1 379 ? 15.492 3.176 -18.958 1.00 93.94 379 ARG A O 1
ATOM 2884 N N . SER A 1 380 ? 15.488 5.410 -19.208 1.00 94.19 380 SER A N 1
ATOM 2885 C CA . SER A 1 380 ? 15.612 5.759 -17.782 1.00 94.19 380 SER A CA 1
ATOM 2886 C C . SER A 1 380 ? 14.333 6.357 -17.191 1.00 94.19 380 SER A C 1
ATOM 2888 O O . SER A 1 380 ? 14.316 6.709 -16.015 1.00 94.19 380 SER A O 1
ATOM 2890 N N . ILE A 1 381 ? 13.261 6.457 -17.986 1.00 94.06 381 ILE A N 1
ATOM 2891 C CA . ILE A 1 381 ? 11.946 6.914 -17.532 1.00 94.06 381 ILE A CA 1
ATOM 2892 C C . ILE A 1 381 ? 11.078 5.695 -17.229 1.00 94.06 381 ILE A C 1
ATOM 2894 O O . ILE A 1 381 ? 10.935 4.791 -18.057 1.00 94.06 381 ILE A O 1
ATOM 2898 N N . PHE A 1 382 ? 10.464 5.697 -16.055 1.00 93.88 382 PHE A N 1
ATOM 2899 C CA . PHE A 1 382 ? 9.639 4.620 -15.538 1.00 93.88 382 PHE A CA 1
ATOM 2900 C C . PHE A 1 382 ? 8.278 5.138 -15.072 1.00 93.88 382 PHE A C 1
ATOM 2902 O O . PHE A 1 382 ? 8.074 6.330 -14.835 1.00 93.88 382 PHE A O 1
ATOM 2909 N N . LYS A 1 383 ? 7.352 4.197 -14.918 1.00 91.19 383 LYS A N 1
ATOM 2910 C CA . LYS A 1 383 ? 6.088 4.343 -14.208 1.00 91.19 383 LYS A CA 1
ATOM 2911 C C . LYS A 1 383 ? 6.068 3.355 -13.051 1.00 91.19 383 LYS A C 1
ATOM 2913 O O . LYS A 1 383 ? 6.394 2.178 -13.223 1.00 91.19 383 LYS A O 1
ATOM 2918 N N . PHE A 1 384 ? 5.641 3.840 -11.895 1.00 91.31 384 PHE A N 1
ATOM 2919 C CA . PHE A 1 384 ? 5.523 3.068 -10.667 1.00 91.31 384 PHE A CA 1
ATOM 2920 C C . PHE A 1 384 ? 4.048 2.872 -10.352 1.00 91.31 384 PHE A C 1
ATOM 2922 O O . PHE A 1 384 ? 3.320 3.844 -10.175 1.00 91.31 384 PHE A O 1
ATOM 2929 N N . THR A 1 385 ? 3.605 1.618 -10.292 1.00 88.06 385 THR A N 1
ATOM 2930 C CA . THR A 1 385 ? 2.232 1.279 -9.907 1.00 88.06 385 THR A CA 1
ATOM 2931 C C . THR A 1 385 ? 2.261 0.414 -8.659 1.00 88.06 385 THR A C 1
ATOM 2933 O O . THR A 1 385 ? 2.734 -0.722 -8.695 1.00 88.06 385 THR A O 1
ATOM 2936 N N . TYR A 1 386 ? 1.755 0.942 -7.551 1.00 88.00 386 TYR A N 1
ATOM 2937 C CA . TYR A 1 386 ? 1.607 0.207 -6.304 1.00 88.00 386 TYR A CA 1
ATOM 2938 C C . TYR A 1 386 ? 0.246 -0.488 -6.250 1.00 88.00 386 TYR A C 1
ATOM 2940 O O . TYR A 1 386 ? -0.793 0.126 -6.497 1.00 88.00 386 TYR A O 1
ATOM 2948 N N . PHE A 1 387 ? 0.256 -1.775 -5.914 1.00 86.38 387 PHE A N 1
ATOM 2949 C CA . PHE A 1 387 ? -0.914 -2.629 -5.737 1.00 86.38 387 PHE A CA 1
ATOM 2950 C C . PHE A 1 387 ? -1.112 -2.889 -4.242 1.00 86.38 387 PHE A C 1
ATOM 2952 O O . PHE A 1 387 ? -0.526 -3.837 -3.705 1.00 86.38 387 PHE A O 1
ATOM 2959 N N . PRO A 1 388 ? -1.952 -2.100 -3.548 1.00 87.06 388 PRO A N 1
ATOM 2960 C CA . PRO A 1 388 ? -1.959 -2.095 -2.088 1.00 87.06 388 PRO A CA 1
ATOM 2961 C C . PRO A 1 388 ? -2.428 -3.417 -1.483 1.00 87.06 388 PRO A C 1
ATOM 2963 O O . PRO A 1 388 ? -1.926 -3.846 -0.449 1.00 87.06 388 PRO A O 1
ATOM 2966 N N . THR A 1 389 ? -3.336 -4.123 -2.164 1.00 88.12 389 THR A N 1
ATOM 2967 C CA . THR A 1 389 ? -3.811 -5.434 -1.708 1.00 88.12 389 THR A CA 1
ATOM 2968 C C . THR A 1 389 ? -2.729 -6.506 -1.711 1.00 88.12 389 THR A C 1
ATOM 2970 O O . THR A 1 389 ? -2.723 -7.353 -0.819 1.00 88.12 389 THR A O 1
ATOM 2973 N N . GLN A 1 390 ? -1.827 -6.487 -2.697 1.00 84.75 390 GLN A N 1
ATOM 2974 C CA . GLN A 1 390 ? -0.679 -7.403 -2.744 1.00 84.75 390 GLN A CA 1
ATOM 2975 C C . GLN A 1 390 ? 0.526 -6.861 -1.979 1.00 84.75 390 GLN A C 1
ATOM 2977 O O . GLN A 1 390 ? 1.502 -7.589 -1.805 1.00 84.75 390 GLN A O 1
ATOM 2982 N N . ASP A 1 391 ? 0.464 -5.593 -1.564 1.00 86.06 391 ASP A N 1
ATOM 2983 C CA . ASP A 1 391 ? 1.582 -4.863 -0.990 1.00 86.06 391 ASP A CA 1
ATOM 2984 C C . ASP A 1 391 ? 2.833 -5.030 -1.866 1.00 86.06 391 ASP A C 1
ATOM 2986 O O . ASP A 1 391 ? 3.854 -5.597 -1.468 1.00 86.06 391 ASP A O 1
ATOM 2990 N N . SER A 1 392 ? 2.671 -4.672 -3.142 1.00 86.31 392 SER A N 1
ATOM 2991 C CA . SER A 1 392 ? 3.682 -4.884 -4.169 1.00 86.31 392 SER A CA 1
ATOM 2992 C C . SER A 1 392 ? 3.669 -3.776 -5.208 1.00 86.31 392 SER A C 1
ATOM 2994 O O . SER A 1 392 ? 2.632 -3.191 -5.514 1.00 86.31 392 SER A O 1
ATOM 2996 N N . LEU A 1 393 ? 4.845 -3.512 -5.754 1.00 87.94 393 LEU A N 1
ATOM 2997 C CA . LEU A 1 393 ? 5.127 -2.511 -6.754 1.00 87.94 393 LEU A CA 1
ATOM 2998 C C . LEU A 1 393 ? 5.379 -3.169 -8.114 1.00 87.94 393 LEU A C 1
ATOM 3000 O O . LEU A 1 393 ? 6.076 -4.178 -8.221 1.00 87.94 393 LEU A O 1
ATOM 3004 N N . VAL A 1 394 ? 4.851 -2.554 -9.166 1.00 88.38 394 VAL A N 1
ATOM 3005 C CA . VAL A 1 394 ? 5.211 -2.843 -10.553 1.00 88.38 394 VAL A CA 1
ATOM 3006 C C . VAL A 1 394 ? 5.936 -1.629 -11.117 1.00 88.38 394 VAL A C 1
ATOM 3008 O O . VAL A 1 394 ? 5.447 -0.503 -11.014 1.00 88.38 394 VAL A O 1
ATOM 3011 N N . ILE A 1 395 ? 7.104 -1.876 -11.708 1.00 91.00 395 ILE A N 1
ATOM 3012 C CA . ILE A 1 395 ? 7.962 -0.852 -12.305 1.00 91.00 395 ILE A CA 1
ATOM 3013 C C . ILE A 1 395 ? 8.011 -1.103 -13.811 1.00 91.00 395 ILE A C 1
ATOM 3015 O O . ILE A 1 395 ? 8.517 -2.134 -14.262 1.00 91.00 395 ILE A O 1
ATOM 3019 N N . GLU A 1 396 ? 7.461 -0.171 -14.582 1.00 91.94 396 GLU A N 1
ATOM 3020 C CA . GLU A 1 396 ? 7.306 -0.269 -16.035 1.00 91.94 396 GLU A CA 1
ATOM 3021 C C . GLU A 1 396 ? 8.201 0.779 -16.712 1.00 91.94 396 GLU A C 1
ATOM 3023 O O . GLU A 1 396 ? 8.063 1.961 -16.409 1.00 91.94 396 GLU A O 1
ATOM 3028 N N . PRO A 1 397 ? 9.112 0.409 -17.626 1.00 93.81 397 PRO A N 1
ATOM 3029 C CA . PRO A 1 397 ? 9.913 1.382 -18.366 1.00 93.81 397 PRO A CA 1
ATOM 3030 C C . PRO A 1 397 ? 9.149 1.975 -19.552 1.00 93.81 397 PRO A C 1
ATOM 3032 O O . PRO A 1 397 ? 8.362 1.289 -20.210 1.00 93.81 397 PRO A O 1
ATOM 3035 N N . LEU A 1 398 ? 9.440 3.235 -19.882 1.00 93.19 398 LEU A N 1
ATOM 3036 C CA . LEU A 1 398 ? 8.884 3.907 -21.059 1.00 93.19 398 LEU A CA 1
ATOM 3037 C C . LEU A 1 398 ? 9.475 3.366 -22.368 1.00 93.19 398 LEU A C 1
ATOM 3039 O O . LEU A 1 398 ? 8.793 3.375 -23.395 1.00 93.19 398 LEU A O 1
ATOM 3043 N N . ASN A 1 399 ? 10.717 2.873 -22.350 1.00 93.88 399 ASN A N 1
ATOM 3044 C CA . ASN A 1 399 ? 11.303 2.186 -23.494 1.00 93.88 399 ASN A CA 1
ATOM 3045 C C . ASN A 1 399 ? 12.214 1.020 -23.090 1.00 93.88 399 ASN A C 1
ATOM 3047 O O . ASN A 1 399 ? 13.214 1.191 -22.397 1.00 93.88 399 ASN A O 1
ATOM 3051 N N . ALA A 1 400 ? 11.906 -0.156 -23.621 1.00 93.19 400 ALA A N 1
ATOM 3052 C CA . ALA A 1 400 ? 12.669 -1.384 -23.476 1.00 93.19 400 ALA A CA 1
ATOM 3053 C C . ALA A 1 400 ? 12.922 -2.058 -24.833 1.00 93.19 400 ALA A C 1
ATOM 3055 O O . ALA A 1 400 ? 12.985 -3.282 -24.920 1.00 93.19 400 ALA A O 1
ATOM 3056 N N . SER A 1 401 ? 13.052 -1.280 -25.916 1.00 92.75 401 SER A N 1
ATOM 3057 C CA . SER A 1 401 ? 13.303 -1.867 -27.233 1.00 92.75 401 SER A CA 1
ATOM 3058 C C . SER A 1 401 ? 14.616 -2.651 -27.250 1.00 92.75 401 SER A C 1
ATOM 3060 O O . SER A 1 401 ? 15.632 -2.175 -26.727 1.00 92.75 401 SER A O 1
ATOM 3062 N N . SER A 1 402 ? 14.604 -3.834 -27.858 1.00 88.69 402 SER A N 1
ATOM 3063 C CA . SER A 1 402 ? 15.744 -4.755 -27.922 1.00 88.69 402 SER A CA 1
ATOM 3064 C C . SER A 1 402 ? 16.254 -4.887 -29.351 1.00 88.69 402 SER A C 1
ATOM 3066 O O . SER A 1 402 ? 15.452 -4.905 -30.277 1.00 88.69 402 SER A O 1
ATOM 3068 N N . MET A 1 403 ? 17.566 -5.023 -29.541 1.00 87.06 403 MET A N 1
ATOM 3069 C CA . MET A 1 403 ? 18.172 -5.262 -30.860 1.00 87.06 403 MET A CA 1
ATOM 3070 C C . MET A 1 403 ? 17.854 -6.672 -31.389 1.00 87.06 403 MET A C 1
ATOM 3072 O O . MET A 1 403 ? 17.509 -7.566 -30.615 1.00 87.06 403 MET A O 1
ATOM 3076 N N . SER A 1 404 ? 17.976 -6.878 -32.705 1.00 85.12 404 SER A N 1
ATOM 3077 C CA . SER A 1 404 ? 17.899 -8.222 -33.303 1.00 85.12 404 SER A CA 1
ATOM 3078 C C . SER A 1 404 ? 19.146 -9.052 -32.986 1.00 85.12 404 SER A C 1
ATOM 3080 O O . SER A 1 404 ? 20.208 -8.509 -32.662 1.00 85.12 404 SER A O 1
ATOM 3082 N N . VAL A 1 405 ? 19.048 -10.375 -33.158 1.00 80.69 405 VAL A N 1
ATOM 3083 C CA . VAL A 1 405 ? 20.206 -11.280 -33.023 1.00 80.69 405 VAL A CA 1
ATOM 3084 C C . VAL A 1 405 ? 21.319 -10.887 -33.998 1.00 80.69 405 VAL A C 1
ATOM 3086 O O . VAL A 1 405 ? 22.490 -10.872 -33.628 1.00 80.69 405 VAL A O 1
ATOM 3089 N N . ALA A 1 406 ? 20.952 -10.532 -35.233 1.00 83.19 406 ALA A N 1
ATOM 3090 C CA . ALA A 1 406 ? 21.901 -10.169 -36.281 1.00 83.19 406 ALA A CA 1
ATOM 3091 C C . ALA A 1 406 ? 22.663 -8.877 -35.951 1.00 83.19 406 ALA A C 1
ATOM 3093 O O . ALA A 1 406 ? 23.883 -8.829 -36.093 1.00 83.19 406 ALA A O 1
ATOM 3094 N N . GLU A 1 407 ? 21.966 -7.843 -35.471 1.00 86.62 407 GLU A N 1
ATOM 3095 C CA . GLU A 1 407 ? 22.603 -6.579 -35.083 1.00 86.62 407 GLU A CA 1
ATOM 3096 C C . GLU A 1 407 ? 23.555 -6.764 -33.896 1.00 86.62 407 GLU A C 1
ATOM 3098 O O . GLU A 1 407 ? 24.641 -6.181 -33.896 1.00 86.62 407 GLU A O 1
ATOM 3103 N N . TYR A 1 408 ? 23.175 -7.602 -32.922 1.00 82.62 408 TYR A N 1
ATOM 3104 C CA . TYR A 1 408 ? 24.019 -7.936 -31.774 1.00 82.62 408 TYR A CA 1
ATOM 3105 C C . TYR A 1 408 ? 25.273 -8.715 -32.192 1.00 82.62 408 TYR A C 1
ATOM 3107 O O . TYR A 1 408 ? 26.383 -8.311 -31.861 1.00 82.62 408 TYR A O 1
ATOM 3115 N N . GLN A 1 409 ? 25.122 -9.782 -32.985 1.00 83.75 409 GLN A N 1
ATOM 3116 C CA . GLN A 1 409 ? 26.252 -10.577 -33.492 1.00 83.75 409 GLN A CA 1
ATOM 3117 C C . GLN A 1 409 ? 27.204 -9.758 -34.374 1.00 83.75 409 GLN A C 1
ATOM 3119 O O . GLN A 1 409 ? 28.405 -10.023 -34.405 1.00 83.75 409 GLN A O 1
ATOM 3124 N N . ALA A 1 410 ? 26.681 -8.746 -35.069 1.00 87.00 410 ALA A N 1
ATOM 3125 C CA . ALA A 1 410 ? 27.472 -7.806 -35.852 1.00 87.00 410 ALA A CA 1
ATOM 3126 C C . ALA A 1 410 ? 28.150 -6.706 -35.008 1.00 87.00 410 ALA A C 1
ATOM 3128 O O . ALA A 1 410 ? 28.851 -5.871 -35.576 1.00 87.00 410 ALA A O 1
ATOM 3129 N N . ASN A 1 411 ? 27.953 -6.677 -33.681 1.00 86.88 411 ASN A N 1
ATOM 3130 C CA . ASN A 1 411 ? 28.393 -5.596 -32.788 1.00 86.88 411 ASN A CA 1
ATOM 3131 C C . ASN A 1 411 ? 27.934 -4.207 -33.264 1.00 86.88 411 ASN A C 1
ATOM 3133 O O . ASN A 1 411 ? 28.669 -3.220 -33.182 1.00 86.88 411 ASN A O 1
ATOM 3137 N N . THR A 1 412 ? 26.713 -4.125 -33.795 1.00 89.12 412 THR A N 1
ATOM 3138 C CA . THR A 1 412 ? 26.142 -2.849 -34.234 1.00 89.12 412 THR A CA 1
ATOM 3139 C C . THR A 1 412 ? 25.901 -1.977 -33.007 1.00 89.12 412 THR A C 1
ATOM 3141 O O . THR A 1 412 ? 25.243 -2.404 -32.062 1.00 89.12 412 THR A O 1
ATOM 3144 N N . ALA A 1 413 ? 26.406 -0.743 -33.005 1.00 90.12 413 ALA A N 1
ATOM 3145 C CA . ALA A 1 413 ? 26.095 0.197 -31.932 1.00 90.12 413 ALA A CA 1
ATOM 3146 C C . ALA A 1 413 ? 24.583 0.474 -31.905 1.00 90.12 413 ALA A C 1
ATOM 3148 O O . ALA A 1 413 ? 23.981 0.693 -32.954 1.00 90.12 413 ALA A O 1
ATOM 3149 N N . TRP A 1 414 ? 23.965 0.527 -30.721 1.00 90.00 414 TRP A N 1
ATOM 3150 C CA . TRP A 1 414 ? 22.519 0.761 -30.604 1.00 90.00 414 TRP A CA 1
ATOM 3151 C C . TRP A 1 414 ? 22.078 2.058 -31.304 1.00 90.00 414 TRP A C 1
ATOM 3153 O O . TRP A 1 414 ? 21.066 2.080 -32.003 1.00 90.00 414 TRP A O 1
ATOM 3163 N N . THR A 1 415 ? 22.897 3.109 -31.204 1.00 90.12 415 THR A N 1
ATOM 3164 C CA . THR A 1 415 ? 22.700 4.408 -31.871 1.00 90.12 415 THR A CA 1
ATOM 3165 C C . THR A 1 415 ? 22.770 4.345 -33.400 1.00 90.12 415 THR A C 1
ATOM 3167 O O . THR A 1 415 ? 22.285 5.255 -34.062 1.00 90.12 415 THR A O 1
ATOM 3170 N N . ALA A 1 416 ? 23.349 3.283 -33.966 1.00 91.31 416 ALA A N 1
ATOM 3171 C CA . ALA A 1 416 ? 23.402 3.032 -35.404 1.00 91.31 416 ALA A CA 1
ATOM 3172 C C . ALA A 1 416 ? 22.239 2.154 -35.905 1.00 91.31 416 ALA A C 1
ATOM 3174 O O . ALA A 1 416 ? 22.100 1.953 -37.111 1.00 91.31 416 ALA A O 1
ATOM 3175 N N . THR A 1 417 ? 21.404 1.628 -35.003 1.00 91.62 417 THR A N 1
ATOM 3176 C CA . THR A 1 417 ? 20.207 0.861 -35.373 1.00 91.62 417 THR A CA 1
ATOM 3177 C C . THR A 1 417 ? 19.032 1.778 -35.696 1.00 91.62 417 THR A C 1
ATOM 3179 O O . THR A 1 417 ? 18.992 2.950 -35.318 1.00 91.62 417 THR A O 1
ATOM 3182 N N . THR A 1 418 ? 17.999 1.217 -36.325 1.00 92.62 418 THR A N 1
ATOM 3183 C CA . THR A 1 418 ? 16.733 1.926 -36.557 1.00 92.62 418 THR A CA 1
ATOM 3184 C C . THR A 1 418 ? 16.022 2.352 -35.268 1.00 92.62 418 THR A C 1
ATOM 3186 O O . THR A 1 418 ? 15.249 3.306 -35.304 1.00 92.62 418 THR A O 1
ATOM 3189 N N . LEU A 1 419 ? 16.303 1.701 -34.128 1.00 93.00 419 LEU A N 1
ATOM 3190 C CA . LEU A 1 419 ? 15.692 2.017 -32.828 1.00 93.00 419 LEU A CA 1
ATOM 3191 C C . LEU A 1 419 ? 16.081 3.397 -32.310 1.00 93.00 419 LEU A C 1
ATOM 3193 O O . LEU A 1 419 ? 15.306 4.003 -31.577 1.00 93.00 419 LEU A O 1
ATOM 3197 N N . ALA A 1 420 ? 17.258 3.902 -32.687 1.00 93.00 420 ALA A N 1
ATOM 3198 C CA . ALA A 1 420 ? 17.737 5.206 -32.241 1.00 93.00 420 ALA A CA 1
ATOM 3199 C C . ALA A 1 420 ? 16.809 6.352 -32.677 1.00 93.00 420 ALA A C 1
ATOM 3201 O O . ALA A 1 420 ? 16.714 7.365 -31.988 1.00 93.00 420 ALA A O 1
ATOM 3202 N N . ASN A 1 421 ? 16.095 6.153 -33.789 1.00 92.19 421 ASN A N 1
ATOM 3203 C CA . ASN A 1 421 ? 15.163 7.115 -34.372 1.00 92.19 421 ASN A CA 1
ATOM 3204 C C . ASN A 1 421 ? 13.695 6.801 -34.046 1.00 92.19 421 ASN A C 1
ATOM 3206 O O . ASN A 1 421 ? 12.805 7.391 -34.656 1.00 92.19 421 ASN A O 1
ATOM 3210 N N . ALA A 1 422 ? 13.430 5.852 -33.140 1.00 92.81 422 ALA A N 1
ATOM 3211 C CA . ALA A 1 422 ? 12.068 5.509 -32.760 1.00 92.81 422 ALA A CA 1
ATOM 3212 C C . ALA A 1 422 ? 11.371 6.694 -32.084 1.00 92.81 422 ALA A C 1
ATOM 3214 O O . ALA A 1 422 ? 11.953 7.399 -31.256 1.00 92.81 422 ALA A O 1
ATOM 3215 N N . THR A 1 423 ? 10.107 6.887 -32.434 1.00 91.19 423 THR A N 1
ATOM 3216 C CA . THR A 1 423 ? 9.198 7.800 -31.741 1.00 91.19 423 THR A CA 1
ATOM 3217 C C . THR A 1 423 ? 8.507 7.080 -30.584 1.00 91.19 423 THR A C 1
ATOM 3219 O O . THR A 1 423 ? 8.545 5.854 -30.480 1.00 91.19 423 THR A O 1
ATOM 3222 N N . ILE A 1 424 ? 7.881 7.830 -29.676 1.00 89.12 424 ILE A N 1
ATOM 3223 C CA . ILE A 1 424 ? 7.316 7.266 -28.440 1.00 89.12 424 ILE A CA 1
ATOM 3224 C C . ILE A 1 424 ? 6.256 6.179 -28.671 1.00 89.12 424 ILE A C 1
ATOM 3226 O O . ILE A 1 424 ? 6.188 5.236 -27.893 1.00 89.12 424 ILE A O 1
ATOM 3230 N N . ASP A 1 425 ? 5.489 6.250 -29.759 1.00 90.38 425 ASP A N 1
ATOM 3231 C CA . ASP A 1 425 ? 4.512 5.244 -30.211 1.00 90.38 425 ASP A CA 1
ATOM 3232 C C . ASP A 1 425 ? 5.145 3.978 -30.807 1.00 90.38 425 ASP A C 1
ATOM 3234 O O . ASP A 1 425 ? 4.465 2.978 -31.035 1.00 90.38 425 ASP A O 1
ATOM 3238 N N . GLN A 1 426 ? 6.458 3.998 -31.025 1.00 93.00 426 GLN A N 1
ATOM 3239 C CA . GLN A 1 426 ? 7.251 2.878 -31.525 1.00 93.00 426 GLN A CA 1
ATOM 3240 C C . GLN A 1 426 ? 8.094 2.221 -30.426 1.00 93.00 426 GLN A C 1
ATOM 3242 O O . GLN A 1 426 ? 8.684 1.166 -30.657 1.00 93.00 426 GLN A O 1
ATOM 3247 N N . PHE A 1 427 ? 8.156 2.799 -29.224 1.00 93.12 427 PHE A N 1
ATOM 3248 C CA . PHE A 1 427 ? 8.889 2.209 -28.102 1.00 93.12 427 PHE A CA 1
ATOM 3249 C C . PHE A 1 427 ? 8.271 0.891 -27.656 1.00 93.12 427 PHE A C 1
ATOM 3251 O O . PHE A 1 427 ? 7.052 0.726 -27.677 1.00 93.12 427 PHE A O 1
ATOM 3258 N N . TYR A 1 428 ? 9.110 -0.029 -27.188 1.00 92.56 428 TYR A N 1
ATOM 3259 C CA . TYR A 1 428 ? 8.628 -1.241 -26.545 1.00 92.56 428 TYR A CA 1
ATOM 3260 C C . TYR A 1 428 ? 8.348 -0.972 -25.061 1.00 92.56 428 TYR A C 1
ATOM 3262 O O . TYR A 1 428 ? 9.273 -0.835 -24.265 1.00 92.56 428 TYR A O 1
ATOM 3270 N N . ASN A 1 429 ? 7.073 -0.871 -24.695 1.00 91.19 429 ASN A N 1
ATOM 3271 C CA . ASN A 1 429 ? 6.597 -0.599 -23.335 1.00 91.19 429 ASN A CA 1
ATOM 3272 C C . ASN A 1 429 ? 5.189 -1.178 -23.139 1.00 91.19 429 ASN A C 1
ATOM 3274 O O . ASN A 1 429 ? 4.642 -1.803 -24.049 1.00 91.19 429 ASN A O 1
ATOM 3278 N N . SER A 1 430 ? 4.576 -0.961 -21.977 1.00 87.62 430 SER A N 1
ATOM 3279 C CA . SER A 1 430 ? 3.241 -1.498 -21.686 1.00 87.62 430 SER A CA 1
ATOM 3280 C C . SER A 1 430 ? 2.109 -0.914 -22.532 1.00 87.62 430 SER A C 1
ATOM 3282 O O . SER A 1 430 ? 1.078 -1.561 -22.666 1.00 87.62 430 SER A O 1
ATOM 3284 N N . VAL A 1 431 ? 2.278 0.270 -23.122 1.00 87.00 431 VAL A N 1
ATOM 3285 C CA . VAL A 1 431 ? 1.235 0.958 -23.903 1.00 87.00 431 VAL A CA 1
ATOM 3286 C C . VAL A 1 431 ? 1.216 0.445 -25.344 1.00 87.00 431 VAL A C 1
ATOM 3288 O O . VAL A 1 431 ? 0.171 0.042 -25.852 1.00 87.00 431 VAL A O 1
ATOM 3291 N N . ASN A 1 432 ? 2.382 0.392 -25.982 1.00 88.94 432 ASN A N 1
ATOM 3292 C CA . ASN A 1 432 ? 2.517 0.149 -27.416 1.00 88.94 432 ASN A CA 1
ATOM 3293 C C . ASN A 1 432 ? 2.483 -1.333 -27.793 1.00 88.94 432 ASN A C 1
ATOM 3295 O O . ASN A 1 432 ? 2.752 -2.218 -26.980 1.00 88.94 432 ASN A O 1
ATOM 3299 N N . GLU A 1 433 ? 2.201 -1.612 -29.064 1.00 88.50 433 GLU A N 1
ATOM 3300 C CA . GLU A 1 433 ? 2.364 -2.945 -29.646 1.00 88.50 433 GLU A CA 1
ATOM 3301 C C . GLU A 1 433 ? 3.854 -3.324 -29.755 1.00 88.50 433 GLU A C 1
ATOM 3303 O O . GLU A 1 433 ? 4.702 -2.508 -30.126 1.00 88.50 433 GLU A O 1
ATOM 3308 N N . GLY A 1 434 ? 4.179 -4.585 -29.456 1.00 89.25 434 GLY A N 1
ATOM 3309 C CA . GLY A 1 434 ? 5.516 -5.134 -29.670 1.00 89.25 434 GLY A CA 1
ATOM 3310 C C . GLY A 1 434 ? 5.626 -5.837 -31.016 1.00 89.25 434 GLY A C 1
ATOM 3311 O O . GLY A 1 434 ? 5.002 -6.884 -31.214 1.00 89.25 434 GLY A O 1
ATOM 3312 N N . LYS A 1 435 ? 6.462 -5.312 -31.913 1.00 89.62 435 LYS A N 1
ATOM 3313 C CA . LYS A 1 435 ? 6.697 -5.873 -33.251 1.00 89.62 435 LYS A CA 1
ATOM 3314 C C . LYS A 1 435 ? 8.074 -6.522 -33.332 1.00 89.62 435 LYS A C 1
ATOM 3316 O O . LYS A 1 435 ? 9.064 -5.958 -32.875 1.00 89.62 435 LYS A O 1
ATOM 3321 N N . ALA A 1 436 ? 8.113 -7.723 -33.906 1.00 84.81 436 ALA A N 1
ATOM 3322 C CA . ALA A 1 436 ? 9.328 -8.528 -33.952 1.00 84.81 436 ALA A CA 1
ATOM 3323 C C . ALA A 1 436 ? 10.407 -7.890 -34.834 1.00 84.81 436 ALA A C 1
ATOM 3325 O O . ALA A 1 436 ? 10.157 -7.623 -36.008 1.00 84.81 436 ALA A O 1
ATOM 3326 N N . ARG A 1 437 ? 11.621 -7.763 -34.299 1.00 86.88 437 ARG A N 1
ATOM 3327 C CA . ARG A 1 437 ? 12.846 -7.634 -35.091 1.00 86.88 437 ARG A CA 1
ATOM 3328 C C . ARG A 1 437 ? 13.233 -9.005 -35.648 1.00 86.88 437 ARG A C 1
ATOM 3330 O O . ARG A 1 437 ? 12.962 -10.032 -35.035 1.00 86.88 437 ARG A O 1
ATOM 3337 N N . GLY A 1 438 ? 13.839 -9.012 -36.827 1.00 75.62 438 GLY A N 1
ATOM 3338 C CA . GLY A 1 438 ? 14.298 -10.217 -37.514 1.00 75.62 438 GLY A CA 1
ATOM 3339 C C . GLY A 1 438 ? 15.304 -9.877 -38.613 1.00 75.62 438 GLY A C 1
ATOM 3340 O O . GLY A 1 438 ? 15.919 -8.817 -38.597 1.00 75.62 438 GLY A O 1
ATOM 3341 N N . THR A 1 439 ? 15.463 -10.761 -39.597 1.00 69.12 439 THR A N 1
ATOM 3342 C CA . THR A 1 439 ? 16.496 -10.651 -40.649 1.00 69.12 439 THR A CA 1
ATOM 3343 C C . THR A 1 439 ? 16.085 -9.832 -41.882 1.00 69.12 439 THR A C 1
ATOM 3345 O O . THR A 1 439 ? 16.865 -9.710 -42.826 1.00 69.12 439 THR A O 1
ATOM 3348 N N . GLY A 1 440 ? 14.858 -9.299 -41.907 1.00 75.81 440 GLY A N 1
ATOM 3349 C CA . GLY A 1 440 ? 14.340 -8.457 -42.993 1.00 75.81 440 GLY A CA 1
ATOM 3350 C C . GLY A 1 440 ? 14.775 -6.990 -42.892 1.00 75.81 440 GLY A C 1
ATOM 3351 O O . GLY A 1 440 ? 15.523 -6.609 -41.998 1.00 75.81 440 GLY A O 1
ATOM 3352 N N . ALA A 1 441 ? 14.281 -6.146 -43.804 1.00 83.50 441 ALA A N 1
ATOM 3353 C CA . ALA A 1 441 ? 14.483 -4.699 -43.717 1.00 83.50 441 ALA A CA 1
ATOM 3354 C C . ALA A 1 441 ? 13.778 -4.149 -42.466 1.00 83.50 441 ALA A C 1
ATOM 3356 O O . ALA A 1 441 ? 12.551 -4.078 -42.427 1.00 83.50 441 ALA A O 1
ATOM 3357 N N . LEU A 1 442 ? 14.564 -3.800 -41.447 1.00 88.25 442 LEU A N 1
ATOM 3358 C CA . LEU A 1 442 ? 14.065 -3.296 -40.171 1.00 88.25 442 LEU A CA 1
ATOM 3359 C C . LEU A 1 442 ? 13.653 -1.828 -40.278 1.00 88.25 442 LEU A C 1
ATOM 3361 O O . LEU A 1 442 ? 14.280 -1.029 -40.975 1.00 88.25 442 LEU A O 1
ATOM 3365 N N . THR A 1 443 ? 12.626 -1.465 -39.522 1.00 91.62 443 THR A N 1
ATOM 3366 C CA . THR A 1 443 ? 12.179 -0.090 -39.288 1.00 91.62 443 THR A CA 1
ATOM 3367 C C . THR A 1 443 ? 12.344 0.272 -37.811 1.00 91.62 443 THR A C 1
ATOM 3369 O O . THR A 1 443 ? 12.798 -0.540 -37.001 1.00 91.62 443 THR A O 1
ATOM 3372 N N . ALA A 1 444 ? 12.018 1.509 -37.436 1.00 88.44 444 ALA A N 1
ATOM 3373 C CA . ALA A 1 444 ? 12.022 1.926 -36.034 1.00 88.44 444 ALA A CA 1
ATOM 3374 C C . ALA A 1 444 ? 10.857 1.318 -35.221 1.00 88.44 444 ALA A C 1
ATOM 3376 O O . ALA A 1 444 ? 10.958 1.203 -34.003 1.00 88.44 444 ALA A O 1
ATOM 3377 N N . ALA A 1 445 ? 9.785 0.875 -35.893 1.00 89.88 445 ALA A N 1
ATOM 3378 C CA . ALA A 1 445 ? 8.626 0.242 -35.262 1.00 89.88 445 ALA A CA 1
ATOM 3379 C C . ALA A 1 445 ? 8.861 -1.232 -34.890 1.00 89.88 445 ALA A C 1
ATOM 3381 O O . ALA A 1 445 ? 8.144 -1.759 -34.043 1.00 89.88 445 ALA A O 1
ATOM 3382 N N . ASP A 1 446 ? 9.845 -1.896 -35.502 1.00 91.31 446 ASP A N 1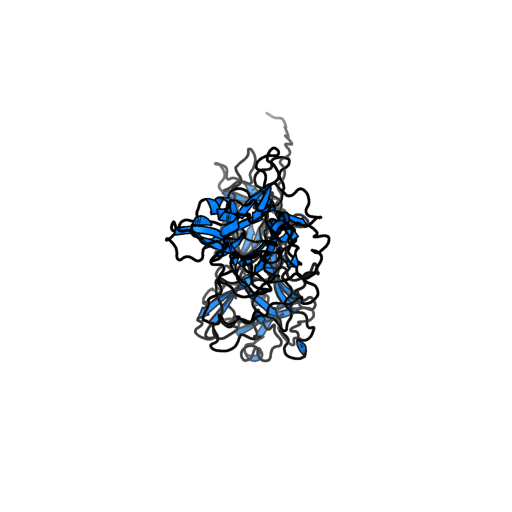
ATOM 3383 C CA . ASP A 1 446 ? 10.245 -3.262 -35.152 1.00 91.31 446 ASP A CA 1
ATOM 3384 C C . ASP A 1 446 ? 11.062 -3.201 -33.862 1.00 91.31 446 ASP A C 1
ATOM 3386 O O . ASP A 1 446 ? 12.259 -2.955 -33.884 1.00 91.31 446 ASP A O 1
ATOM 3390 N N . ASN A 1 447 ? 10.423 -3.320 -32.707 1.00 89.06 447 ASN A N 1
ATOM 3391 C CA . ASN A 1 447 ? 10.980 -2.823 -31.448 1.00 89.06 447 ASN A CA 1
ATOM 3392 C C . ASN A 1 447 ? 11.411 -3.913 -30.459 1.00 89.06 447 ASN A C 1
ATOM 3394 O O . ASN A 1 447 ? 12.067 -3.606 -29.468 1.00 89.06 447 ASN A O 1
ATOM 3398 N N . THR A 1 448 ? 11.092 -5.179 -30.712 1.00 85.44 448 THR A N 1
ATOM 3399 C CA . THR A 1 448 ? 11.315 -6.252 -29.736 1.00 85.44 448 THR A CA 1
ATOM 3400 C C . THR A 1 448 ? 11.654 -7.573 -30.394 1.00 85.44 448 THR A C 1
ATOM 3402 O O . THR A 1 448 ? 11.321 -7.819 -31.547 1.00 85.44 448 THR A O 1
ATOM 3405 N N . GLY A 1 449 ? 12.276 -8.462 -29.636 1.00 76.69 449 GLY A N 1
ATOM 3406 C CA . GLY A 1 449 ? 12.346 -9.869 -29.981 1.00 76.69 449 GLY A CA 1
ATOM 3407 C C . GLY A 1 449 ? 11.010 -10.607 -29.852 1.00 76.69 449 GLY A C 1
ATOM 3408 O O . GLY A 1 449 ? 10.615 -11.380 -30.723 1.00 76.69 449 GLY A O 1
ATOM 3409 N N . VAL A 1 450 ? 10.275 -10.320 -28.777 1.00 76.56 450 VAL A N 1
ATOM 3410 C CA . VAL A 1 450 ? 9.051 -11.035 -28.398 1.00 76.56 450 VAL A CA 1
ATOM 3411 C C . VAL A 1 450 ? 7.840 -10.157 -28.663 1.00 76.56 450 VAL A C 1
ATOM 3413 O O . VAL A 1 450 ? 7.639 -9.138 -28.006 1.00 76.56 450 VAL A O 1
ATOM 3416 N N . LYS A 1 451 ? 7.000 -10.584 -29.610 1.00 83.25 451 LYS A N 1
ATOM 3417 C CA . LYS A 1 451 ? 5.759 -9.878 -29.942 1.00 83.25 451 LYS A CA 1
ATOM 3418 C C . LYS A 1 451 ? 4.819 -9.816 -28.742 1.00 83.25 451 LYS A C 1
ATOM 3420 O O . LYS A 1 451 ? 4.715 -10.773 -27.966 1.00 83.25 451 LYS A O 1
ATOM 3425 N N . LYS A 1 452 ? 4.082 -8.716 -28.651 1.00 84.44 452 LYS A N 1
ATOM 3426 C CA . LYS A 1 452 ? 2.995 -8.528 -27.688 1.00 84.44 452 LYS A CA 1
ATOM 3427 C C . LYS A 1 452 ? 1.937 -7.612 -28.288 1.00 84.44 452 LYS A C 1
ATOM 3429 O O . LYS A 1 452 ? 2.266 -6.761 -29.117 1.00 84.44 452 LYS A O 1
ATOM 3434 N N . ALA A 1 453 ? 0.697 -7.753 -27.842 1.00 83.94 453 ALA A N 1
ATOM 3435 C CA . ALA A 1 453 ? -0.329 -6.778 -28.187 1.00 83.94 453 ALA A CA 1
ATOM 3436 C C . ALA A 1 453 ? -0.060 -5.433 -27.478 1.00 83.94 453 ALA A C 1
ATOM 3438 O O . ALA A 1 453 ? 0.715 -5.349 -26.513 1.00 83.94 453 ALA A O 1
ATOM 3439 N N . ALA A 1 454 ? -0.704 -4.367 -27.957 1.00 84.12 454 ALA A N 1
ATOM 3440 C CA . ALA A 1 454 ? -0.804 -3.131 -27.186 1.00 84.12 454 ALA A CA 1
ATOM 3441 C C . ALA A 1 454 ? -1.425 -3.420 -25.808 1.00 84.12 454 ALA A C 1
ATOM 3443 O O . ALA A 1 454 ? -2.140 -4.411 -25.644 1.00 84.12 454 ALA A O 1
ATOM 3444 N N . GLN A 1 455 ? -1.127 -2.577 -24.820 1.00 79.75 455 GLN A N 1
ATOM 3445 C CA . GLN A 1 455 ? -1.669 -2.691 -23.457 1.00 79.75 455 GLN A CA 1
ATOM 3446 C C . GLN A 1 455 ? -1.259 -3.959 -22.672 1.00 79.75 455 GLN A C 1
ATOM 3448 O O . GLN A 1 455 ? -1.793 -4.237 -21.599 1.00 79.75 455 GLN A O 1
ATOM 3453 N N . GLU A 1 456 ? -0.287 -4.738 -23.163 1.00 79.94 456 GLU A N 1
ATOM 3454 C CA . GLU A 1 456 ? 0.293 -5.854 -22.405 1.00 79.94 456 GLU A CA 1
ATOM 3455 C C . GLU A 1 456 ? 1.489 -5.419 -21.544 1.00 79.94 456 GLU A C 1
ATOM 3457 O O . GLU A 1 456 ? 2.368 -4.735 -22.083 1.00 79.94 456 GLU A O 1
ATOM 3462 N N . PRO A 1 457 ? 1.576 -5.867 -20.269 1.00 81.19 457 PRO A N 1
ATOM 3463 C CA . PRO A 1 457 ? 2.636 -5.469 -19.344 1.00 81.19 457 PRO A CA 1
ATOM 3464 C C . PRO A 1 457 ? 4.058 -5.732 -19.863 1.00 81.19 457 PRO A C 1
ATOM 3466 O O . PRO A 1 457 ? 4.414 -6.858 -20.231 1.00 81.19 457 PRO A O 1
ATOM 3469 N N . VAL A 1 458 ? 4.887 -4.689 -19.808 1.00 87.44 458 VAL A N 1
ATOM 3470 C CA . VAL A 1 458 ? 6.351 -4.744 -19.878 1.00 87.44 458 VAL A CA 1
ATOM 3471 C C . VAL A 1 458 ? 6.879 -4.092 -18.611 1.00 87.44 458 VAL A C 1
ATOM 3473 O O . VAL A 1 458 ? 6.645 -2.911 -18.370 1.00 87.44 458 VAL A O 1
ATOM 3476 N N . ALA A 1 459 ? 7.573 -4.867 -17.790 1.00 89.75 459 ALA A N 1
ATOM 3477 C CA . ALA A 1 459 ? 7.966 -4.444 -16.454 1.00 89.75 459 ALA A CA 1
ATOM 3478 C C . ALA A 1 459 ? 9.265 -5.128 -16.023 1.00 89.75 459 ALA A C 1
ATOM 3480 O O . ALA A 1 459 ? 9.807 -5.977 -16.739 1.00 89.75 459 ALA A O 1
ATOM 3481 N N . ILE A 1 460 ? 9.764 -4.745 -14.850 1.00 88.12 460 ILE A N 1
ATOM 3482 C CA . ILE A 1 460 ? 10.855 -5.454 -14.185 1.00 88.12 460 ILE A CA 1
ATOM 3483 C C . ILE A 1 460 ? 10.349 -6.824 -13.707 1.00 88.12 460 ILE A C 1
ATOM 3485 O O . ILE A 1 460 ? 9.424 -6.919 -12.906 1.00 88.12 460 ILE A O 1
ATOM 3489 N N . THR A 1 461 ? 10.971 -7.882 -14.212 1.00 83.50 461 THR A N 1
ATOM 3490 C CA . THR A 1 461 ? 10.713 -9.307 -13.955 1.00 83.50 461 THR A CA 1
ATOM 3491 C C . THR A 1 461 ? 12.035 -9.981 -13.572 1.00 83.50 461 THR A C 1
ATOM 3493 O O . THR A 1 461 ? 13.089 -9.347 -13.585 1.00 83.50 461 THR A O 1
ATOM 3496 N N . ILE A 1 462 ? 12.014 -11.267 -13.232 1.00 78.88 462 ILE A N 1
ATOM 3497 C CA . ILE A 1 462 ? 13.237 -12.069 -13.116 1.00 78.88 462 ILE A CA 1
ATOM 3498 C C . ILE A 1 462 ? 13.432 -12.991 -14.318 1.00 78.88 462 ILE A C 1
ATOM 3500 O O . ILE A 1 462 ? 12.470 -13.492 -14.905 1.00 78.88 462 ILE A O 1
ATOM 3504 N N . ALA A 1 463 ? 14.693 -13.230 -14.665 1.00 77.56 463 ALA A N 1
ATOM 3505 C CA . ALA A 1 463 ? 15.110 -14.250 -15.614 1.00 77.56 463 ALA A CA 1
ATOM 3506 C C . ALA A 1 463 ? 16.034 -15.264 -14.940 1.00 77.56 463 ALA A C 1
ATOM 3508 O O . ALA A 1 463 ? 16.824 -14.913 -14.065 1.00 77.56 463 ALA A O 1
ATOM 3509 N N . TYR A 1 464 ? 15.939 -16.511 -15.397 1.00 77.75 464 TYR A N 1
ATOM 3510 C CA . TYR A 1 464 ? 16.877 -17.576 -15.062 1.00 77.75 464 TYR A CA 1
ATOM 3511 C C . TYR A 1 464 ? 17.966 -17.606 -16.132 1.00 77.75 464 TYR A C 1
ATOM 3513 O O . TYR A 1 464 ? 17.650 -17.709 -17.322 1.00 77.75 464 TYR A O 1
ATOM 3521 N N . LEU A 1 465 ? 19.222 -17.491 -15.714 1.00 76.38 465 LEU A N 1
ATOM 3522 C CA . LEU A 1 465 ? 20.382 -17.590 -16.594 1.00 76.38 465 LEU A CA 1
ATOM 3523 C C . LEU A 1 465 ? 20.771 -19.055 -16.827 1.00 76.38 465 LEU A C 1
ATOM 3525 O O . LEU A 1 465 ? 20.342 -19.958 -16.105 1.00 76.38 465 LEU A O 1
ATOM 3529 N N . SER A 1 466 ? 21.598 -19.301 -17.846 1.00 77.06 466 SER A N 1
ATOM 3530 C CA . SER A 1 466 ? 22.055 -20.648 -18.215 1.00 77.06 466 SER A CA 1
ATOM 3531 C C . SER A 1 466 ? 22.869 -21.352 -17.124 1.00 77.06 466 SER A C 1
ATOM 3533 O O . SER A 1 466 ? 22.914 -22.580 -17.096 1.00 77.06 466 SER A O 1
ATOM 3535 N N . ASP A 1 467 ? 23.474 -20.589 -16.211 1.00 76.25 467 ASP A N 1
ATOM 3536 C CA . ASP A 1 467 ? 24.191 -21.091 -15.033 1.00 76.25 467 ASP A CA 1
ATOM 3537 C C . ASP A 1 467 ? 23.271 -21.405 -13.837 1.00 76.25 467 ASP A C 1
ATOM 3539 O O . ASP A 1 467 ? 23.742 -21.852 -12.792 1.00 76.25 467 ASP A O 1
ATOM 3543 N N . GLY A 1 468 ? 21.960 -21.197 -13.992 1.00 75.12 468 GLY A N 1
ATOM 3544 C CA . GLY A 1 468 ? 20.950 -21.409 -12.963 1.00 75.12 468 GLY A CA 1
ATOM 3545 C C . GLY A 1 468 ? 20.713 -20.206 -12.053 1.00 75.12 468 GLY A C 1
ATOM 3546 O O . GLY A 1 468 ? 19.762 -20.254 -11.278 1.00 75.12 468 GLY A O 1
ATOM 3547 N N . SER A 1 469 ? 21.508 -19.135 -12.147 1.00 75.38 469 SER A N 1
ATOM 3548 C CA . SER A 1 469 ? 21.314 -17.919 -11.350 1.00 75.38 469 SER A CA 1
ATOM 3549 C C . SER A 1 469 ? 20.061 -17.141 -11.768 1.00 75.38 469 SER A C 1
ATOM 3551 O O . SER A 1 469 ? 19.559 -17.268 -12.888 1.00 75.38 469 SER A O 1
ATOM 3553 N N . VAL A 1 470 ? 19.537 -16.328 -10.849 1.00 76.44 470 VAL A N 1
ATOM 3554 C CA . VAL A 1 470 ? 18.364 -15.476 -11.084 1.00 76.44 470 VAL A CA 1
ATOM 3555 C C . VAL A 1 470 ? 18.786 -14.010 -11.066 1.00 76.44 470 VAL A C 1
ATOM 3557 O O . VAL A 1 470 ? 19.428 -13.560 -10.114 1.00 76.44 470 VAL A O 1
ATOM 3560 N N . VAL A 1 471 ? 18.395 -13.264 -12.103 1.00 78.38 471 VAL A N 1
ATOM 3561 C CA . VAL A 1 471 ? 18.698 -11.831 -12.257 1.00 78.38 471 VAL A CA 1
ATOM 3562 C C . VAL A 1 471 ? 17.442 -10.999 -12.523 1.00 78.38 471 VAL A C 1
ATOM 3564 O O . VAL A 1 471 ? 16.527 -11.477 -13.205 1.00 78.38 471 VAL A O 1
ATOM 3567 N N . PRO A 1 472 ? 17.386 -9.745 -12.033 1.00 81.25 472 PRO A N 1
ATOM 3568 C CA . PRO A 1 472 ? 16.349 -8.804 -12.424 1.00 81.25 472 PRO A CA 1
ATOM 3569 C C . PRO A 1 472 ? 16.553 -8.365 -13.877 1.00 81.25 472 PRO A C 1
ATOM 3571 O O . PRO A 1 472 ? 17.668 -8.101 -14.324 1.00 81.25 472 PRO A O 1
ATOM 3574 N N . THR A 1 473 ? 15.465 -8.277 -14.628 1.00 84.38 473 THR A N 1
ATOM 3575 C CA . THR A 1 473 ? 15.484 -7.922 -16.043 1.00 84.38 473 THR A CA 1
ATOM 3576 C C . THR A 1 473 ? 14.228 -7.159 -16.431 1.00 84.38 473 THR A C 1
ATOM 3578 O O . THR A 1 473 ? 13.226 -7.203 -15.725 1.00 84.38 473 THR A O 1
ATOM 3581 N N . VAL A 1 474 ? 14.255 -6.481 -17.572 1.00 86.88 474 VAL A N 1
ATOM 3582 C CA . VAL A 1 474 ? 13.061 -5.890 -18.174 1.00 86.88 474 VAL A CA 1
ATOM 3583 C C . VAL A 1 474 ? 12.608 -6.746 -19.342 1.00 86.88 474 VAL A C 1
ATOM 3585 O O . VAL A 1 474 ? 13.397 -7.048 -20.237 1.00 86.88 474 VAL A O 1
ATOM 3588 N N . GLY A 1 475 ? 11.323 -7.091 -19.361 1.00 78.44 475 GLY A N 1
ATOM 3589 C CA . GLY A 1 475 ? 10.750 -7.880 -20.440 1.00 78.44 475 GLY A CA 1
ATOM 3590 C C . GLY A 1 475 ? 9.234 -7.995 -20.366 1.00 78.44 475 GLY A C 1
ATOM 3591 O O . GLY A 1 475 ? 8.576 -7.424 -19.494 1.00 78.44 475 GLY A O 1
ATOM 3592 N N . ARG A 1 476 ? 8.673 -8.749 -21.315 1.00 75.38 476 ARG A N 1
ATOM 3593 C CA . ARG A 1 476 ? 7.262 -9.146 -21.265 1.00 75.38 476 ARG A CA 1
ATOM 3594 C C . ARG A 1 476 ? 7.081 -10.136 -20.119 1.00 75.38 476 ARG A C 1
ATOM 3596 O O . ARG A 1 476 ? 7.808 -11.126 -20.048 1.00 75.38 476 ARG A O 1
ATOM 3603 N N . ALA A 1 477 ? 6.082 -9.906 -19.280 1.00 65.50 477 ALA A N 1
ATOM 3604 C CA . ALA A 1 477 ? 5.672 -10.883 -18.281 1.00 65.50 477 ALA A CA 1
ATOM 3605 C C . ALA A 1 477 ? 5.208 -12.189 -18.958 1.00 65.50 477 ALA A C 1
ATOM 3607 O O . ALA A 1 477 ? 4.587 -12.157 -20.029 1.00 65.50 477 ALA A O 1
ATOM 3608 N N . ARG A 1 478 ? 5.509 -13.355 -18.369 1.00 60.81 478 ARG A N 1
ATOM 3609 C CA . ARG A 1 478 ? 5.168 -14.644 -18.993 1.00 60.81 478 ARG A CA 1
ATOM 3610 C C . ARG A 1 478 ? 3.646 -14.757 -19.107 1.00 60.81 478 ARG A C 1
ATOM 3612 O O . ARG A 1 478 ? 2.940 -14.789 -18.107 1.00 60.81 478 ARG A O 1
ATOM 3619 N N . THR A 1 479 ? 3.145 -14.833 -20.338 1.00 51.97 479 THR A N 1
ATOM 3620 C CA . THR A 1 479 ? 1.751 -15.191 -20.634 1.00 51.97 479 THR A CA 1
ATOM 3621 C C . THR A 1 479 ? 1.768 -16.624 -21.164 1.00 51.97 479 THR A C 1
ATOM 3623 O O . THR A 1 479 ? 2.450 -16.888 -22.156 1.00 51.97 479 THR A O 1
ATOM 3626 N N . TYR A 1 480 ? 1.113 -17.574 -20.492 1.00 42.44 480 TYR A N 1
ATOM 3627 C CA . TYR A 1 480 ? 1.106 -18.969 -20.946 1.00 42.44 480 TYR A CA 1
ATOM 3628 C C . TYR A 1 480 ? 0.398 -19.092 -22.300 1.00 42.44 480 TYR A C 1
ATOM 3630 O O . TYR A 1 480 ? -0.699 -18.573 -22.493 1.00 42.44 480 TYR A O 1
ATOM 3638 N N . ALA A 1 481 ? 1.025 -19.795 -23.244 1.00 35.81 481 ALA A N 1
ATOM 3639 C CA . ALA A 1 481 ? 0.352 -20.250 -24.451 1.00 35.81 481 ALA A CA 1
ATOM 3640 C C . ALA A 1 481 ? -0.404 -21.539 -24.111 1.00 35.81 481 ALA A C 1
ATOM 3642 O O . ALA A 1 481 ? 0.232 -22.565 -23.885 1.00 35.81 481 ALA A O 1
ATOM 3643 N N . GLY A 1 482 ? -1.736 -21.487 -24.075 1.00 38.09 482 GLY A N 1
ATOM 3644 C CA . GLY A 1 482 ? -2.564 -22.698 -24.076 1.00 38.09 482 GLY A CA 1
ATOM 3645 C C . GLY A 1 482 ? -3.650 -22.798 -23.015 1.00 38.09 482 GLY A C 1
ATOM 3646 O O . GLY A 1 482 ? -4.560 -23.581 -23.234 1.00 38.09 482 GLY A O 1
ATOM 3647 N N . ASP A 1 483 ? -3.636 -21.983 -21.964 1.00 32.75 483 ASP A N 1
ATOM 3648 C CA . ASP A 1 483 ? -4.720 -21.946 -20.984 1.00 32.75 483 ASP A CA 1
ATOM 3649 C C . ASP A 1 483 ? -5.069 -20.488 -20.712 1.00 32.75 483 ASP A C 1
ATOM 3651 O O . ASP A 1 483 ? -4.199 -19.669 -20.405 1.00 32.75 483 ASP A O 1
ATOM 3655 N N . GLU A 1 484 ? -6.346 -20.155 -20.870 1.00 38.03 484 GLU A N 1
ATOM 3656 C CA . GLU A 1 484 ? -6.920 -18.913 -20.379 1.00 38.03 484 GLU A CA 1
ATOM 3657 C C . GLU A 1 484 ? -6.580 -18.799 -18.888 1.00 38.03 484 GLU A C 1
ATOM 3659 O O . GLU A 1 484 ? -7.265 -19.355 -18.028 1.00 38.03 484 GLU A O 1
ATOM 3664 N N . PHE A 1 485 ? -5.526 -18.052 -18.552 1.00 40.16 485 PHE A N 1
ATOM 3665 C CA . PHE A 1 485 ? -5.497 -17.371 -17.269 1.00 40.16 485 PHE A CA 1
ATOM 3666 C C . PHE A 1 485 ? -6.667 -16.407 -17.326 1.00 40.16 485 PHE A C 1
ATOM 3668 O O . PHE A 1 485 ? -6.565 -15.314 -17.881 1.00 40.16 485 PHE A O 1
ATOM 3675 N N . ALA A 1 486 ? -7.812 -16.913 -16.865 1.00 37.34 486 ALA A N 1
ATOM 3676 C CA . ALA A 1 486 ? -9.054 -16.195 -16.743 1.00 37.34 486 ALA A CA 1
ATOM 3677 C C . ALA A 1 486 ? -8.710 -14.828 -16.168 1.00 37.34 486 ALA A C 1
ATOM 3679 O O . ALA A 1 486 ? -8.241 -14.747 -15.031 1.00 37.34 486 ALA A O 1
ATOM 3680 N N . ASN A 1 487 ? -8.886 -13.781 -16.984 1.00 39.75 487 ASN A N 1
ATOM 3681 C CA . ASN A 1 487 ? -8.898 -12.405 -16.516 1.00 39.75 487 ASN A CA 1
ATOM 3682 C C . ASN A 1 487 ? -9.670 -12.425 -15.199 1.00 39.75 487 ASN A C 1
ATOM 3684 O O . ASN A 1 487 ? -10.857 -12.756 -15.203 1.00 39.75 487 ASN A O 1
ATOM 3688 N N . ALA A 1 488 ? -9.009 -12.149 -14.076 1.00 36.31 488 ALA A N 1
ATOM 3689 C CA . ALA A 1 488 ? -9.631 -12.165 -12.757 1.00 36.31 488 ALA A CA 1
ATOM 3690 C C . ALA A 1 488 ? -10.589 -10.970 -12.575 1.00 36.31 488 ALA A C 1
ATOM 3692 O O . ALA A 1 488 ? -10.578 -10.310 -11.544 1.00 36.31 488 ALA A O 1
ATOM 3693 N N . GLY A 1 489 ? -11.375 -10.638 -13.603 1.00 37.34 489 GLY A N 1
ATOM 3694 C CA . GLY A 1 489 ? -12.288 -9.504 -13.628 1.00 37.34 489 GLY A CA 1
ATOM 3695 C C . GLY A 1 489 ? -11.605 -8.139 -13.571 1.00 37.34 489 GLY A C 1
ATOM 3696 O O . GLY A 1 489 ? -12.302 -7.144 -13.440 1.00 37.34 489 GLY A O 1
ATOM 3697 N N . LEU A 1 490 ? -10.274 -8.062 -13.669 1.00 40.97 490 LEU A N 1
ATOM 3698 C CA . LEU A 1 490 ? -9.564 -6.790 -13.759 1.00 40.97 490 LEU A CA 1
ATOM 3699 C C . LEU A 1 490 ? -9.598 -6.322 -15.212 1.00 40.97 490 LEU A C 1
ATOM 3701 O O . LEU A 1 490 ? -8.744 -6.677 -16.023 1.00 40.97 490 LEU A O 1
ATOM 3705 N N . THR A 1 491 ? -10.645 -5.579 -15.555 1.00 43.34 491 THR A N 1
ATOM 3706 C CA . THR A 1 491 ? -10.719 -4.841 -16.813 1.00 43.34 491 THR A CA 1
ATOM 3707 C C . THR A 1 491 ? -9.542 -3.873 -16.862 1.00 43.34 491 THR A C 1
ATOM 3709 O O . THR A 1 491 ? -9.297 -3.166 -15.880 1.00 43.34 491 THR A O 1
ATOM 3712 N N . VAL A 1 492 ? -8.817 -3.837 -17.986 1.00 48.94 492 VAL A N 1
ATOM 3713 C CA . VAL A 1 492 ? -7.882 -2.738 -18.260 1.00 48.94 492 VAL A CA 1
ATOM 3714 C C . VAL A 1 492 ? -8.688 -1.454 -18.126 1.00 48.94 492 VAL A C 1
ATOM 3716 O O . VAL A 1 492 ? -9.672 -1.263 -18.837 1.00 48.94 492 VAL A O 1
ATOM 3719 N N . GLN A 1 493 ? -8.323 -0.627 -17.150 1.00 51.34 493 GLN A N 1
ATOM 3720 C CA . GLN A 1 493 ? -8.957 0.665 -16.942 1.00 51.34 493 GLN A CA 1
ATOM 3721 C C . GLN A 1 493 ? -8.453 1.592 -18.052 1.00 51.34 493 GLN A C 1
ATOM 3723 O O . GLN A 1 493 ? -7.410 2.239 -17.930 1.00 51.34 493 GLN A O 1
ATOM 3728 N N . ASP A 1 494 ? -9.171 1.619 -19.174 1.00 50.00 494 ASP A N 1
ATOM 3729 C CA . ASP A 1 494 ? -8.989 2.652 -20.184 1.00 50.00 494 ASP A CA 1
ATOM 3730 C C . ASP A 1 494 ? -9.401 3.991 -19.570 1.00 50.00 494 ASP A C 1
ATOM 3732 O O . ASP A 1 494 ? -10.571 4.193 -19.267 1.00 50.00 494 ASP A O 1
ATOM 3736 N N . LYS A 1 495 ? -8.428 4.895 -19.384 1.00 53.25 495 LYS A N 1
ATOM 3737 C CA . LYS A 1 495 ? -8.587 6.335 -19.092 1.00 53.25 495 LYS A CA 1
ATOM 3738 C C . LYS A 1 495 ? -9.924 6.718 -18.433 1.00 53.25 495 LYS A C 1
ATOM 3740 O O . LYS A 1 495 ? -10.657 7.550 -18.973 1.00 53.25 495 LYS A O 1
ATOM 3745 N N . ALA A 1 496 ? -10.237 6.189 -17.254 1.00 37.59 496 ALA A N 1
ATOM 3746 C CA . ALA A 1 496 ? -11.356 6.721 -16.494 1.00 37.59 496 ALA A CA 1
ATOM 3747 C C . ALA A 1 496 ? -10.950 8.110 -15.966 1.00 37.59 496 ALA A C 1
ATOM 3749 O O . ALA A 1 496 ? -9.996 8.259 -15.200 1.00 37.59 496 ALA A O 1
ATOM 3750 N N . ASN A 1 497 ? -11.652 9.156 -16.412 1.00 44.41 497 ASN A N 1
ATOM 3751 C CA . ASN A 1 497 ? -11.580 10.513 -15.853 1.00 44.41 497 ASN A CA 1
ATOM 3752 C C . ASN A 1 497 ? -10.234 11.265 -15.999 1.00 44.41 497 ASN A C 1
ATOM 3754 O O . ASN A 1 497 ? -9.894 12.084 -15.149 1.00 44.41 497 ASN A O 1
ATOM 3758 N N . GLY A 1 498 ? -9.467 11.029 -17.074 1.00 46.91 498 GLY A N 1
ATOM 3759 C CA . GLY A 1 498 ? -8.253 11.813 -17.378 1.00 46.91 498 GLY A CA 1
ATOM 3760 C C . GLY A 1 498 ? -7.009 11.451 -16.553 1.00 46.91 498 GLY A C 1
ATOM 3761 O O . GLY A 1 498 ? -6.059 12.231 -16.513 1.00 46.91 498 GLY A O 1
ATOM 3762 N N . LYS A 1 499 ? -7.011 10.279 -15.907 1.00 54.06 499 LYS A N 1
ATOM 3763 C CA . LYS A 1 499 ? -5.935 9.788 -15.032 1.00 54.06 499 LYS A CA 1
ATOM 3764 C C . LYS A 1 499 ? -4.874 8.948 -15.758 1.00 54.06 499 LYS A C 1
ATOM 3766 O O . LYS A 1 499 ? -5.043 8.577 -16.922 1.00 54.06 499 LYS A O 1
ATOM 3771 N N . ALA A 1 500 ? -3.772 8.677 -15.050 1.00 59.56 500 ALA A N 1
ATOM 3772 C CA . ALA A 1 500 ? -2.644 7.874 -15.519 1.00 59.56 500 ALA A CA 1
ATOM 3773 C C . ALA A 1 500 ? -3.060 6.467 -15.978 1.00 59.56 500 ALA A C 1
ATOM 3775 O O . ALA A 1 500 ? -3.984 5.867 -15.434 1.00 59.56 500 ALA A O 1
ATOM 3776 N N . TYR A 1 501 ? -2.366 5.941 -16.989 1.00 63.47 501 TYR A N 1
ATOM 3777 C CA . TYR A 1 501 ? -2.643 4.618 -17.548 1.00 63.47 501 TYR A CA 1
ATOM 3778 C C . TYR A 1 501 ? -2.210 3.521 -16.559 1.00 63.47 501 TYR A C 1
ATOM 3780 O O . TYR A 1 501 ? -1.032 3.437 -16.201 1.00 63.47 501 TYR A O 1
ATOM 3788 N N . VAL A 1 502 ? -3.135 2.653 -16.135 1.00 63.62 502 VAL A N 1
ATOM 3789 C CA . VAL A 1 502 ? -2.872 1.566 -15.173 1.00 63.62 502 VAL A CA 1
ATOM 3790 C C . VAL A 1 502 ? -2.943 0.213 -15.875 1.00 63.62 502 VAL A C 1
ATOM 3792 O O . VAL A 1 502 ? -4.004 -0.205 -16.334 1.00 63.62 502 VAL A O 1
ATOM 3795 N N . THR A 1 503 ? -1.820 -0.509 -15.916 1.00 61.91 503 THR A N 1
ATOM 3796 C CA . THR A 1 503 ? -1.780 -1.880 -16.440 1.00 61.91 503 THR A CA 1
ATOM 3797 C C . THR A 1 503 ? -2.096 -2.855 -15.302 1.00 61.91 503 THR A C 1
ATOM 3799 O O . THR A 1 503 ? -1.229 -3.184 -14.501 1.00 61.91 503 THR A O 1
ATOM 3802 N N . ASN A 1 504 ? -3.339 -3.324 -15.205 1.00 60.28 504 ASN A N 1
ATOM 3803 C CA . ASN A 1 504 ? -3.783 -4.299 -14.192 1.00 60.28 504 ASN A CA 1
ATOM 3804 C C . ASN A 1 504 ? -4.029 -5.705 -14.775 1.00 60.28 504 ASN A C 1
ATOM 3806 O O . ASN A 1 504 ? -4.611 -6.563 -14.107 1.00 60.28 504 ASN A O 1
ATOM 3810 N N . LYS A 1 505 ? -3.579 -5.957 -16.013 1.00 67.06 505 LYS A N 1
ATOM 3811 C CA . LYS A 1 505 ? -3.645 -7.285 -16.628 1.00 67.06 505 LYS A CA 1
ATOM 3812 C C . LYS A 1 505 ? -2.802 -8.260 -15.807 1.00 67.06 505 LYS A C 1
ATOM 3814 O O . LYS A 1 505 ? -1.612 -8.030 -15.597 1.00 67.06 505 LYS A O 1
ATOM 3819 N N . GLN A 1 506 ? -3.416 -9.355 -15.368 1.00 63.69 506 GLN A N 1
ATOM 3820 C CA . GLN A 1 506 ? -2.716 -10.387 -14.612 1.00 63.69 506 GLN A CA 1
ATOM 3821 C C . GLN A 1 506 ? -1.616 -11.017 -15.474 1.00 63.69 506 GLN A C 1
ATOM 3823 O O . GLN A 1 506 ? -1.873 -11.464 -16.594 1.00 63.69 506 GLN A O 1
ATOM 3828 N N . ALA A 1 507 ? -0.394 -11.054 -14.946 1.00 67.19 507 ALA A N 1
ATOM 3829 C CA . ALA A 1 507 ? 0.741 -11.685 -15.598 1.00 67.19 507 ALA A CA 1
ATOM 3830 C C . ALA A 1 507 ? 1.735 -12.236 -14.568 1.00 67.19 507 ALA A C 1
ATOM 3832 O O . ALA A 1 507 ? 1.872 -11.692 -13.470 1.00 67.19 507 ALA A O 1
ATOM 3833 N N . ASP A 1 508 ? 2.451 -13.299 -14.936 1.00 69.81 508 ASP A N 1
ATOM 3834 C CA . ASP A 1 508 ? 3.458 -13.901 -14.068 1.00 69.81 508 ASP A CA 1
ATOM 3835 C C . ASP A 1 508 ? 4.778 -13.140 -14.192 1.00 69.81 508 ASP A C 1
ATOM 3837 O O . ASP A 1 508 ? 5.587 -13.372 -15.095 1.00 69.81 508 ASP A O 1
ATOM 3841 N N . MET A 1 509 ? 4.982 -12.221 -13.250 1.00 74.44 509 MET A N 1
ATOM 3842 C CA . MET A 1 509 ? 6.217 -11.445 -13.093 1.00 74.44 509 MET A CA 1
ATOM 3843 C C . MET A 1 509 ? 7.357 -12.268 -12.473 1.00 74.44 509 MET A C 1
ATOM 3845 O O . MET A 1 509 ? 8.514 -11.861 -12.524 1.00 74.44 509 MET A O 1
ATOM 3849 N N . LEU A 1 510 ? 7.031 -13.411 -11.849 1.00 75.62 510 LEU A N 1
ATOM 3850 C CA . LEU A 1 510 ? 7.938 -14.293 -11.091 1.00 75.62 510 LEU A CA 1
ATOM 3851 C C . LEU A 1 510 ? 8.647 -13.624 -9.892 1.00 75.62 510 LEU A C 1
ATOM 3853 O O . LEU A 1 510 ? 9.367 -14.290 -9.140 1.00 75.62 510 LEU A O 1
ATOM 3857 N N . ILE A 1 511 ? 8.372 -12.343 -9.661 1.00 78.31 511 ILE A N 1
ATOM 3858 C CA . ILE A 1 511 ? 8.929 -11.493 -8.619 1.00 78.31 511 ILE A CA 1
ATOM 3859 C C . ILE A 1 511 ? 7.821 -10.716 -7.911 1.00 78.31 511 ILE A C 1
ATOM 3861 O O . ILE A 1 511 ? 6.811 -10.358 -8.518 1.00 78.31 511 ILE A O 1
ATOM 3865 N N . ARG A 1 512 ? 8.047 -10.418 -6.634 1.00 82.62 512 ARG A N 1
ATOM 3866 C CA . ARG A 1 512 ? 7.355 -9.374 -5.883 1.00 82.62 512 ARG A CA 1
ATOM 3867 C C . ARG A 1 512 ? 8.367 -8.279 -5.562 1.00 82.62 512 ARG A C 1
ATOM 3869 O O . ARG A 1 512 ? 9.344 -8.547 -4.872 1.00 82.62 512 ARG A O 1
ATOM 3876 N N . ILE A 1 513 ? 8.127 -7.066 -6.047 1.00 85.25 513 ILE A N 1
ATOM 3877 C CA . ILE A 1 513 ? 8.904 -5.882 -5.656 1.00 85.25 513 ILE A CA 1
ATOM 3878 C C . ILE A 1 513 ? 8.117 -5.160 -4.563 1.00 85.25 513 ILE A C 1
ATOM 3880 O O . ILE A 1 513 ? 6.890 -5.066 -4.664 1.00 85.25 513 ILE A O 1
ATOM 3884 N N . GLY A 1 514 ? 8.791 -4.698 -3.519 1.00 86.12 514 GLY A N 1
ATOM 3885 C CA . GLY A 1 514 ? 8.256 -3.840 -2.465 1.00 86.12 514 GLY A CA 1
ATOM 3886 C C . GLY A 1 514 ? 9.234 -2.708 -2.173 1.00 86.12 514 GLY A C 1
ATOM 3887 O O . GLY A 1 514 ? 10.330 -2.675 -2.731 1.00 86.12 514 GLY A O 1
ATOM 3888 N N . PHE A 1 515 ? 8.840 -1.773 -1.321 1.00 83.81 515 PHE A N 1
ATOM 3889 C CA . PHE A 1 515 ? 9.803 -0.855 -0.729 1.00 83.81 515 PHE A CA 1
ATOM 3890 C C . PHE A 1 515 ? 10.622 -1.633 0.314 1.00 83.81 515 PHE A C 1
ATOM 3892 O O . PHE A 1 515 ? 10.072 -2.491 1.006 1.00 83.81 515 PHE A O 1
ATOM 3899 N N . ASP A 1 516 ? 11.923 -1.364 0.396 1.00 79.62 516 ASP A N 1
ATOM 3900 C CA . ASP A 1 516 ? 12.795 -1.897 1.450 1.00 79.62 516 ASP A CA 1
ATOM 3901 C C . ASP A 1 516 ? 12.743 -0.939 2.638 1.00 79.62 516 ASP A C 1
ATOM 3903 O O . ASP A 1 516 ? 13.421 0.090 2.673 1.00 79.62 516 ASP A O 1
ATOM 3907 N N . HIS A 1 517 ? 11.848 -1.237 3.569 1.00 70.38 517 HIS A N 1
ATOM 3908 C CA . HIS A 1 517 ? 11.729 -0.494 4.807 1.00 70.38 517 HIS A CA 1
ATOM 3909 C C . HIS A 1 517 ? 11.207 -1.385 5.924 1.00 70.38 517 HIS A C 1
ATOM 3911 O O . HIS A 1 517 ? 10.360 -2.260 5.726 1.00 70.38 517 HIS A O 1
ATOM 3917 N N . ASP A 1 518 ? 11.706 -1.115 7.125 1.00 62.19 518 ASP A N 1
ATOM 3918 C CA . ASP A 1 518 ? 11.286 -1.824 8.316 1.00 62.19 518 ASP A CA 1
ATOM 3919 C C . ASP A 1 518 ? 10.014 -1.209 8.895 1.00 62.19 518 ASP A C 1
ATOM 3921 O O . ASP A 1 518 ? 9.893 -0.007 9.137 1.00 62.19 518 ASP A O 1
ATOM 3925 N N . TYR A 1 519 ? 9.053 -2.082 9.166 1.00 66.38 519 TYR A N 1
ATOM 3926 C CA . TYR A 1 519 ? 7.798 -1.731 9.803 1.00 66.38 519 TYR A CA 1
ATOM 3927 C C . TYR A 1 519 ? 7.869 -1.997 11.300 1.00 66.38 519 TYR A C 1
ATOM 3929 O O . TYR A 1 519 ? 7.555 -3.099 11.757 1.00 66.38 519 TYR A O 1
ATOM 3937 N N . SER A 1 520 ? 8.208 -0.979 12.087 1.00 63.22 520 SER A N 1
ATOM 3938 C CA . SER A 1 520 ? 8.050 -1.070 13.536 1.00 63.22 520 SER A CA 1
ATOM 3939 C C . SER A 1 520 ? 6.629 -0.651 13.929 1.00 63.22 520 SER A C 1
ATOM 3941 O O . SER A 1 520 ? 6.266 0.521 13.983 1.00 63.22 520 SER A O 1
ATOM 3943 N N . TYR A 1 521 ? 5.756 -1.634 14.155 1.00 68.19 521 TYR A N 1
ATOM 3944 C CA . TYR A 1 521 ? 4.520 -1.355 14.882 1.00 68.19 521 TYR A CA 1
ATOM 3945 C C . TYR A 1 521 ? 4.853 -1.159 16.354 1.00 68.19 521 TYR A C 1
ATOM 3947 O O . TYR A 1 521 ? 5.738 -1.822 16.898 1.00 68.19 521 TYR A O 1
ATOM 3955 N N . LEU A 1 522 ? 4.063 -0.329 17.027 1.00 65.31 522 LEU A N 1
ATOM 3956 C CA . LEU A 1 522 ? 3.998 -0.369 18.479 1.00 65.31 522 LEU A CA 1
ATOM 3957 C C . LEU A 1 522 ? 3.475 -1.749 18.907 1.00 65.31 522 LEU A C 1
ATOM 3959 O O . LEU A 1 522 ? 2.273 -2.016 18.862 1.00 65.31 522 LEU A O 1
ATOM 3963 N N . ALA A 1 523 ? 4.395 -2.644 19.269 1.00 61.66 523 ALA A N 1
ATOM 3964 C CA . ALA A 1 523 ? 4.111 -3.988 19.751 1.00 61.66 523 ALA A CA 1
ATOM 3965 C C . ALA A 1 523 ? 3.424 -3.946 21.119 1.00 61.66 523 ALA A C 1
ATOM 3967 O O . ALA A 1 523 ? 4.061 -3.727 22.146 1.00 61.66 523 ALA A O 1
ATOM 3968 N N . ARG A 1 524 ? 2.108 -4.166 21.148 1.00 64.94 524 ARG A N 1
ATOM 3969 C CA . ARG A 1 524 ? 1.354 -4.008 22.390 1.00 64.94 524 ARG A CA 1
ATOM 3970 C C . ARG A 1 524 ? 1.523 -5.204 23.332 1.00 64.94 524 ARG A C 1
ATOM 3972 O O . ARG A 1 524 ? 1.377 -6.349 22.919 1.00 64.94 524 ARG A O 1
ATOM 3979 N N . ALA A 1 525 ? 1.768 -4.941 24.610 1.00 59.03 525 ALA A N 1
ATOM 3980 C CA . ALA A 1 525 ? 1.835 -5.921 25.682 1.00 59.03 525 ALA A CA 1
ATOM 3981 C C . ALA A 1 525 ? 0.646 -5.761 26.638 1.00 59.03 525 ALA A C 1
ATOM 3983 O O . ALA A 1 525 ? 0.262 -4.655 27.016 1.00 59.03 525 ALA A O 1
ATOM 3984 N N . SER A 1 526 ? 0.097 -6.889 27.084 1.00 61.94 526 SER A N 1
ATOM 3985 C CA . SER A 1 526 ? -0.880 -6.917 28.170 1.00 61.94 526 SER A CA 1
ATOM 3986 C C . SER A 1 526 ? -0.162 -7.031 29.512 1.00 61.94 526 SER A C 1
ATOM 3988 O O . SER A 1 526 ? 0.657 -7.932 29.718 1.00 61.94 526 SER A O 1
ATOM 3990 N N . LYS A 1 527 ? -0.494 -6.144 30.453 1.00 71.88 527 LYS A N 1
ATOM 3991 C CA . LYS A 1 527 ? -0.068 -6.247 31.852 1.00 71.88 527 LYS A CA 1
ATOM 3992 C C . LYS A 1 527 ? -1.279 -6.361 32.747 1.00 71.88 527 LYS A C 1
ATOM 3994 O O . LYS A 1 527 ? -2.252 -5.641 32.558 1.00 71.88 527 LYS A O 1
ATOM 3999 N N . VAL A 1 528 ? -1.222 -7.308 33.676 1.00 75.69 528 VAL A N 1
ATOM 4000 C CA . VAL A 1 528 ? -2.237 -7.456 34.721 1.00 75.69 528 VAL A CA 1
ATOM 4001 C C . VAL A 1 528 ? -2.159 -6.279 35.680 1.00 75.69 528 VAL A C 1
ATOM 4003 O O . VAL A 1 528 ? -1.102 -5.652 35.810 1.00 75.69 528 VAL A O 1
ATOM 4006 N N . ASP A 1 529 ? -3.261 -6.018 36.364 1.00 82.94 529 ASP A N 1
ATOM 4007 C CA . ASP A 1 529 ? -3.333 -4.996 37.395 1.00 82.94 529 ASP A CA 1
ATOM 4008 C C . ASP A 1 529 ? -2.208 -5.155 38.420 1.00 82.94 529 ASP A C 1
ATOM 4010 O O . ASP A 1 529 ? -1.929 -6.255 38.907 1.00 82.94 529 ASP A O 1
ATOM 4014 N N . GLY A 1 530 ? -1.534 -4.052 38.739 1.00 86.94 530 GLY A N 1
ATOM 4015 C CA . GLY A 1 530 ? -0.422 -4.084 39.677 1.00 86.94 530 GLY A CA 1
ATOM 4016 C C . GLY A 1 530 ? 0.421 -2.819 39.695 1.00 86.94 530 GLY A C 1
ATOM 4017 O O . GLY A 1 530 ? 0.161 -1.851 38.983 1.00 86.94 530 GLY A O 1
ATOM 4018 N N . THR A 1 531 ? 1.456 -2.848 40.527 1.00 89.25 531 THR A N 1
ATOM 4019 C CA . THR A 1 531 ? 2.438 -1.769 40.643 1.00 89.25 531 THR A CA 1
ATOM 4020 C C . THR A 1 531 ? 3.711 -2.159 39.912 1.00 89.25 531 THR A C 1
ATOM 4022 O O . THR A 1 531 ? 4.265 -3.232 40.154 1.00 89.25 531 THR A O 1
ATOM 4025 N N . TYR A 1 532 ? 4.191 -1.272 39.049 1.00 89.31 532 TYR A N 1
ATOM 4026 C CA . TYR A 1 532 ? 5.332 -1.510 38.179 1.00 89.31 532 TYR A CA 1
ATOM 4027 C C . TYR A 1 532 ? 6.317 -0.344 38.215 1.00 89.31 532 TYR A C 1
ATOM 4029 O O . TYR A 1 532 ? 5.971 0.792 38.539 1.00 89.31 532 TYR A O 1
ATOM 4037 N N . PHE A 1 533 ? 7.549 -0.639 37.815 1.00 89.31 533 PHE A N 1
ATOM 4038 C CA . PHE A 1 533 ? 8.497 0.366 37.363 1.00 89.31 533 PHE A CA 1
ATOM 4039 C C . PHE A 1 533 ? 8.409 0.470 35.843 1.00 89.31 533 PHE A C 1
ATOM 4041 O O . PHE A 1 533 ? 8.395 -0.556 35.159 1.00 89.31 533 PHE A O 1
ATOM 4048 N N . VAL A 1 534 ? 8.376 1.691 35.316 1.00 84.38 534 VAL A N 1
ATOM 4049 C CA . VAL A 1 534 ? 8.391 1.932 33.870 1.00 84.38 534 VAL A CA 1
ATOM 4050 C C . VAL A 1 534 ? 9.804 2.330 33.478 1.00 84.38 534 VAL A C 1
ATOM 4052 O O . VAL A 1 534 ? 10.358 3.264 34.057 1.00 84.38 534 VAL A O 1
ATOM 4055 N N . ARG A 1 535 ? 10.397 1.596 32.532 1.00 84.44 535 ARG A N 1
ATOM 4056 C CA . ARG A 1 535 ? 11.763 1.822 32.053 1.00 84.44 535 ARG A CA 1
ATOM 4057 C C . ARG A 1 535 ? 11.748 2.166 30.570 1.00 84.44 535 ARG A C 1
ATOM 4059 O O . ARG A 1 535 ? 10.999 1.555 29.817 1.00 84.44 535 ARG A O 1
ATOM 4066 N N . LEU A 1 536 ? 12.583 3.120 30.178 1.00 78.06 536 LEU A N 1
ATOM 4067 C CA . LEU A 1 536 ? 12.840 3.483 28.794 1.00 78.06 536 LEU A CA 1
ATOM 4068 C C . LEU A 1 536 ? 13.637 2.364 28.122 1.00 78.06 536 LEU A C 1
ATOM 4070 O O . LEU A 1 536 ? 14.673 1.960 28.649 1.00 78.06 536 LEU A O 1
ATOM 4074 N N . SER A 1 537 ? 13.173 1.904 26.962 1.00 74.31 537 SER A N 1
ATOM 4075 C CA . SER A 1 537 ? 13.976 1.098 26.046 1.00 74.31 537 SER A CA 1
ATOM 4076 C C . SER A 1 537 ? 14.320 1.941 24.823 1.00 74.31 537 SER A C 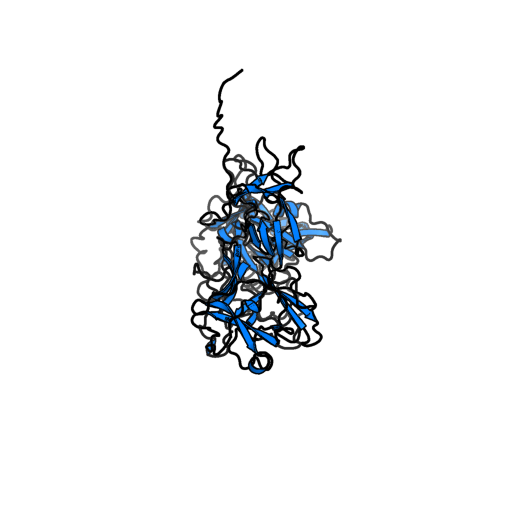1
ATOM 4078 O O . SER A 1 537 ? 13.429 2.475 24.165 1.00 74.31 537 SER A O 1
ATOM 4080 N N . THR A 1 538 ? 15.608 2.135 24.547 1.00 68.75 538 THR A N 1
ATOM 4081 C CA . THR A 1 538 ? 16.064 2.942 23.409 1.00 68.75 538 THR A CA 1
ATOM 4082 C C . THR A 1 538 ? 17.449 2.509 22.942 1.00 68.75 538 THR A C 1
ATOM 4084 O O . THR A 1 538 ? 18.256 1.997 23.706 1.00 68.75 538 THR A O 1
ATOM 4087 N N . THR A 1 539 ? 17.766 2.752 21.674 1.00 66.44 539 THR A N 1
ATOM 4088 C CA . THR A 1 539 ? 19.116 2.554 21.123 1.00 66.44 539 THR A CA 1
ATOM 4089 C C . THR A 1 539 ? 20.029 3.765 21.339 1.00 66.44 539 THR A C 1
ATOM 4091 O O . THR A 1 539 ? 21.195 3.744 20.940 1.00 66.44 539 THR A O 1
ATOM 4094 N N . LYS A 1 540 ? 19.525 4.835 21.973 1.00 64.94 540 LYS A N 1
ATOM 4095 C CA . LYS A 1 540 ? 20.287 6.057 22.231 1.00 64.94 540 LYS A CA 1
ATOM 4096 C C . LYS A 1 540 ? 21.454 5.790 23.188 1.00 64.94 540 LYS A C 1
ATOM 4098 O O . LYS A 1 540 ? 21.261 5.401 24.339 1.00 64.94 540 LYS A O 1
ATOM 4103 N N . ALA A 1 541 ? 22.673 6.044 22.710 1.00 62.66 541 ALA A N 1
ATOM 4104 C CA . ALA A 1 541 ? 23.886 5.914 23.509 1.00 62.66 541 ALA A CA 1
ATOM 4105 C C . ALA A 1 541 ? 23.934 6.966 24.628 1.00 62.66 541 ALA A C 1
ATOM 4107 O O . ALA A 1 541 ? 23.584 8.127 24.418 1.00 62.66 541 ALA A O 1
ATOM 4108 N N . ALA A 1 542 ? 24.413 6.566 25.806 1.00 65.19 542 ALA A N 1
ATOM 4109 C CA . ALA A 1 542 ? 24.550 7.468 26.940 1.00 65.19 542 ALA A CA 1
ATOM 4110 C C . ALA A 1 542 ? 25.596 8.562 26.673 1.00 65.19 542 ALA A C 1
ATOM 4112 O O . ALA A 1 542 ? 26.749 8.269 26.353 1.00 65.19 542 ALA A O 1
ATOM 4113 N N . SER A 1 543 ? 25.199 9.824 26.848 1.00 67.62 543 SER A N 1
ATOM 4114 C CA . SER A 1 543 ? 26.100 10.980 26.865 1.00 67.62 543 SER A CA 1
ATOM 4115 C C . SER A 1 543 ? 26.251 11.527 28.295 1.00 67.62 543 SER A C 1
ATOM 4117 O O . SER A 1 543 ? 25.424 11.256 29.169 1.00 67.62 543 SER A O 1
ATOM 4119 N N . GLN A 1 544 ? 27.341 12.249 28.594 1.00 57.81 544 GLN A N 1
ATOM 4120 C CA . GLN A 1 544 ? 27.575 12.752 29.957 1.00 57.81 544 GLN A CA 1
ATOM 4121 C C . GLN A 1 544 ? 26.461 13.712 30.399 1.00 57.81 544 GLN A C 1
ATOM 4123 O O . GLN A 1 544 ? 26.241 14.745 29.774 1.00 57.81 544 GLN A O 1
ATOM 4128 N N . GLY A 1 545 ? 25.810 13.389 31.520 1.00 63.12 545 GLY A N 1
ATOM 4129 C CA . GLY A 1 545 ? 24.741 14.200 32.111 1.00 63.12 545 GLY A CA 1
ATOM 4130 C C . GLY A 1 545 ? 23.346 13.940 31.535 1.00 63.12 545 GLY A C 1
ATOM 4131 O O . GLY A 1 545 ? 22.381 14.544 32.001 1.00 63.12 545 GLY A O 1
ATOM 4132 N N . GLU A 1 546 ? 23.212 13.036 30.563 1.00 69.88 546 GLU A N 1
ATOM 4133 C CA . GLU A 1 546 ? 21.925 12.687 29.975 1.00 69.88 546 GLU A CA 1
ATOM 4134 C C . GLU A 1 546 ? 21.238 11.561 30.754 1.00 69.88 546 GLU A C 1
ATOM 4136 O O . GLU A 1 546 ? 21.750 10.450 30.858 1.00 69.88 546 GLU A O 1
ATOM 4141 N N . LYS A 1 547 ? 20.044 11.849 31.287 1.00 73.75 547 LYS A N 1
ATOM 4142 C CA . LYS A 1 547 ? 19.216 10.859 31.994 1.00 73.75 547 LYS A CA 1
ATOM 4143 C C . LYS A 1 547 ? 18.255 10.097 31.078 1.00 73.75 547 LYS A C 1
ATOM 4145 O O . LYS A 1 547 ? 17.676 9.107 31.509 1.00 73.75 547 LYS A O 1
ATOM 4150 N N . ARG A 1 548 ? 18.091 10.520 29.819 1.00 76.06 548 ARG A N 1
ATOM 4151 C CA . ARG A 1 548 ? 17.272 9.839 28.800 1.00 76.06 548 ARG A CA 1
ATOM 4152 C C . ARG A 1 548 ? 18.131 8.827 28.034 1.00 76.06 548 ARG A C 1
ATOM 4154 O O . ARG A 1 548 ? 18.574 9.097 26.921 1.00 76.06 548 ARG A O 1
ATOM 4161 N N . VAL A 1 549 ? 18.398 7.689 28.667 1.00 75.50 549 VAL A N 1
ATOM 4162 C CA . VAL A 1 549 ? 19.227 6.598 28.132 1.00 75.50 549 VAL A CA 1
ATOM 4163 C C . VAL A 1 549 ? 18.527 5.259 28.338 1.00 75.50 549 VAL A C 1
ATOM 4165 O O . VAL A 1 549 ? 17.577 5.163 29.120 1.00 75.50 549 VAL A O 1
ATOM 4168 N N . ASP A 1 550 ? 18.982 4.226 27.633 1.00 81.00 550 ASP A N 1
ATOM 4169 C CA . ASP A 1 550 ? 18.413 2.887 27.771 1.00 81.00 550 ASP A CA 1
ATOM 4170 C C . ASP A 1 550 ? 18.422 2.412 29.231 1.00 81.00 550 ASP A C 1
ATOM 4172 O O . ASP A 1 550 ? 19.421 2.513 29.950 1.00 81.00 550 ASP A O 1
ATOM 4176 N N . GLY A 1 551 ? 17.277 1.913 29.686 1.00 81.38 551 GLY A N 1
ATOM 4177 C CA . GLY A 1 551 ? 17.086 1.407 31.034 1.00 81.38 551 GLY A CA 1
ATOM 4178 C C . GLY A 1 551 ? 16.762 2.453 32.103 1.00 81.38 551 GLY A C 1
ATOM 4179 O O . GLY A 1 551 ? 16.523 2.026 33.242 1.00 81.38 551 GLY A O 1
ATOM 4180 N N . SER A 1 552 ? 16.717 3.751 31.775 1.00 85.69 552 SER A N 1
ATOM 4181 C CA . SER A 1 552 ? 16.255 4.815 32.680 1.00 85.69 552 SER A CA 1
ATOM 4182 C C . SER A 1 552 ? 14.804 4.617 33.100 1.00 85.69 552 SER A C 1
ATOM 4184 O O . SER A 1 552 ? 13.991 4.113 32.335 1.00 85.69 552 SER A O 1
ATOM 4186 N N . TYR A 1 553 ? 14.456 5.032 34.309 1.00 86.56 553 TYR A N 1
ATOM 4187 C CA . TYR A 1 553 ? 13.106 4.948 34.854 1.00 86.56 553 TYR A CA 1
ATOM 4188 C C . TYR A 1 553 ? 12.319 6.220 34.557 1.00 86.56 553 TYR A C 1
ATOM 4190 O O . TYR A 1 553 ? 12.868 7.316 34.638 1.00 86.56 553 TYR A O 1
ATOM 4198 N N . ILE A 1 554 ? 11.025 6.081 34.278 1.00 85.69 554 ILE A N 1
ATOM 4199 C CA . ILE A 1 554 ? 10.094 7.212 34.325 1.00 85.69 554 ILE A CA 1
ATOM 4200 C C . ILE A 1 554 ? 9.699 7.417 35.784 1.00 85.69 554 ILE A C 1
ATOM 4202 O O . ILE A 1 554 ? 9.238 6.484 36.446 1.00 85.69 554 ILE A O 1
ATOM 4206 N N . VAL A 1 555 ? 9.876 8.631 36.287 1.00 84.75 555 VAL A N 1
ATOM 4207 C CA . VAL A 1 555 ? 9.582 9.004 37.675 1.00 84.75 555 VAL A CA 1
ATOM 4208 C C . VAL A 1 555 ? 8.840 10.343 37.710 1.00 84.75 555 VAL A C 1
ATOM 4210 O O . VAL A 1 555 ? 8.854 11.081 36.724 1.00 84.75 555 VAL A O 1
ATOM 4213 N N . SER A 1 556 ? 8.180 10.648 38.828 1.00 82.75 556 SER A N 1
ATOM 4214 C CA . SER A 1 556 ? 7.486 11.922 39.050 1.00 82.75 556 SER A CA 1
ATOM 4215 C C . SER A 1 556 ? 8.207 12.775 40.098 1.00 82.75 556 SER A C 1
ATOM 4217 O O . SER A 1 556 ? 8.678 12.239 41.098 1.00 82.75 556 SER A O 1
ATOM 4219 N N . ASP A 1 557 ? 8.271 14.096 39.916 1.00 79.31 557 ASP A N 1
ATOM 4220 C CA . ASP A 1 557 ? 8.815 15.013 40.936 1.00 79.31 557 ASP A CA 1
ATOM 4221 C C . ASP A 1 557 ? 7.714 15.369 41.932 1.00 79.31 557 ASP A C 1
ATOM 4223 O O . ASP A 1 557 ? 6.536 15.060 41.745 1.00 79.31 557 ASP A O 1
ATOM 4227 N N . PHE A 1 558 ? 8.104 16.098 42.976 1.00 75.56 558 PHE A N 1
ATOM 4228 C CA . PHE A 1 558 ? 7.196 16.673 43.963 1.00 75.56 558 PHE A CA 1
ATOM 4229 C C . PHE A 1 558 ? 6.159 17.649 43.384 1.00 75.56 558 PHE A C 1
ATOM 4231 O O . PHE A 1 558 ? 5.205 17.986 44.082 1.00 75.56 558 PHE A O 1
ATOM 4238 N N . ALA A 1 559 ? 6.344 18.135 42.153 1.00 71.94 559 ALA A N 1
ATOM 4239 C CA . ALA A 1 559 ? 5.374 18.969 41.450 1.00 71.94 559 ALA A CA 1
ATOM 4240 C C . ALA A 1 559 ? 4.439 18.146 40.539 1.00 71.94 559 ALA A C 1
ATOM 4242 O O . ALA A 1 559 ? 3.543 18.719 39.922 1.00 71.94 559 ALA A O 1
ATOM 4243 N N . GLY A 1 560 ? 4.608 16.820 40.473 1.00 66.56 560 GLY A N 1
ATOM 4244 C CA . GLY A 1 560 ? 3.821 15.934 39.618 1.00 66.56 560 GLY A CA 1
ATOM 4245 C C . GLY A 1 560 ? 4.271 15.914 38.152 1.00 66.56 560 GLY A C 1
ATOM 4246 O O . GLY A 1 560 ? 3.549 15.391 37.301 1.00 66.56 560 GLY A O 1
ATOM 4247 N N . HIS A 1 561 ? 5.432 16.482 37.821 1.00 74.38 561 HIS A N 1
ATOM 4248 C CA . HIS A 1 561 ? 6.003 16.395 36.481 1.00 74.38 561 HIS A CA 1
ATOM 4249 C C . HIS A 1 561 ? 6.769 15.092 36.299 1.00 74.38 561 HIS A C 1
ATOM 4251 O O . HIS A 1 561 ? 7.468 14.630 37.198 1.00 74.38 561 HIS A O 1
ATOM 4257 N N . MET A 1 562 ? 6.686 14.536 35.095 1.00 77.56 562 MET A N 1
ATOM 4258 C CA . MET A 1 562 ? 7.396 13.317 34.733 1.00 77.56 562 MET A CA 1
ATOM 4259 C C . MET A 1 562 ? 8.772 13.617 34.129 1.00 77.56 562 MET A C 1
ATOM 4261 O O . MET A 1 562 ? 8.916 14.572 33.364 1.00 77.56 562 MET A O 1
ATOM 4265 N N . TYR A 1 563 ? 9.762 12.777 34.430 1.00 80.00 563 TYR A N 1
ATOM 4266 C CA . TYR A 1 563 ? 11.102 12.812 33.831 1.00 80.00 563 TYR A CA 1
ATOM 4267 C C . TYR A 1 563 ? 11.772 11.437 33.859 1.00 80.00 563 TYR A C 1
ATOM 4269 O O . TYR A 1 563 ? 11.325 10.511 34.538 1.00 80.00 563 TYR A O 1
ATOM 4277 N N . TYR A 1 564 ? 12.871 11.329 33.112 1.00 84.31 564 TYR A N 1
ATOM 4278 C CA . TYR A 1 564 ? 13.763 10.177 33.141 1.00 84.31 564 TYR A CA 1
ATOM 4279 C C . TYR A 1 564 ? 14.776 10.284 34.274 1.00 84.31 564 TYR A C 1
ATOM 4281 O O . TYR A 1 564 ? 15.411 11.329 34.446 1.00 84.31 564 TYR A O 1
ATOM 4289 N N . ASP A 1 565 ? 14.974 9.186 35.002 1.00 83.69 565 ASP A N 1
ATOM 4290 C CA . ASP A 1 565 ? 16.013 9.083 36.018 1.00 83.69 565 ASP A CA 1
ATOM 4291 C C . ASP A 1 565 ? 16.745 7.740 35.999 1.00 83.69 565 ASP A C 1
ATOM 4293 O O . ASP A 1 565 ? 16.186 6.694 35.665 1.00 83.69 565 ASP A O 1
ATOM 4297 N N . VAL A 1 566 ? 18.017 7.769 36.378 1.00 83.50 566 VAL A N 1
ATOM 4298 C CA . VAL A 1 566 ? 18.852 6.579 36.535 1.00 83.50 566 VAL A CA 1
ATOM 4299 C C . VAL A 1 566 ? 18.966 6.296 38.026 1.00 83.50 566 VAL A C 1
ATOM 4301 O O . VAL A 1 566 ? 19.190 7.199 38.825 1.00 83.50 566 VAL A O 1
ATOM 4304 N N . LYS A 1 567 ? 18.787 5.032 38.416 1.00 82.31 567 LYS A N 1
ATOM 4305 C CA . 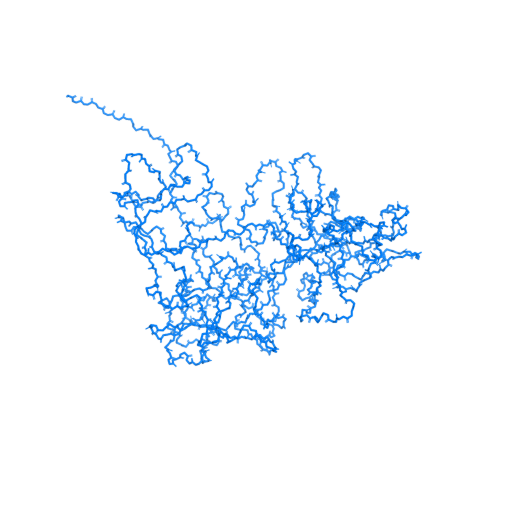LYS A 1 567 ? 18.892 4.622 39.817 1.00 82.31 567 LYS A CA 1
ATOM 4306 C C . LYS A 1 567 ? 20.350 4.713 40.279 1.00 82.31 567 LYS A C 1
ATOM 4308 O O . LYS A 1 567 ? 21.182 3.940 39.808 1.00 82.31 567 LYS A O 1
ATOM 4313 N N . GLU A 1 568 ? 20.626 5.601 41.229 1.00 81.00 568 GLU A N 1
ATOM 4314 C CA . GLU A 1 568 ? 21.935 5.704 41.888 1.00 81.00 568 GLU A CA 1
ATOM 4315 C C . GLU A 1 568 ? 22.102 4.623 42.975 1.00 81.00 568 GLU A C 1
ATOM 4317 O O . GLU A 1 568 ? 21.115 4.093 43.496 1.00 81.00 568 GLU A O 1
ATOM 4322 N N . ASN A 1 569 ? 23.346 4.291 43.342 1.00 79.31 569 ASN A N 1
ATOM 4323 C CA . ASN A 1 569 ? 23.658 3.184 44.266 1.00 79.31 569 ASN A CA 1
ATOM 4324 C C . ASN A 1 569 ? 22.968 3.308 45.636 1.00 79.31 569 ASN A C 1
ATOM 4326 O O . ASN A 1 569 ? 22.611 2.300 46.245 1.00 79.31 569 ASN A O 1
ATOM 4330 N N . GLU A 1 570 ? 22.781 4.532 46.126 1.00 83.81 570 GLU A N 1
ATOM 4331 C CA . GLU A 1 570 ? 22.180 4.819 47.429 1.00 83.81 570 GLU A CA 1
ATOM 4332 C C . GLU A 1 570 ? 20.643 4.896 47.390 1.00 83.81 570 GLU A C 1
ATOM 4334 O O . GLU A 1 570 ? 20.007 5.035 48.437 1.00 83.81 570 GLU A O 1
ATOM 4339 N N . GLN A 1 571 ? 20.025 4.819 46.208 1.00 83.50 571 GLN A N 1
ATOM 4340 C CA . GLN A 1 571 ? 18.576 4.915 46.049 1.00 83.50 571 GLN A CA 1
ATOM 4341 C C . GLN A 1 571 ? 17.927 3.532 45.986 1.00 83.50 571 GLN A C 1
ATOM 4343 O O . GLN A 1 571 ? 18.395 2.630 45.295 1.00 83.50 571 GLN A O 1
ATOM 4348 N N . ASP A 1 572 ? 16.779 3.373 46.646 1.00 86.06 572 ASP A N 1
ATOM 4349 C CA . ASP A 1 572 ? 15.922 2.197 46.490 1.00 86.06 572 ASP A CA 1
ATOM 4350 C C . ASP A 1 572 ? 14.508 2.601 46.070 1.00 86.06 572 ASP A C 1
ATOM 4352 O O . ASP A 1 572 ? 13.684 3.017 46.884 1.00 86.06 572 ASP A O 1
ATOM 4356 N N . PHE A 1 573 ? 14.224 2.443 44.777 1.00 88.38 573 PHE A N 1
ATOM 4357 C CA . PHE A 1 573 ? 12.940 2.794 44.168 1.00 88.38 573 PHE A CA 1
ATOM 4358 C C . PHE A 1 573 ? 11.761 1.972 44.725 1.00 88.38 573 PHE A C 1
ATOM 4360 O O . PHE A 1 573 ? 10.611 2.405 44.650 1.00 88.38 573 PHE A O 1
ATOM 4367 N N . ASN A 1 574 ? 12.007 0.833 45.389 1.00 86.88 574 ASN A N 1
ATOM 4368 C CA . ASN A 1 574 ? 10.948 0.088 46.087 1.00 86.88 574 ASN A CA 1
ATOM 4369 C C . ASN A 1 574 ? 10.310 0.886 47.237 1.00 86.88 574 ASN A C 1
ATOM 4371 O O . ASN A 1 574 ? 9.143 0.664 47.567 1.00 86.88 574 ASN A O 1
ATOM 4375 N N . HIS A 1 575 ? 11.042 1.843 47.810 1.00 87.00 575 HIS A N 1
ATOM 4376 C CA . HIS A 1 575 ? 10.576 2.703 48.898 1.00 87.00 575 HIS A CA 1
ATOM 4377 C C . HIS A 1 575 ? 10.201 4.120 48.438 1.00 87.00 575 HIS A C 1
ATOM 4379 O O . HIS A 1 575 ? 9.970 4.986 49.278 1.00 87.00 575 HIS A O 1
ATOM 4385 N N . MET A 1 576 ? 10.132 4.367 47.125 1.00 88.38 576 MET A N 1
ATOM 4386 C CA . MET A 1 576 ? 9.862 5.689 46.550 1.00 88.38 576 MET A CA 1
ATOM 4387 C C . MET A 1 576 ? 8.605 5.634 45.665 1.00 88.38 576 MET A C 1
ATOM 4389 O O . MET A 1 576 ? 8.720 5.313 44.478 1.00 88.38 576 MET A O 1
ATOM 4393 N N . PRO A 1 577 ? 7.403 5.917 46.208 1.00 87.75 577 PRO A N 1
ATOM 4394 C CA . PRO A 1 577 ? 6.142 5.854 45.463 1.00 87.75 577 PRO A CA 1
ATOM 4395 C C . PRO A 1 577 ? 6.126 6.704 44.182 1.00 87.75 577 PRO A C 1
ATOM 4397 O O . PRO A 1 577 ? 5.607 6.238 43.174 1.00 87.75 577 PRO A O 1
ATOM 4400 N N . ALA A 1 578 ? 6.797 7.859 44.165 1.00 85.38 578 ALA A N 1
ATOM 4401 C CA . ALA A 1 578 ? 7.028 8.687 42.979 1.00 85.38 578 ALA A CA 1
ATOM 4402 C C . ALA A 1 578 ? 7.669 7.961 41.778 1.00 85.38 578 ALA A C 1
ATOM 4404 O O . ALA A 1 578 ? 7.520 8.400 40.637 1.00 85.38 578 ALA A O 1
ATOM 4405 N N . THR A 1 579 ? 8.379 6.854 42.012 1.00 87.50 579 THR A N 1
ATOM 4406 C CA . THR A 1 579 ? 9.018 6.034 40.963 1.00 87.50 579 THR A CA 1
ATOM 4407 C C . THR A 1 579 ? 8.154 4.847 40.523 1.00 87.50 579 THR A C 1
ATOM 4409 O O . THR A 1 579 ? 8.523 4.104 39.613 1.00 87.50 579 THR A O 1
ATOM 4412 N N . GLN A 1 580 ? 7.006 4.650 41.175 1.00 90.19 580 GLN A N 1
ATOM 4413 C CA . GLN A 1 580 ? 6.132 3.498 41.004 1.00 90.19 580 GLN A CA 1
ATOM 4414 C C . GLN A 1 580 ? 4.841 3.895 40.302 1.00 90.19 580 GLN A C 1
ATOM 4416 O O . GLN A 1 580 ? 4.218 4.912 40.606 1.00 90.19 580 GLN A O 1
ATOM 4421 N N . TRP A 1 581 ? 4.404 3.028 39.400 1.00 87.62 581 TRP A N 1
ATOM 4422 C CA . TRP A 1 581 ? 3.255 3.261 38.545 1.00 87.62 581 TRP A CA 1
ATOM 4423 C C . TRP A 1 581 ? 2.226 2.164 38.760 1.00 87.62 581 TRP A C 1
ATOM 4425 O O . TRP A 1 581 ? 2.526 0.977 38.630 1.00 87.62 581 TRP A O 1
ATOM 4435 N N . VAL A 1 582 ? 1.009 2.563 39.106 1.00 88.06 582 VAL A N 1
ATOM 4436 C CA . VAL A 1 582 ? -0.141 1.671 39.204 1.00 88.06 582 VAL A CA 1
ATOM 4437 C C . VAL A 1 582 ? -0.712 1.500 37.805 1.00 88.06 582 VAL A C 1
ATOM 4439 O O . VAL A 1 582 ? -1.159 2.468 37.194 1.00 88.06 582 VAL A O 1
ATOM 4442 N N . VAL A 1 583 ? -0.688 0.269 37.309 1.00 85.06 583 VAL A N 1
ATOM 4443 C CA . VAL A 1 583 ? -1.258 -0.140 36.026 1.00 85.06 583 VAL A CA 1
ATOM 4444 C C . VAL A 1 583 ? -2.593 -0.822 36.309 1.00 85.06 583 VAL A C 1
ATOM 4446 O O . VAL A 1 583 ? -2.644 -1.745 37.124 1.00 85.06 583 VAL A O 1
ATOM 4449 N N . LYS A 1 584 ? -3.659 -0.370 35.647 1.00 80.25 584 LYS A N 1
ATOM 4450 C CA . LYS A 1 584 ? -4.997 -0.979 35.694 1.00 80.25 584 LYS A CA 1
ATOM 4451 C C . LYS A 1 584 ? -5.497 -1.257 34.288 1.00 80.25 584 LYS A C 1
ATOM 4453 O O . LYS A 1 584 ? -5.427 -0.358 33.449 1.00 80.25 584 LYS A O 1
ATOM 4458 N N . GLN A 1 585 ? -6.000 -2.455 34.022 1.00 76.75 585 GLN A N 1
ATOM 4459 C CA . GLN A 1 585 ? -6.698 -2.752 32.774 1.00 76.75 585 GLN A CA 1
ATOM 4460 C C . GLN A 1 585 ? -8.005 -1.956 32.705 1.00 76.75 585 GLN A C 1
ATOM 4462 O O . GLN A 1 585 ? -8.648 -1.695 33.719 1.00 76.75 585 GLN A O 1
ATOM 4467 N N . LEU A 1 586 ? -8.358 -1.511 31.502 1.00 71.44 586 LEU A N 1
ATOM 4468 C CA . LEU A 1 586 ? -9.605 -0.804 31.231 1.00 71.44 586 LEU A CA 1
ATOM 4469 C C . LEU A 1 586 ? -10.530 -1.700 30.402 1.00 71.44 586 LEU A C 1
ATOM 4471 O O . LEU A 1 586 ? -10.083 -2.290 29.415 1.00 71.44 586 LEU A O 1
ATOM 4475 N N . GLY A 1 587 ? -11.798 -1.784 30.808 1.00 62.38 587 GLY A N 1
ATOM 4476 C CA . GLY A 1 587 ? -12.899 -2.389 30.048 1.00 62.38 587 GLY A CA 1
ATOM 4477 C C . GLY A 1 587 ? -12.967 -3.922 30.035 1.00 62.38 587 GLY A C 1
ATOM 4478 O O . GLY A 1 587 ? -14.009 -4.460 29.682 1.00 62.38 587 GLY A O 1
ATOM 4479 N N . CYS A 1 588 ? -11.901 -4.643 30.418 1.00 64.19 588 CYS A N 1
ATOM 4480 C CA . CYS A 1 588 ? -11.788 -6.102 30.226 1.00 64.19 588 CYS A CA 1
ATOM 4481 C C . CYS A 1 588 ? -11.666 -6.911 31.523 1.00 64.19 588 CYS A C 1
ATOM 4483 O O . CYS A 1 588 ? -10.776 -7.761 31.656 1.00 64.19 588 CYS A O 1
ATOM 4485 N N . ASP A 1 589 ? -12.564 -6.666 32.473 1.00 53.47 589 ASP A N 1
ATOM 4486 C CA . ASP A 1 589 ? -12.660 -7.479 33.682 1.00 53.47 589 ASP A CA 1
ATOM 4487 C C . ASP A 1 589 ? -13.243 -8.863 33.326 1.00 53.47 589 ASP A C 1
ATOM 4489 O O . ASP A 1 589 ? -14.357 -8.960 32.827 1.00 53.47 589 ASP A O 1
ATOM 4493 N N . ASN A 1 590 ? -12.499 -9.943 33.609 1.00 53.06 590 ASN A N 1
ATOM 4494 C CA . ASN A 1 590 ? -12.864 -11.357 33.370 1.00 53.06 590 ASN A CA 1
ATOM 4495 C C . ASN A 1 590 ? -12.762 -11.880 31.923 1.00 53.06 590 ASN A C 1
ATOM 4497 O O . ASN A 1 590 ? -13.722 -12.418 31.372 1.00 53.06 590 ASN A O 1
ATOM 4501 N N . ARG A 1 591 ? -11.546 -11.863 31.356 1.00 56.38 591 ARG A N 1
ATOM 4502 C CA . ARG A 1 591 ? -11.231 -12.588 30.110 1.00 56.38 591 ARG A CA 1
ATOM 4503 C C . ARG A 1 591 ? -11.537 -14.078 30.234 1.00 56.38 591 ARG A C 1
ATOM 4505 O O . ARG A 1 591 ? -10.775 -14.824 30.854 1.00 56.38 591 ARG A O 1
ATOM 4512 N N . THR A 1 592 ? -12.637 -14.519 29.653 1.00 51.78 592 THR A N 1
ATOM 4513 C CA . THR A 1 592 ? -13.045 -15.929 29.680 1.00 51.78 592 THR A CA 1
ATOM 4514 C C . THR A 1 592 ? -13.505 -16.427 28.314 1.00 51.78 592 THR A C 1
ATOM 4516 O O . THR A 1 592 ? -13.614 -17.642 28.131 1.00 51.78 592 THR A O 1
ATOM 4519 N N . ALA A 1 593 ? -13.698 -15.536 27.333 1.00 54.94 593 ALA A N 1
ATOM 4520 C CA . ALA A 1 593 ? -14.180 -15.874 26.004 1.00 54.94 593 ALA A CA 1
ATOM 4521 C C . ALA A 1 593 ? -13.049 -15.858 24.948 1.00 54.94 593 ALA A C 1
ATOM 4523 O O . ALA A 1 593 ? -12.167 -15.003 24.984 1.00 54.94 593 ALA A O 1
ATOM 4524 N N . PRO A 1 594 ? -13.088 -16.744 23.932 1.00 50.41 594 PRO A N 1
ATOM 4525 C CA . PRO A 1 594 ? -12.146 -16.734 22.800 1.00 50.41 594 PRO A CA 1
ATOM 4526 C C . PRO A 1 594 ? -12.156 -15.458 21.934 1.00 50.41 594 PRO A C 1
ATOM 4528 O O . PRO A 1 594 ? -11.351 -15.345 21.013 1.00 50.41 594 PRO A O 1
ATOM 4531 N N . GLN A 1 595 ? -13.102 -14.546 22.175 1.00 55.25 595 GLN A N 1
ATOM 4532 C CA . GLN A 1 595 ? -13.304 -13.293 21.437 1.00 55.25 595 GLN A CA 1
ATOM 4533 C C . GLN A 1 595 ? -12.731 -12.068 22.176 1.00 55.25 595 GLN A C 1
ATOM 4535 O O . GLN A 1 595 ? -12.849 -10.950 21.675 1.00 55.25 595 GLN A O 1
ATOM 4540 N N . ASP A 1 596 ? -12.132 -12.282 23.354 1.00 62.78 596 ASP A N 1
ATOM 4541 C CA . ASP A 1 596 ? -11.583 -11.219 24.191 1.00 62.78 596 ASP A CA 1
ATOM 4542 C C . ASP A 1 596 ? -10.210 -10.762 23.677 1.00 62.78 596 ASP A C 1
ATOM 4544 O O . ASP A 1 596 ? -9.297 -11.563 23.463 1.00 62.78 596 ASP A O 1
ATOM 4548 N N . ASN A 1 597 ? -10.038 -9.447 23.556 1.00 63.47 597 ASN A N 1
ATOM 4549 C CA . ASN A 1 597 ? -8.807 -8.802 23.125 1.00 63.47 597 ASN A CA 1
ATOM 4550 C C . ASN A 1 597 ? -7.630 -9.235 24.011 1.00 63.47 597 ASN A C 1
ATOM 4552 O O . ASN A 1 597 ? -7.586 -8.994 25.221 1.00 63.47 597 ASN A O 1
ATOM 4556 N N . GLU A 1 598 ? -6.612 -9.807 23.377 1.00 61.03 598 GLU A N 1
ATOM 4557 C CA . GLU A 1 598 ? -5.392 -10.261 24.043 1.00 61.03 598 GLU A CA 1
ATOM 4558 C C . GLU A 1 598 ? -4.578 -9.091 24.646 1.00 61.03 598 GLU A C 1
ATOM 4560 O O . GLU A 1 598 ? -3.801 -9.290 25.586 1.00 61.03 598 GLU A O 1
ATOM 4565 N N . THR A 1 599 ? -4.801 -7.859 24.164 1.00 64.69 599 THR A N 1
ATOM 4566 C CA . THR A 1 599 ? -4.048 -6.628 24.487 1.00 64.69 599 THR A CA 1
ATOM 4567 C C . THR A 1 599 ? -4.951 -5.419 24.823 1.00 64.69 599 THR A C 1
ATOM 4569 O O . THR A 1 599 ? -4.997 -4.433 24.074 1.00 64.69 599 THR A O 1
ATOM 4572 N N . PRO A 1 600 ? -5.689 -5.441 25.948 1.00 65.69 600 PRO A N 1
ATOM 4573 C CA . PRO A 1 600 ? -6.546 -4.325 26.333 1.00 65.69 600 PRO A CA 1
ATOM 4574 C C . PRO A 1 600 ? -5.741 -3.091 26.750 1.00 65.69 600 PRO A C 1
ATOM 4576 O O . PRO A 1 600 ? -4.545 -3.167 27.053 1.00 65.69 600 PRO A O 1
ATOM 4579 N N . ARG A 1 601 ? -6.405 -1.930 26.754 1.00 72.25 601 ARG A N 1
ATOM 4580 C CA . ARG A 1 601 ? -5.803 -0.681 27.233 1.00 72.25 601 ARG A CA 1
ATOM 4581 C C . ARG A 1 601 ? -5.536 -0.760 28.728 1.00 72.25 601 ARG A C 1
ATOM 4583 O O . ARG A 1 601 ? -6.265 -1.411 29.474 1.00 72.25 601 ARG A O 1
ATOM 4590 N N . VAL A 1 602 ? -4.508 -0.035 29.153 1.00 72.00 602 VAL A N 1
ATOM 4591 C CA . VAL A 1 602 ? -4.225 0.179 30.565 1.00 72.00 602 VAL A CA 1
ATOM 4592 C C . VAL A 1 602 ? -4.253 1.665 30.897 1.00 72.00 602 VAL A C 1
ATOM 4594 O O . VAL A 1 602 ? -3.841 2.516 30.104 1.00 72.00 602 VAL A O 1
ATOM 4597 N N . LYS A 1 603 ? -4.732 1.973 32.097 1.00 77.00 603 LYS A N 1
ATOM 4598 C CA . LYS A 1 603 ? -4.550 3.263 32.749 1.00 77.00 603 LYS A CA 1
ATOM 4599 C C . LYS A 1 603 ? -3.347 3.182 33.666 1.00 77.00 603 LYS A C 1
ATOM 4601 O O . LYS A 1 603 ? -3.247 2.253 34.469 1.00 77.00 603 LYS A O 1
ATOM 4606 N N . ILE A 1 604 ? -2.455 4.160 33.543 1.00 77.81 604 ILE A N 1
ATOM 4607 C CA . ILE A 1 604 ? -1.226 4.205 34.325 1.00 77.81 604 ILE A CA 1
ATOM 4608 C C . ILE A 1 604 ? -1.173 5.502 35.102 1.00 77.81 604 ILE A C 1
ATOM 4610 O O . ILE A 1 604 ? -1.193 6.598 34.540 1.00 77.81 604 ILE A O 1
ATOM 4614 N N . THR A 1 605 ? -1.107 5.357 36.414 1.00 84.25 605 THR A N 1
ATOM 4615 C CA . THR A 1 605 ? -1.157 6.469 37.355 1.00 84.25 605 THR A CA 1
ATOM 4616 C C . THR A 1 605 ? 0.013 6.347 38.310 1.00 84.25 605 THR A C 1
ATOM 4618 O O . THR A 1 605 ? 0.341 5.244 38.755 1.00 84.25 605 THR A O 1
ATOM 4621 N N . ASN A 1 606 ? 0.685 7.457 38.597 1.00 86.94 606 ASN A N 1
ATOM 4622 C CA . ASN A 1 606 ? 1.747 7.440 39.589 1.00 86.94 606 ASN A CA 1
ATOM 4623 C C . ASN A 1 606 ? 1.170 7.053 40.950 1.00 86.94 606 ASN A C 1
ATOM 4625 O O . ASN A 1 606 ? 0.073 7.479 41.308 1.00 86.94 606 ASN A O 1
ATOM 4629 N N . ARG A 1 607 ? 1.916 6.265 41.720 1.00 87.88 607 ARG A N 1
ATOM 4630 C CA . ARG A 1 607 ? 1.460 5.804 43.032 1.00 87.88 607 ARG A CA 1
ATOM 4631 C C . ARG A 1 607 ? 1.377 6.936 44.069 1.00 87.88 607 ARG A C 1
ATOM 4633 O O . ARG A 1 607 ? 0.681 6.763 45.065 1.00 87.88 607 ARG A O 1
ATOM 4640 N N . GLU A 1 608 ? 2.096 8.044 43.881 1.00 84.31 608 GLU A N 1
ATOM 4641 C CA . GLU A 1 608 ? 2.183 9.141 44.855 1.00 84.31 608 GLU A CA 1
ATOM 4642 C C . GLU A 1 608 ? 1.254 10.317 44.544 1.00 84.31 608 GLU A C 1
ATOM 4644 O O . GLU A 1 608 ? 0.533 10.770 45.429 1.00 84.31 608 GLU A O 1
ATOM 4649 N N . PHE A 1 609 ? 1.275 10.817 43.305 1.00 79.81 609 PHE A N 1
ATOM 4650 C CA . PHE A 1 609 ? 0.668 12.113 42.966 1.00 79.81 609 PHE A CA 1
ATOM 4651 C C . PHE A 1 609 ? -0.654 12.019 42.195 1.00 79.81 609 PHE A C 1
ATOM 4653 O O . PHE A 1 609 ? -1.173 13.048 41.767 1.00 79.81 609 PHE A O 1
ATOM 4660 N N . ASP A 1 610 ? -1.187 10.810 41.980 1.00 68.62 610 ASP A N 1
ATOM 4661 C CA . ASP A 1 610 ? -2.383 10.539 41.162 1.00 68.62 610 ASP A CA 1
ATOM 4662 C C . ASP A 1 610 ? -2.343 11.158 39.742 1.00 68.62 610 ASP A C 1
ATOM 4664 O O . ASP A 1 610 ? -3.350 11.190 39.027 1.00 68.62 610 ASP A O 1
ATOM 4668 N N . ASN A 1 611 ? -1.174 11.616 39.278 1.00 67.62 611 ASN A N 1
ATOM 4669 C CA . ASN A 1 611 ? -0.971 12.082 37.915 1.00 67.62 611 ASN A CA 1
ATOM 4670 C C . ASN A 1 611 ? -0.999 10.882 36.961 1.00 67.62 611 ASN A C 1
ATOM 4672 O O . ASN A 1 611 ? -0.374 9.838 37.178 1.00 67.62 611 ASN A O 1
ATOM 4676 N N . ILE A 1 612 ? -1.770 11.035 35.888 1.00 61.03 612 ILE A N 1
ATOM 4677 C CA . ILE A 1 612 ? -1.879 10.032 34.836 1.00 61.03 612 ILE A CA 1
ATOM 4678 C C . ILE A 1 612 ? -0.649 10.181 33.948 1.00 61.03 612 ILE A C 1
ATOM 4680 O O . ILE A 1 612 ? -0.477 11.221 33.317 1.00 61.03 612 ILE A O 1
ATOM 4684 N N . ALA A 1 613 ? 0.190 9.145 33.901 1.00 56.91 613 ALA A N 1
ATOM 4685 C CA . ALA A 1 613 ? 1.313 9.123 32.972 1.00 56.91 613 ALA A CA 1
ATOM 4686 C C . ALA A 1 613 ? 0.822 8.899 31.548 1.00 56.91 613 ALA A C 1
ATOM 4688 O O . ALA A 1 613 ? 1.100 9.701 30.663 1.00 56.91 613 ALA A O 1
ATOM 4689 N N . PHE A 1 614 ? 0.053 7.826 31.342 1.00 61.22 614 PHE A N 1
ATOM 4690 C CA . PHE A 1 614 ? -0.477 7.455 30.035 1.00 61.22 614 PHE A CA 1
ATOM 4691 C C . PHE A 1 614 ? -1.789 6.668 30.190 1.00 61.22 614 PHE A C 1
ATOM 4693 O O . PHE A 1 614 ? -1.955 5.882 31.125 1.00 61.22 614 PHE A O 1
ATOM 4700 N N . GLU A 1 615 ? -2.701 6.827 29.231 1.00 52.47 615 GLU A N 1
ATOM 4701 C CA . GLU A 1 615 ? -3.801 5.883 28.997 1.00 52.47 615 GLU A CA 1
ATOM 4702 C C . GLU A 1 615 ? -3.615 5.263 27.609 1.00 52.47 615 GLU A C 1
ATOM 4704 O O . GLU A 1 615 ? -4.048 5.814 26.594 1.00 52.47 615 GLU A O 1
ATOM 4709 N N . VAL A 1 616 ? -2.932 4.127 27.538 1.00 47.38 616 VAL A N 1
ATOM 4710 C CA . VAL A 1 616 ? -2.473 3.520 26.279 1.00 47.38 616 VAL A CA 1
ATOM 4711 C C . VAL A 1 616 ? -2.516 1.998 26.395 1.00 47.38 616 VAL A C 1
ATOM 4713 O O . VAL A 1 616 ? -2.400 1.454 27.489 1.00 47.38 616 VAL A O 1
ATOM 4716 N N . SER A 1 617 ? -2.670 1.270 25.287 1.00 42.12 617 SER A N 1
ATOM 4717 C CA . SER A 1 617 ? -2.305 -0.154 25.277 1.00 42.12 617 SER A CA 1
ATOM 4718 C C . SER A 1 617 ? -0.783 -0.211 25.151 1.00 42.12 617 SER A C 1
ATOM 4720 O O . SER A 1 617 ? -0.241 0.284 24.162 1.00 42.12 617 SER A O 1
ATOM 4722 N N . PHE A 1 618 ? -0.107 -0.700 26.185 1.00 36.66 618 PHE A N 1
ATOM 4723 C CA . PHE A 1 618 ? 1.335 -0.530 26.379 1.00 36.66 618 PHE A CA 1
ATOM 4724 C C . PHE A 1 618 ? 2.170 -1.178 25.280 1.00 36.66 618 PHE A C 1
ATOM 4726 O O . PHE A 1 618 ? 1.764 -2.224 24.808 1.00 36.66 618 PHE A O 1
ATOM 4733 N N . THR A 1 619 ? 3.343 -0.626 24.972 1.00 31.88 619 THR A N 1
ATOM 4734 C CA . THR A 1 619 ? 4.450 -1.281 24.253 1.00 31.88 619 THR A CA 1
ATOM 4735 C C . THR A 1 619 ? 5.559 -1.498 25.278 1.00 31.88 619 THR A C 1
ATOM 4737 O O . THR A 1 619 ? 5.831 -0.571 26.040 1.00 31.88 619 THR A O 1
ATOM 4740 N N . MET A 1 620 ? 6.134 -2.698 25.377 1.00 31.12 620 MET A N 1
ATOM 4741 C CA . MET A 1 620 ? 7.331 -2.931 26.204 1.00 31.12 620 MET A CA 1
ATOM 4742 C C . MET A 1 620 ? 8.588 -2.845 25.363 1.00 31.12 620 MET A C 1
ATOM 4744 O O . MET A 1 620 ? 8.552 -3.418 24.252 1.00 31.12 620 MET A O 1
#

Foldseek 3Di:
DDDDDDDDDPDDDPPPFPDLFDDDPQFDPPDQDRFWDLPAAFAFDQLVQFAFAQFADQLFKWFKWKPRDDDPRSVVDFTWTKFWDAPSSFRFTFIFTATRDRPDPRHHRQQRRIWRWDWDQDPPLRIKIATAGRRFRDIQADFPVQAAALPDADLRQEDEPDDTGTRFFWFRIWRWHNDRGDPDDGDDWTFIWDADVVVQKIWGWGAYPRRIIGIHIDHVVCCPDRSPVGSGITIGITFTDKDWDDLVCQLSLVIFSCPVQPPDDDPPWDGRFFAKDKDFPDDPDDADADVLACVRGPDWGWRWDFDDAADLCPDLLAFQQGIWTWTIDPDPPDATWTWFFDQDAPPCVNCVQLNWVFTRIDTDGQDPDNNDDWLGNQRRTWIWIARNRNQFIWIWGLANFYDHSVCVVVVPDPCNDLLRHARSQLGPTQAHWAADDDDDDDHNNNGGSYTDHGNFHWTWAWDQDPVRHIHIGTGGFDDDPPDPPPQSSPDQPDDDPSHHGDRPGDGHRSMGMHTPHDDDHLPFDDDAWDKDWDFDADPDDDDPPDQNDGGWTWFADPVRTTDTHDDDPPDDCVPPLRRMKTKHFPSDDDPDDPSTDNFGWIWIARRPPRDTPGGGRHRD